Protein AF-0000000087415224 (afdb_homodimer)

Foldseek 3Di:
DDLVLLLVLCLFQQAEEEAQDPVCLVLLLPFSHSAYEYLDEAPVCLLVSQCSNVVSVHAYEYAQVRHHPADQALVSLVCCLPPSNGQAYEYQDLRSLQSNVVSVHQYEHEFEDDDPVSLVVVLVSCVVRVGQEYEYPALQCLQVLLVVLVRHDHAYEHEDDDDDDVSSLSNVLSAHSHYYYHDSVCSRDGPGPPDRPPPND/DDLVLLLVLCLFQQAEEEAQDPVCLVLLLPFSHSAYEYLDEALVCLLVSQCSNVVSVHAYEYAQVRHHPADQALVSLVCCVPPSNGQAYEYQDLRSLQSNVVSVHQYEHEFEDDDPVSLVVVLVSCVVRVGQEYEYPALQCLQVLLVVLVRHDHAYEHEDDDDDDVSSLSNVLSGHSHYYYHDSVCSRDGPGPPDRPDPND

Nearest PDB structures (foldseek):
  3kts-assembly7_G  TM=9.520E-01  e=2.308E-17  Listeria monocytogenes serotype 4b str. F2365
  1vkf-assembly4_D  TM=9.166E-01  e=6.702E-13  Thermotoga maritima MSB8
  7e2b-assembly1_A  TM=6.246E-01  e=5.361E-03  Pyrococcus furiosus DSM 3638
  7e0v-assembly1_A  TM=5.576E-01  e=1.256E-02  Pyrococcus furiosus DSM 3638
  4oec-assembly4_D  TM=5.914E-01  e=6.893E-02  Thermococcus kodakarensis KOD1

Radius of gyration: 22.52 Å; Cα contacts (8 Å, |Δi|>4): 830; chains: 2; bounding box: 39×62×55 Å

Organism: NCBI:txid267746

Structure (mmCIF, N/CA/C/O backbone):
data_AF-0000000087415224-model_v1
#
loop_
_entity.id
_entity.type
_entity.pdbx_description
1 polymer 'Glycerol uptake operon antiterminator regulatory protein'
#
loop_
_atom_site.group_PDB
_atom_site.id
_atom_site.type_symbol
_atom_site.label_atom_id
_atom_site.label_alt_id
_atom_site.label_comp_id
_atom_site.label_asym_id
_atom_site.label_entity_id
_atom_site.label_seq_id
_atom_site.pdbx_PDB_ins_code
_atom_site.Cartn_x
_atom_site.Cartn_y
_atom_site.Cartn_z
_atom_site.occupancy
_atom_site.B_iso_or_equiv
_atom_site.auth_seq_id
_atom_site.auth_comp_id
_atom_site.auth_asym_id
_atom_site.auth_atom_id
_atom_site.pdbx_PDB_model_num
ATOM 1 N N . MET A 1 1 ? 3.01 29.031 8.461 1 81.94 1 MET A N 1
ATOM 2 C CA . MET A 1 1 ? 3.545 28.219 9.539 1 81.94 1 MET A CA 1
ATOM 3 C C . MET A 1 1 ? 4.938 27.703 9.195 1 81.94 1 MET A C 1
ATOM 5 O O . MET A 1 1 ? 5.184 27.266 8.07 1 81.94 1 MET A O 1
ATOM 9 N N . ASN A 1 2 ? 5.832 27.891 10.18 1 90.44 2 ASN A N 1
ATOM 10 C CA . ASN A 1 2 ? 7.172 27.391 9.891 1 90.44 2 ASN A CA 1
ATOM 11 C C . ASN A 1 2 ? 7.355 25.969 10.383 1 90.44 2 ASN A C 1
ATOM 13 O O . ASN A 1 2 ? 6.551 25.469 11.172 1 90.44 2 ASN A O 1
ATOM 17 N N . ARG A 1 3 ? 8.32 25.359 9.852 1 94 3 ARG A N 1
ATOM 18 C CA . ARG A 1 3 ? 8.586 23.938 10.062 1 94 3 ARG A CA 1
ATOM 19 C C . ARG A 1 3 ? 8.789 23.641 11.539 1 94 3 ARG A C 1
ATOM 21 O O . ARG A 1 3 ? 8.273 22.641 12.055 1 94 3 ARG A O 1
ATOM 28 N N . ALA A 1 4 ? 9.508 24.438 12.211 1 94.44 4 ALA A N 1
ATOM 29 C CA . ALA A 1 4 ? 9.82 24.234 13.617 1 94.44 4 ALA A CA 1
ATOM 30 C C . ALA A 1 4 ? 8.555 24.203 14.469 1 94.44 4 ALA A C 1
ATOM 32 O O . ALA A 1 4 ? 8.398 23.359 15.344 1 94.44 4 ALA A O 1
ATOM 33 N N . ASP A 1 5 ? 7.703 25.141 14.172 1 95.12 5 ASP A N 1
ATOM 34 C CA . ASP A 1 5 ? 6.434 25.203 14.891 1 95.12 5 ASP A CA 1
ATOM 35 C C . ASP A 1 5 ? 5.57 23.984 14.586 1 95.12 5 ASP A C 1
ATOM 37 O O . ASP A 1 5 ? 4.914 23.438 15.484 1 95.12 5 ASP A O 1
ATOM 41 N N . PHE A 1 6 ? 5.602 23.656 13.375 1 96.69 6 PHE A N 1
ATOM 42 C CA . PHE A 1 6 ? 4.867 22.469 12.953 1 96.69 6 PHE A CA 1
ATOM 43 C C . PHE A 1 6 ? 5.355 21.234 13.711 1 96.69 6 PHE A C 1
ATOM 45 O O . PHE A 1 6 ? 4.555 20.484 14.273 1 96.69 6 PHE A O 1
ATOM 52 N N . TYR A 1 7 ? 6.668 20.984 13.742 1 96.62 7 TYR A N 1
ATOM 53 C CA . TYR A 1 7 ? 7.266 19.844 14.438 1 96.62 7 TYR A CA 1
ATOM 54 C C . TYR A 1 7 ? 6.938 19.875 15.922 1 96.62 7 TYR A C 1
ATOM 56 O O . TYR A 1 7 ? 6.594 18.859 16.516 1 96.62 7 TYR A O 1
ATOM 64 N N . ALA A 1 8 ? 6.992 21.016 16.516 1 94.81 8 ALA A N 1
ATOM 65 C CA . ALA A 1 8 ? 6.719 21.172 17.938 1 94.81 8 ALA A CA 1
ATOM 66 C C . ALA A 1 8 ? 5.27 20.812 18.266 1 94.81 8 ALA A C 1
ATOM 68 O O . ALA A 1 8 ? 4.996 20.156 19.266 1 94.81 8 ALA A O 1
ATOM 69 N N . GLY A 1 9 ? 4.395 21.312 17.375 1 93.56 9 GLY A N 1
ATOM 70 C CA . GLY A 1 9 ? 2.994 20.969 17.547 1 93.56 9 GLY A CA 1
ATOM 71 C C . GLY A 1 9 ? 2.742 19.469 17.484 1 93.56 9 GLY A C 1
ATOM 72 O O . GLY A 1 9 ? 2.006 18.922 18.297 1 93.56 9 GLY A O 1
ATOM 73 N N . LEU A 1 10 ? 3.371 18.828 16.484 1 95 10 LEU A N 1
ATOM 74 C CA . LEU A 1 10 ? 3.236 17.391 16.344 1 95 10 LEU A CA 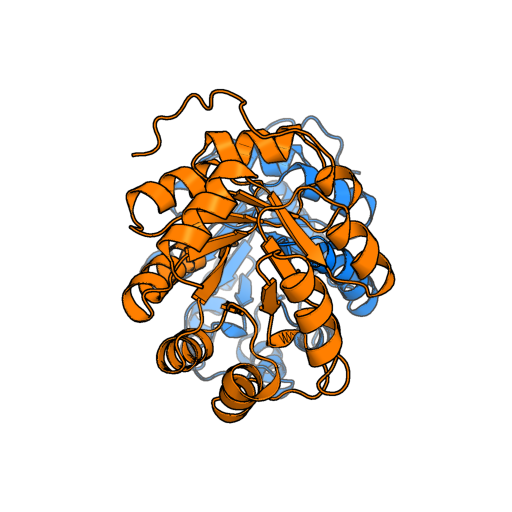1
ATOM 75 C C . LEU A 1 10 ? 3.805 16.672 17.562 1 95 10 LEU A C 1
ATOM 77 O O . LEU A 1 10 ? 3.197 15.727 18.078 1 95 10 LEU A O 1
ATOM 81 N N . ALA A 1 11 ? 4.93 17.094 18.031 1 93.44 11 ALA A N 1
ATOM 82 C CA . ALA A 1 11 ? 5.613 16.469 19.156 1 93.44 11 ALA A CA 1
ATOM 83 C C . ALA A 1 11 ? 4.812 16.625 20.438 1 93.44 11 ALA A C 1
ATOM 85 O O . ALA A 1 11 ? 4.84 15.75 21.312 1 93.44 11 ALA A O 1
ATOM 86 N N . SER A 1 12 ? 4.145 17.656 20.547 1 92.38 12 SER A N 1
ATOM 87 C CA . SER A 1 12 ? 3.395 17.953 21.75 1 92.38 12 SER A CA 1
ATOM 88 C C . SER A 1 12 ? 2.115 17.141 21.828 1 92.38 12 SER A C 1
ATOM 90 O O . SER A 1 12 ? 1.841 16.5 22.859 1 92.38 12 SER A O 1
ATOM 92 N N . SER A 1 13 ? 1.364 17.094 20.766 1 93.19 13 SER A N 1
ATOM 93 C CA . SER A 1 13 ? 0.076 16.406 20.766 1 93.19 13 SER A CA 1
ATOM 94 C C . SER A 1 13 ? 0.233 14.93 20.406 1 93.19 13 SER A C 1
ATOM 96 O O . SER A 1 13 ? -0.502 14.078 20.906 1 93.19 13 SER A O 1
ATOM 98 N N . ARG A 1 14 ? 1.092 14.688 19.375 1 95.69 14 ARG A N 1
ATOM 99 C CA . ARG A 1 14 ? 1.462 13.352 18.906 1 95.69 14 ARG A CA 1
ATOM 100 C C . ARG A 1 14 ? 0.335 12.727 18.094 1 95.69 14 ARG A C 1
ATOM 102 O O . ARG A 1 14 ? 0.356 11.523 17.812 1 95.69 14 ARG A O 1
ATOM 109 N N . LYS A 1 15 ? -0.634 13.516 17.828 1 96.81 15 LYS A N 1
ATOM 110 C CA . LYS A 1 15 ? -1.8 13.016 17.109 1 96.81 15 LYS A CA 1
ATOM 111 C C . LYS A 1 15 ? -2.143 13.914 15.922 1 96.81 15 LYS A C 1
ATOM 113 O O . LYS A 1 15 ? -2.07 15.141 16.031 1 96.81 15 LYS A O 1
ATOM 118 N N . ILE A 1 16 ? -2.463 13.328 14.844 1 98.06 16 ILE A N 1
ATOM 119 C CA . ILE A 1 16 ? -3.014 13.984 13.664 1 98.06 16 ILE A CA 1
ATOM 120 C C . ILE A 1 16 ? -4.371 13.383 13.32 1 98.06 16 ILE A C 1
ATOM 122 O O . ILE A 1 16 ? -4.516 12.156 13.258 1 98.06 16 ILE A O 1
ATOM 126 N N . ALA A 1 17 ? -5.348 14.188 13.172 1 98.06 17 ALA A N 1
ATOM 127 C CA . ALA A 1 17 ? -6.68 13.719 12.781 1 98.06 17 ALA A CA 1
ATOM 128 C C . ALA A 1 17 ? -6.82 13.672 11.266 1 98.06 17 ALA A C 1
ATOM 130 O O . ALA A 1 17 ? -6.668 14.695 10.586 1 98.06 17 ALA A O 1
ATOM 131 N N . SER A 1 18 ? -7.039 12.539 10.75 1 97.75 18 SER A N 1
ATOM 132 C CA . SER A 1 18 ? -7.363 12.383 9.336 1 97.75 18 SER A CA 1
ATOM 133 C C . SER A 1 18 ? -8.875 12.43 9.109 1 97.75 18 SER A C 1
ATOM 135 O O . SER A 1 18 ? -9.594 11.508 9.492 1 97.75 18 SER A O 1
ATOM 137 N N . VAL A 1 19 ? -9.312 13.438 8.484 1 98.06 19 VAL A N 1
ATOM 138 C CA . VAL A 1 19 ? -10.742 13.648 8.281 1 98.06 19 VAL A CA 1
ATOM 139 C C . VAL A 1 19 ? -11.133 13.203 6.875 1 98.06 19 VAL A C 1
ATOM 141 O O . VAL A 1 19 ? -10.797 13.859 5.891 1 98.06 19 VAL A O 1
ATOM 144 N N . LYS A 1 20 ? -11.938 12.195 6.828 1 96.06 20 LYS A N 1
ATOM 145 C CA . LYS A 1 20 ? -12.289 11.602 5.539 1 96.06 20 LYS A CA 1
ATOM 146 C C . LYS A 1 20 ? -13.766 11.805 5.227 1 96.06 20 LYS A C 1
ATOM 148 O O . LYS A 1 20 ? -14.227 11.461 4.137 1 96.06 20 LYS A O 1
ATOM 153 N N . GLU A 1 21 ? -14.461 12.281 6.246 1 96.31 21 GLU A N 1
ATOM 154 C CA . GLU A 1 21 ? -15.883 12.578 6.094 1 96.31 21 GLU A CA 1
ATOM 155 C C . GLU A 1 21 ? -16.219 13.953 6.656 1 96.31 21 GLU A C 1
ATOM 157 O O . GLU A 1 21 ? -15.672 14.367 7.68 1 96.31 21 GLU A O 1
ATOM 162 N N . GLU A 1 22 ? -17.203 14.547 6.004 1 96.5 22 GLU A N 1
ATOM 163 C CA . GLU A 1 22 ? -17.594 15.891 6.414 1 96.5 22 GLU A CA 1
ATOM 164 C C . GLU A 1 22 ? -18.141 15.898 7.84 1 96.5 22 GLU A C 1
ATOM 166 O O . GLU A 1 22 ? -17.922 16.859 8.594 1 96.5 22 GLU A O 1
ATOM 171 N N . LYS A 1 23 ? -18.812 14.891 8.172 1 96.12 23 LYS A N 1
ATOM 172 C CA . LYS A 1 23 ? -19.453 14.82 9.477 1 96.12 23 LYS A CA 1
ATOM 173 C C . LYS A 1 23 ? -18.406 14.805 10.594 1 96.12 23 LYS A C 1
ATOM 175 O O . LYS A 1 23 ? -18.734 15.031 11.766 1 96.12 23 LYS A O 1
ATOM 180 N N . LEU A 1 24 ? -17.203 14.578 10.266 1 96.75 24 LEU A N 1
ATOM 181 C CA . LEU A 1 24 ? -16.141 14.453 11.266 1 96.75 24 LEU A CA 1
ATOM 182 C C . LEU A 1 24 ? -15.367 15.758 11.406 1 96.75 24 LEU A C 1
ATOM 184 O O . LEU A 1 24 ? -14.5 15.883 12.273 1 96.75 24 LEU A O 1
ATOM 188 N N . LEU A 1 25 ? -15.711 16.766 10.617 1 97.44 25 LEU A N 1
ATOM 189 C CA . LEU A 1 25 ? -14.992 18.031 10.625 1 97.44 25 LEU A CA 1
ATOM 190 C C . LEU A 1 25 ? -15.047 18.688 12.008 1 97.44 25 LEU A C 1
ATOM 192 O O . LEU A 1 25 ? -14.016 19.062 12.562 1 97.44 25 LEU A O 1
ATOM 196 N N . GLU A 1 26 ? -16.172 18.734 12.555 1 95.94 26 GLU A N 1
ATOM 197 C CA . GLU A 1 26 ? -16.359 19.391 13.844 1 95.94 26 GLU A CA 1
ATOM 198 C C . GLU A 1 26 ? -15.727 18.594 14.969 1 95.94 26 GLU A C 1
ATOM 200 O O . GLU A 1 26 ? -15.227 19.156 15.945 1 95.94 26 GLU A O 1
ATOM 205 N N . LYS A 1 27 ? -15.797 17.297 14.844 1 95.88 27 LYS A N 1
ATOM 206 C CA . LYS A 1 27 ? -15.195 16.438 15.859 1 95.88 27 LYS A CA 1
ATOM 207 C C . LYS A 1 27 ? -13.688 16.656 15.945 1 95.88 27 LYS A C 1
ATOM 209 O O . LYS A 1 27 ? -13.117 16.656 17.031 1 95.88 27 LYS A O 1
ATOM 214 N N . ALA A 1 28 ? -13.094 16.797 14.82 1 96.5 28 ALA A N 1
ATOM 215 C CA . ALA A 1 28 ? -11.656 17.031 14.789 1 96.5 28 ALA A CA 1
ATOM 216 C C . ALA A 1 28 ? -11.305 18.391 15.383 1 96.5 28 ALA A C 1
ATOM 218 O O . ALA A 1 28 ? -10.242 18.547 15.984 1 96.5 28 ALA A O 1
ATOM 219 N N . LEU A 1 29 ? -12.18 19.328 15.242 1 94.75 29 LEU A N 1
ATOM 220 C CA . LEU A 1 29 ? -11.984 20.688 15.766 1 94.75 29 LEU A CA 1
ATOM 221 C C . LEU A 1 29 ? -11.898 20.656 17.297 1 94.75 29 LEU A C 1
ATOM 223 O O . LEU A 1 29 ? -11.172 21.453 17.891 1 94.75 29 LEU A O 1
ATOM 227 N N . LYS A 1 30 ? -12.594 19.781 17.875 1 93 30 LYS A N 1
ATOM 228 C CA . LYS A 1 30 ? -12.688 19.719 19.328 1 93 30 LYS A CA 1
ATOM 229 C C . LYS A 1 30 ? -11.656 18.75 19.906 1 93 30 LYS A C 1
ATOM 231 O O . LYS A 1 30 ? -11.57 18.578 21.125 1 93 30 LYS A O 1
ATOM 236 N N . ALA A 1 31 ? -10.961 18.141 19.031 1 92.62 31 ALA A N 1
ATOM 237 C CA . ALA A 1 31 ? -9.984 17.141 19.469 1 92.62 31 ALA A CA 1
ATOM 238 C C . ALA A 1 31 ? -8.641 17.797 19.781 1 92.62 31 ALA A C 1
ATOM 240 O O . ALA A 1 31 ? -8.344 18.891 19.297 1 92.62 31 ALA A O 1
ATOM 241 N N . ASP A 1 32 ? -7.914 17.297 20.688 1 90.38 32 ASP A N 1
ATOM 242 C CA . ASP A 1 32 ? -6.57 17.766 21 1 90.38 32 ASP A CA 1
ATOM 243 C C . ASP A 1 32 ? -5.531 17.125 20.078 1 90.38 32 ASP A C 1
ATOM 245 O O . ASP A 1 32 ? -4.848 16.172 20.453 1 90.38 32 ASP A O 1
ATOM 249 N N . VAL A 1 33 ? -5.473 17.641 18.844 1 95.06 33 VAL A N 1
ATOM 250 C CA . VAL A 1 33 ? -4.562 17.109 17.828 1 95.06 33 VAL A CA 1
ATOM 251 C C . VAL A 1 33 ? -3.547 18.172 17.438 1 95.06 33 VAL A C 1
ATOM 253 O O . VAL A 1 33 ? -3.811 19.375 17.562 1 95.06 33 VAL A O 1
ATOM 256 N N . GLY A 1 34 ? -2.441 17.719 16.984 1 95.25 34 GLY A N 1
ATOM 257 C CA . GLY A 1 34 ? -1.391 18.625 16.562 1 95.25 34 GLY A CA 1
ATOM 258 C C . GLY A 1 34 ? -1.599 19.172 15.164 1 95.25 34 GLY A C 1
ATOM 259 O O . GLY A 1 34 ? -1.068 20.219 14.812 1 95.25 34 GLY A O 1
ATOM 260 N N . ALA A 1 35 ? -2.402 18.438 14.383 1 97.88 35 ALA A N 1
ATOM 261 C CA . ALA A 1 35 ? -2.742 18.828 13.016 1 97.88 35 ALA A CA 1
ATOM 262 C C . ALA A 1 35 ? -3.941 18.031 12.5 1 97.88 35 ALA A C 1
ATOM 264 O O . ALA A 1 35 ? -4.359 17.047 13.125 1 97.88 35 ALA A O 1
ATOM 265 N N . VAL A 1 36 ? -4.453 18.516 11.438 1 98.5 36 VAL A N 1
ATOM 266 C CA . VAL A 1 36 ? -5.531 17.812 10.75 1 98.5 36 VAL A CA 1
ATOM 267 C C . VAL A 1 36 ? -5.156 17.609 9.281 1 98.5 36 VAL A C 1
ATOM 269 O O . VAL A 1 36 ? -4.539 18.484 8.664 1 98.5 36 VAL A O 1
ATOM 272 N N . VAL A 1 37 ? -5.473 16.453 8.828 1 98.62 37 VAL A N 1
ATOM 273 C CA . VAL A 1 37 ? -5.363 16.141 7.406 1 98.62 37 VAL A CA 1
ATOM 274 C C . VAL A 1 37 ? -6.754 16.062 6.785 1 98.62 37 VAL A C 1
ATOM 276 O O . VAL A 1 37 ? -7.59 15.273 7.219 1 98.62 37 VAL A O 1
ATOM 279 N N . LEU A 1 38 ? -6.945 16.875 5.805 1 98.62 38 LEU A N 1
ATOM 280 C CA . LEU A 1 38 ? -8.227 16.875 5.113 1 98.62 38 LEU A CA 1
ATOM 281 C C . LEU A 1 38 ? -8.172 15.992 3.865 1 98.62 38 LEU A C 1
ATOM 283 O O . LEU A 1 38 ? -7.473 16.328 2.902 1 98.62 38 LEU A O 1
ATOM 287 N N . SER A 1 39 ? -8.859 14.93 3.932 1 97.69 39 SER A N 1
ATOM 288 C CA . SER A 1 39 ? -9.062 14.031 2.799 1 97.69 39 SER A CA 1
ATOM 289 C C . SER A 1 39 ? -10.516 14.008 2.361 1 97.69 39 SER A C 1
ATOM 291 O O . SER A 1 39 ? -11.078 12.938 2.096 1 97.69 39 SER A O 1
ATOM 293 N N . VAL A 1 40 ? -11.094 15.148 2.477 1 97.25 40 VAL A N 1
ATOM 294 C CA . VAL A 1 40 ? -12.508 15.344 2.168 1 97.25 40 VAL A CA 1
ATOM 295 C C . VAL A 1 40 ? -12.727 16.734 1.574 1 97.25 40 VAL A C 1
ATOM 297 O O . VAL A 1 40 ? -11.969 17.656 1.861 1 97.25 40 VAL A O 1
ATOM 300 N N . GLY A 1 41 ? -13.797 16.844 0.749 1 97.31 41 GLY A N 1
ATOM 301 C CA . GLY A 1 41 ? -14.133 18.141 0.181 1 97.31 41 GLY A CA 1
ATOM 302 C C . GLY A 1 41 ? -13.875 18.219 -1.311 1 97.31 41 GLY A C 1
ATOM 303 O O . GLY A 1 41 ? -13.5 17.234 -1.938 1 97.31 41 GLY A O 1
ATOM 304 N N . ASN A 1 42 ? -14.195 19.375 -1.792 1 97.88 42 ASN A N 1
ATOM 305 C CA . ASN A 1 42 ? -13.992 19.703 -3.197 1 97.88 42 ASN A CA 1
ATOM 306 C C . ASN A 1 42 ? -13.516 21.156 -3.371 1 97.88 42 ASN A C 1
ATOM 308 O O . ASN A 1 42 ? -13.352 21.875 -2.387 1 97.88 42 ASN A O 1
ATOM 312 N N . VAL A 1 43 ? -13.281 21.484 -4.617 1 97.5 43 VAL A N 1
ATOM 313 C CA . VAL A 1 43 ? -12.703 22.781 -4.914 1 97.5 43 VAL A CA 1
ATOM 314 C C . VAL A 1 43 ? -13.617 23.891 -4.391 1 97.5 43 VAL A C 1
ATOM 316 O O . VAL A 1 43 ? -13.164 25 -4.082 1 97.5 43 VAL A O 1
ATOM 319 N N . GLY A 1 44 ? -14.859 23.594 -4.234 1 97.06 44 GLY A N 1
ATOM 320 C CA . GLY A 1 44 ? -15.812 24.594 -3.77 1 97.06 44 GLY A CA 1
ATOM 321 C C . GLY A 1 44 ? -15.898 24.672 -2.258 1 97.06 44 GLY A C 1
ATOM 322 O O . GLY A 1 44 ? -16.312 25.703 -1.713 1 97.06 44 GLY A O 1
ATOM 323 N N . SER A 1 45 ? -15.5 23.703 -1.572 1 98.06 45 SER A N 1
ATOM 324 C CA . SER A 1 45 ? -15.75 23.656 -0.136 1 98.06 45 SER A CA 1
ATOM 325 C C . SER A 1 45 ? -14.445 23.656 0.655 1 98.06 45 SER A C 1
ATOM 327 O O . SER A 1 45 ? -14.43 24.016 1.834 1 98.06 45 SER A O 1
ATOM 329 N N . ILE A 1 46 ? -13.367 23.312 0.047 1 98.5 46 ILE A N 1
ATOM 330 C CA . ILE A 1 46 ? -12.133 23.016 0.768 1 98.5 46 ILE A CA 1
ATOM 331 C C . ILE A 1 46 ? -11.617 24.266 1.463 1 98.5 46 ILE A C 1
ATOM 333 O O . ILE A 1 46 ? -11.055 24.188 2.561 1 98.5 46 ILE A O 1
ATOM 337 N N . ALA A 1 47 ? -11.758 25.438 0.871 1 98.5 47 ALA A N 1
ATOM 338 C CA . ALA A 1 47 ? -11.297 26.688 1.467 1 98.5 47 ALA A CA 1
ATOM 339 C C . ALA A 1 47 ? -11.977 26.938 2.805 1 98.5 47 ALA A C 1
ATOM 341 O O . ALA A 1 47 ? -11.336 27.375 3.766 1 98.5 47 ALA A O 1
ATOM 342 N N . ARG A 1 48 ? -13.219 26.688 2.791 1 98.12 48 ARG A N 1
ATOM 343 C CA . ARG A 1 48 ? -13.984 26.875 4.02 1 98.12 48 ARG A CA 1
ATOM 344 C C . ARG A 1 48 ? -13.5 25.953 5.121 1 98.12 48 ARG A C 1
ATOM 346 O O . ARG A 1 48 ? -13.398 26.344 6.281 1 98.12 48 ARG A O 1
ATOM 353 N N . TYR A 1 49 ? -13.266 24.688 4.773 1 98.5 49 TYR A N 1
ATOM 354 C CA . TYR A 1 49 ? -12.773 23.719 5.746 1 98.5 49 TYR A CA 1
ATOM 355 C C . TYR A 1 49 ? -11.438 24.156 6.328 1 98.5 49 TYR A C 1
ATOM 357 O O . TYR A 1 49 ? -11.219 24.094 7.539 1 98.5 49 TYR A O 1
ATOM 365 N N . VAL A 1 50 ? -10.547 24.641 5.488 1 98.56 50 VAL A N 1
ATOM 366 C CA . VAL A 1 50 ? -9.219 25.078 5.918 1 98.56 50 VAL A CA 1
ATOM 367 C C . VAL A 1 50 ? -9.352 26.266 6.859 1 98.56 50 VAL A C 1
ATOM 369 O O . VAL A 1 50 ? -8.719 26.312 7.918 1 98.56 50 VAL A O 1
ATOM 372 N N . GLN A 1 51 ? -10.148 27.203 6.504 1 97.94 51 GLN A N 1
ATOM 373 C CA . GLN A 1 51 ? -10.336 28.391 7.316 1 97.94 51 GLN A CA 1
ATOM 374 C C . GLN A 1 51 ? -10.883 28.047 8.695 1 97.94 51 GLN A C 1
ATOM 376 O O . GLN A 1 51 ? -10.516 28.672 9.695 1 97.94 51 GLN A O 1
ATOM 381 N N . LEU A 1 52 ? -11.734 27.109 8.688 1 97.38 52 LEU A N 1
ATOM 382 C CA . LEU A 1 52 ? -12.305 26.641 9.945 1 97.38 52 LEU A CA 1
ATOM 383 C C . LEU A 1 52 ? -11.203 26.234 10.922 1 97.38 52 LEU A C 1
ATOM 385 O O . LEU A 1 52 ? -11.195 26.672 12.078 1 97.38 52 LEU A O 1
ATOM 389 N N . TYR A 1 53 ? -10.266 25.453 10.531 1 97.88 53 TYR A N 1
ATOM 390 C CA . TYR A 1 53 ? -9.219 24.938 11.398 1 97.88 53 TYR A CA 1
ATOM 391 C C . TYR A 1 53 ? -8.18 26.016 11.703 1 97.88 53 TYR A C 1
ATOM 393 O O . TYR A 1 53 ? -7.703 26.125 12.836 1 97.88 53 TYR A O 1
ATOM 401 N N . LYS A 1 54 ? -7.871 26.812 10.734 1 96.56 54 LYS A N 1
ATOM 402 C CA . LYS A 1 54 ? -6.898 27.891 10.945 1 96.56 54 LYS A CA 1
ATOM 403 C C . LYS A 1 54 ? -7.414 28.891 11.961 1 96.56 54 LYS A C 1
ATOM 405 O O . LYS A 1 54 ? -6.641 29.406 12.773 1 96.56 54 LYS A O 1
ATOM 410 N N . ALA A 1 55 ? -8.664 29.172 11.891 1 96.44 55 ALA A N 1
ATOM 411 C CA . ALA A 1 55 ? -9.273 30.109 12.828 1 96.44 55 ALA A CA 1
ATOM 412 C C . ALA A 1 55 ? -9.156 29.594 14.266 1 96.44 55 ALA A C 1
ATOM 414 O O . ALA A 1 55 ? -9.195 30.375 15.211 1 96.44 55 ALA A O 1
ATOM 415 N N . HIS A 1 56 ? -9 28.359 14.406 1 96 56 HIS A N 1
ATOM 416 C CA . HIS A 1 56 ? -8.898 27.766 15.727 1 96 56 HIS A CA 1
ATOM 417 C C . HIS A 1 56 ? -7.445 27.438 16.078 1 96 56 HIS A C 1
ATOM 419 O O . HIS A 1 56 ? -7.176 26.75 17.047 1 96 56 HIS A O 1
ATOM 425 N N . GLY A 1 57 ? -6.566 27.797 15.18 1 95.31 57 GLY A N 1
ATOM 426 C CA . GLY A 1 57 ? -5.145 27.641 15.445 1 95.31 57 GLY A CA 1
ATOM 427 C C . GLY A 1 57 ? -4.645 26.234 15.242 1 95.31 57 GLY A C 1
ATOM 428 O O . GLY A 1 57 ? -3.604 25.844 15.773 1 95.31 57 GLY A O 1
ATOM 429 N N . ILE A 1 58 ? -5.367 25.438 14.578 1 96.62 58 ILE A N 1
ATOM 430 C CA . ILE A 1 58 ? -4.973 24.047 14.312 1 96.62 58 ILE A CA 1
ATOM 431 C C . ILE A 1 58 ? -4.328 23.969 12.93 1 96.62 58 ILE A C 1
ATOM 433 O O . ILE A 1 58 ? -4.949 24.312 11.922 1 96.62 58 ILE A O 1
ATOM 437 N N . PRO A 1 59 ? -3.053 23.469 12.867 1 98.06 59 PRO A N 1
ATOM 438 C CA . PRO A 1 59 ? -2.422 23.281 11.555 1 98.06 59 PRO A CA 1
ATOM 439 C C . PRO A 1 59 ? -3.207 22.344 10.656 1 98.06 59 PRO A C 1
ATOM 441 O O . PRO A 1 59 ? -3.697 21.297 11.117 1 98.06 59 PRO A O 1
ATOM 444 N N . VAL A 1 60 ? -3.324 22.703 9.375 1 98.56 60 VAL A N 1
ATOM 445 C CA . VAL A 1 60 ? -4.156 21.922 8.461 1 98.56 60 VAL A CA 1
ATOM 446 C C . VAL A 1 60 ? -3.352 21.547 7.227 1 98.56 60 VAL A C 1
ATOM 448 O O . VAL A 1 60 ? -2.723 22.391 6.594 1 98.56 60 VAL A O 1
ATOM 451 N N . LEU A 1 61 ? -3.332 20.25 6.914 1 98.81 61 LEU A N 1
ATOM 452 C CA . LEU A 1 61 ? -2.77 19.688 5.691 1 98.81 61 LEU A CA 1
ATOM 453 C C . LEU A 1 61 ? -3.871 19.156 4.781 1 98.81 61 LEU A C 1
ATOM 455 O O . LEU A 1 61 ? -4.887 18.641 5.258 1 98.81 61 LEU A O 1
ATOM 459 N N . ILE A 1 62 ? -3.592 19.266 3.492 1 98.81 62 ILE A N 1
ATOM 460 C CA . ILE A 1 62 ? -4.555 18.766 2.516 1 98.81 62 ILE A CA 1
ATOM 461 C C . ILE A 1 62 ? -3.967 17.562 1.778 1 98.81 62 ILE A C 1
ATOM 463 O O . ILE A 1 62 ? -2.791 17.562 1.41 1 98.81 62 ILE A O 1
ATOM 467 N N . HIS A 1 63 ? -4.789 16.562 1.639 1 98.62 63 HIS A N 1
ATOM 468 C CA . HIS A 1 63 ? -4.488 15.484 0.708 1 98.62 63 HIS A CA 1
ATOM 469 C C . HIS A 1 63 ? -5.035 15.789 -0.683 1 98.62 63 HIS A C 1
ATOM 471 O O . HIS A 1 63 ? -6.152 15.391 -1.014 1 98.62 63 HIS A O 1
ATOM 477 N N . PRO A 1 64 ? -4.227 16.344 -1.586 1 98.56 64 PRO A N 1
ATOM 478 C CA . PRO A 1 64 ? -4.742 16.875 -2.854 1 98.56 64 PRO A CA 1
ATOM 479 C C . PRO A 1 64 ? -5.488 15.82 -3.67 1 98.56 64 PRO A C 1
ATOM 481 O O . PRO A 1 64 ? -6.488 16.125 -4.32 1 98.56 64 PRO A O 1
ATOM 484 N N . GLU A 1 65 ? -5.086 14.633 -3.605 1 97.25 65 GLU A N 1
ATOM 485 C CA . GLU A 1 65 ? -5.652 13.562 -4.418 1 97.25 65 GLU A CA 1
ATOM 486 C C . GLU A 1 65 ? -7.086 13.25 -4 1 97.25 65 GLU A C 1
ATOM 488 O O . GLU A 1 65 ? -7.824 12.594 -4.734 1 97.25 65 GLU A O 1
ATOM 493 N N . ARG A 1 66 ? -7.461 13.75 -2.865 1 96.69 66 ARG A N 1
ATOM 494 C CA . ARG A 1 66 ? -8.781 13.414 -2.34 1 96.69 66 ARG A CA 1
ATOM 495 C C . ARG A 1 66 ? -9.727 14.602 -2.418 1 96.69 66 ARG A C 1
ATOM 497 O O . ARG A 1 66 ? -10.844 14.547 -1.909 1 96.69 66 ARG A O 1
ATOM 504 N N . ILE A 1 67 ? -9.273 15.641 -3.029 1 98.12 67 ILE A N 1
ATOM 505 C CA . ILE A 1 67 ? -10.117 16.812 -3.186 1 98.12 67 ILE A CA 1
ATOM 506 C C . ILE A 1 67 ? -10.867 16.75 -4.512 1 98.12 67 ILE A C 1
ATOM 508 O O . ILE A 1 67 ? -10.25 16.734 -5.582 1 98.12 67 ILE A O 1
ATOM 512 N N . GLY A 1 68 ? -12.18 16.797 -4.375 1 97.5 68 GLY A N 1
ATOM 513 C CA . GLY A 1 68 ? -13 16.703 -5.574 1 97.5 68 GLY A CA 1
ATOM 514 C C . GLY A 1 68 ? -12.844 17.906 -6.492 1 97.5 68 GLY A C 1
ATOM 515 O O . GLY A 1 68 ? -12.914 19.047 -6.039 1 97.5 68 GLY A O 1
ATOM 516 N N . GLY A 1 69 ? -12.648 17.625 -7.832 1 97.31 69 GLY A N 1
ATOM 517 C CA . GLY A 1 69 ? -12.617 18.688 -8.828 1 97.31 69 GLY A CA 1
ATOM 518 C C . GLY A 1 69 ? -11.25 19.344 -8.961 1 97.31 69 GLY A C 1
ATOM 519 O O . GLY A 1 69 ? -11.055 20.234 -9.781 1 97.31 69 GLY A O 1
ATOM 520 N N . MET A 1 70 ? -10.328 18.969 -8.172 1 96.69 70 MET A N 1
ATOM 521 C CA . MET A 1 70 ? -9.008 19.594 -8.188 1 96.69 70 MET A CA 1
ATOM 522 C C . MET A 1 70 ? -8.023 18.75 -9 1 96.69 70 MET A C 1
ATOM 524 O O . MET A 1 70 ? -7.965 17.531 -8.844 1 96.69 70 MET A O 1
ATOM 528 N N . SER A 1 71 ? -7.289 19.438 -9.844 1 96.94 71 SER A N 1
ATOM 529 C CA . SER A 1 71 ? -6.258 18.719 -10.594 1 96.94 71 SER A CA 1
ATOM 530 C C . SER A 1 71 ? -5.043 18.422 -9.719 1 96.94 71 SER A C 1
ATOM 532 O O . SER A 1 71 ? -4.738 19.188 -8.789 1 96.94 71 SER A O 1
ATOM 534 N N . GLN A 1 72 ? -4.379 17.375 -9.969 1 96.94 72 GLN A N 1
ATOM 535 C CA . GLN A 1 72 ? -3.176 16.984 -9.234 1 96.94 72 GLN A CA 1
ATOM 536 C C . GLN A 1 72 ? -1.916 17.391 -9.992 1 96.94 72 GLN A C 1
ATOM 538 O O . GLN A 1 72 ? -1.125 16.547 -10.406 1 96.94 72 GLN A O 1
ATOM 543 N N . ASP A 1 73 ? -1.818 18.625 -10.25 1 97.44 73 ASP A N 1
ATOM 544 C CA . ASP A 1 73 ? -0.688 19.172 -10.992 1 97.44 73 ASP A CA 1
ATOM 545 C C . ASP A 1 73 ? -0.292 20.547 -10.438 1 97.44 73 ASP A C 1
ATOM 547 O O . ASP A 1 73 ? -0.734 20.938 -9.359 1 97.44 73 ASP A O 1
ATOM 551 N N . LYS A 1 74 ? 0.549 21.203 -11.195 1 97.56 74 LYS A N 1
ATOM 552 C CA . LYS A 1 74 ? 1.103 22.5 -10.773 1 97.56 74 LYS A CA 1
ATOM 553 C C . LYS A 1 74 ? -0.006 23.516 -10.508 1 97.56 74 LYS A C 1
ATOM 555 O O . LYS A 1 74 ? 0.063 24.281 -9.547 1 97.56 74 LYS A O 1
ATOM 560 N N . GLU A 1 75 ? -1.009 23.484 -11.359 1 97.88 75 GLU A N 1
ATOM 561 C CA . GLU A 1 75 ? -2.102 24.438 -11.219 1 97.88 75 GLU A CA 1
ATOM 562 C C . GLU A 1 75 ? -2.934 24.141 -9.969 1 97.88 75 GLU A C 1
ATOM 564 O O . GLU A 1 75 ? -3.383 25.062 -9.289 1 97.88 75 GLU A O 1
ATOM 569 N N . GLY A 1 76 ? -3.193 22.922 -9.719 1 98.31 76 GLY A N 1
ATOM 570 C CA . GLY A 1 76 ? -3.904 22.547 -8.508 1 98.31 76 GLY A CA 1
ATOM 571 C C . GLY A 1 76 ? -3.191 22.969 -7.242 1 98.31 76 GLY A C 1
ATOM 572 O O . GLY A 1 76 ? -3.812 23.516 -6.328 1 98.31 76 GLY A O 1
ATOM 573 N N . ILE A 1 77 ? -1.923 22.766 -7.219 1 98.69 77 ILE A N 1
ATOM 574 C CA . ILE A 1 77 ? -1.131 23.141 -6.051 1 98.69 77 ILE A CA 1
ATOM 575 C C . ILE A 1 77 ? -1.108 24.656 -5.906 1 98.69 77 ILE A C 1
ATOM 577 O O . ILE A 1 77 ? -1.185 25.188 -4.793 1 98.69 77 ILE A O 1
ATOM 581 N N . ALA A 1 78 ? -0.967 25.359 -7.012 1 98.5 78 ALA A N 1
ATOM 582 C CA . ALA A 1 78 ? -1.018 26.812 -6.977 1 98.5 78 ALA A CA 1
ATOM 583 C C . ALA A 1 78 ? -2.344 27.312 -6.402 1 98.5 78 ALA A C 1
ATOM 585 O O . ALA A 1 78 ? -2.373 28.25 -5.609 1 98.5 78 ALA A O 1
ATOM 586 N N . PHE A 1 79 ? -3.443 26.672 -6.828 1 98.44 79 PHE A N 1
ATOM 587 C CA . PHE A 1 79 ? -4.762 26.984 -6.289 1 98.44 79 PHE A CA 1
ATOM 588 C C . PHE A 1 79 ? -4.785 26.812 -4.773 1 98.44 79 PHE A C 1
ATOM 590 O O . PHE A 1 79 ? -5.262 27.688 -4.051 1 98.44 79 PHE A O 1
ATOM 597 N N . LEU A 1 80 ? -4.238 25.734 -4.273 1 98.62 80 LEU A N 1
ATOM 598 C CA . LEU A 1 80 ? -4.176 25.484 -2.836 1 98.62 80 LEU A CA 1
ATOM 599 C C . LEU A 1 80 ? -3.363 26.562 -2.133 1 98.62 80 LEU A C 1
ATOM 601 O O . LEU A 1 80 ? -3.805 27.125 -1.127 1 98.62 80 LEU A O 1
ATOM 605 N N . ALA A 1 81 ? -2.225 26.906 -2.688 1 98.38 81 ALA A N 1
ATOM 606 C CA . ALA A 1 81 ? -1.281 27.812 -2.045 1 98.38 81 ALA A CA 1
ATOM 607 C C . ALA A 1 81 ? -1.82 29.25 -2.035 1 98.38 81 ALA A C 1
ATOM 609 O O . ALA A 1 81 ? -1.664 29.969 -1.047 1 98.38 81 ALA A O 1
ATOM 610 N N . ARG A 1 82 ? -2.52 29.609 -3.045 1 98.06 82 ARG A N 1
ATOM 611 C CA . ARG A 1 82 ? -2.854 31.016 -3.23 1 98.06 82 ARG A CA 1
ATOM 612 C C . ARG A 1 82 ? -4.277 31.312 -2.768 1 98.06 82 ARG A C 1
ATOM 614 O O . ARG A 1 82 ? -4.566 32.406 -2.268 1 98.06 82 ARG A O 1
ATOM 621 N N . CYS A 1 83 ? -5.133 30.328 -2.994 1 98.19 83 CYS A N 1
ATOM 622 C CA . CYS A 1 83 ? -6.547 30.578 -2.738 1 98.19 83 CYS A CA 1
ATOM 623 C C . CYS A 1 83 ? -7.004 29.891 -1.457 1 98.19 83 CYS A C 1
ATOM 625 O O . CYS A 1 83 ? -7.672 30.5 -0.624 1 98.19 83 CYS A O 1
ATOM 627 N N . VAL A 1 84 ? -6.656 28.672 -1.254 1 98.5 84 VAL A N 1
ATOM 628 C CA . VAL A 1 84 ? -7.125 27.891 -0.118 1 98.5 84 VAL A CA 1
ATOM 629 C C . VAL A 1 84 ? -6.238 28.156 1.097 1 98.5 84 VAL A C 1
ATOM 631 O O . VAL A 1 84 ? -6.734 28.266 2.221 1 98.5 84 VAL A O 1
ATOM 634 N N . LYS A 1 85 ? -4.938 28.203 0.926 1 98.25 85 LYS A N 1
ATOM 635 C CA . LYS A 1 85 ? -3.889 28.594 1.859 1 98.25 85 LYS A CA 1
ATOM 636 C C . LYS A 1 85 ? -3.85 27.672 3.07 1 98.25 85 LYS A C 1
ATOM 638 O O . LYS A 1 85 ? -3.846 28.125 4.215 1 98.25 85 LYS A O 1
ATOM 643 N N . PRO A 1 86 ? -3.785 26.359 2.871 1 98.69 86 PRO A N 1
ATOM 644 C CA . PRO A 1 86 ? -3.488 25.469 3.994 1 98.69 86 PRO A CA 1
ATOM 645 C C . PRO A 1 86 ? -2.064 25.641 4.52 1 98.69 86 PRO A C 1
ATOM 647 O O . PRO A 1 86 ? -1.279 26.406 3.953 1 98.69 86 PRO A O 1
ATOM 650 N N . ASP A 1 87 ? -1.755 24.969 5.578 1 98.56 87 ASP A N 1
ATOM 651 C CA . ASP A 1 87 ? -0.39 25.016 6.098 1 98.56 87 ASP A CA 1
ATOM 652 C C . ASP A 1 87 ? 0.529 24.094 5.293 1 98.56 87 ASP A C 1
ATOM 654 O O . ASP A 1 87 ? 1.744 24.312 5.254 1 98.56 87 ASP A O 1
ATOM 658 N N . GLY A 1 88 ? -0.045 23.078 4.684 1 98.69 88 GLY A N 1
ATOM 659 C CA . GLY A 1 88 ? 0.751 22.141 3.9 1 98.69 88 GLY A CA 1
ATOM 660 C C . GLY A 1 88 ? -0.087 21.125 3.152 1 98.69 88 GLY A C 1
ATOM 661 O O . GLY A 1 88 ? -1.307 21.281 3.049 1 98.69 88 GLY A O 1
ATOM 662 N N . ILE A 1 89 ? 0.568 20.141 2.59 1 98.88 89 ILE A N 1
ATOM 663 C CA . ILE A 1 89 ? -0.105 19.031 1.902 1 98.88 89 ILE A CA 1
ATOM 664 C C . ILE A 1 89 ? 0.507 17.703 2.33 1 98.88 89 ILE A C 1
ATOM 666 O O . ILE A 1 89 ? 1.61 17.672 2.881 1 98.88 89 ILE A O 1
ATOM 670 N N . ILE A 1 90 ? -0.246 16.688 2.143 1 98.81 90 ILE A N 1
ATOM 671 C CA . ILE A 1 90 ? 0.222 15.305 2.244 1 98.81 90 ILE A CA 1
ATOM 672 C C . ILE A 1 90 ? -0.076 14.562 0.944 1 98.81 90 ILE A C 1
ATOM 674 O O . ILE A 1 90 ? -1.184 14.648 0.409 1 98.81 90 ILE A O 1
ATOM 678 N N . THR A 1 91 ? 0.905 13.906 0.376 1 98.56 91 THR A N 1
ATOM 679 C CA . THR A 1 91 ? 0.714 13.281 -0.927 1 98.56 91 THR A CA 1
ATOM 680 C C . THR A 1 91 ? 1.682 12.117 -1.114 1 98.56 91 THR A C 1
ATOM 682 O O . THR A 1 91 ? 2.713 12.039 -0.443 1 98.56 91 THR A O 1
ATOM 685 N N . THR A 1 92 ? 1.343 11.234 -2.006 1 96.75 92 THR A N 1
ATOM 686 C CA . THR A 1 92 ? 2.225 10.133 -2.389 1 96.75 92 THR A CA 1
ATOM 687 C C . THR A 1 92 ? 3.061 10.516 -3.607 1 96.75 92 THR A C 1
ATOM 689 O O . THR A 1 92 ? 3.982 9.789 -3.986 1 96.75 92 THR A O 1
ATOM 692 N N . ARG A 1 93 ? 2.83 11.672 -4.113 1 97.62 93 ARG A N 1
ATOM 693 C CA . ARG A 1 93 ? 3.396 12 -5.418 1 97.62 93 ARG A CA 1
ATOM 694 C C . ARG A 1 93 ? 4.594 12.938 -5.273 1 97.62 93 ARG A C 1
ATOM 696 O O . ARG A 1 93 ? 4.469 14.031 -4.719 1 97.62 93 ARG A O 1
ATOM 703 N N . ASN A 1 94 ? 5.66 12.523 -5.926 1 98.38 94 ASN A N 1
ATOM 704 C CA . ASN A 1 94 ? 6.891 13.305 -5.875 1 98.38 94 ASN A CA 1
ATOM 705 C C . ASN A 1 94 ? 6.695 14.695 -6.465 1 98.38 94 ASN A C 1
ATOM 707 O O . ASN A 1 94 ? 7.121 15.688 -5.871 1 98.38 94 ASN A O 1
ATOM 711 N N . HIS A 1 95 ? 6.008 14.742 -7.559 1 98.44 95 HIS A N 1
ATOM 712 C CA . HIS A 1 95 ? 5.914 16.016 -8.25 1 98.44 95 HIS A CA 1
ATOM 713 C C . HIS A 1 95 ? 5.043 17 -7.48 1 98.44 95 HIS A C 1
ATOM 715 O O . HIS A 1 95 ? 5.273 18.219 -7.527 1 98.44 95 HIS A O 1
ATOM 721 N N . LEU A 1 96 ? 4.098 16.547 -6.777 1 98.75 96 LEU A N 1
ATOM 722 C CA . LEU A 1 96 ? 3.273 17.438 -5.965 1 98.75 96 LEU A CA 1
ATOM 723 C C . LEU A 1 96 ? 4.059 17.969 -4.77 1 98.75 96 LEU A C 1
ATOM 725 O O . LEU A 1 96 ? 3.877 19.109 -4.359 1 98.75 96 LEU A O 1
ATOM 729 N N . VAL A 1 97 ? 4.918 17.109 -4.203 1 98.75 97 VAL A N 1
ATOM 730 C CA . VAL A 1 97 ? 5.793 17.547 -3.119 1 98.75 97 VAL A CA 1
ATOM 731 C C . VAL A 1 97 ? 6.664 18.703 -3.598 1 98.75 97 VAL A C 1
ATOM 733 O O . VAL A 1 97 ? 6.73 19.75 -2.945 1 98.75 97 VAL A O 1
ATOM 736 N N . LYS A 1 98 ? 7.246 18.531 -4.711 1 98.62 98 LYS A N 1
ATOM 737 C CA . LYS A 1 98 ? 8.148 19.531 -5.266 1 98.62 98 LYS A CA 1
ATOM 738 C C . LYS A 1 98 ? 7.41 20.844 -5.547 1 98.62 98 LYS A C 1
ATOM 740 O O . LYS A 1 98 ? 7.902 21.922 -5.219 1 98.62 98 LYS A O 1
ATOM 745 N N . GLN A 1 99 ? 6.25 20.75 -6.117 1 98.56 99 GLN A N 1
ATOM 746 C CA . GLN A 1 99 ? 5.465 21.938 -6.434 1 98.56 99 GLN A CA 1
ATOM 747 C C . GLN A 1 99 ? 5.039 22.672 -5.168 1 98.56 99 GLN A C 1
ATOM 749 O O . GLN A 1 99 ? 5.094 23.906 -5.113 1 98.56 99 GLN A O 1
ATOM 754 N N . ALA A 1 100 ? 4.586 21.984 -4.188 1 98.69 100 ALA A N 1
ATOM 755 C CA . ALA A 1 100 ? 4.125 22.578 -2.936 1 98.69 100 ALA A CA 1
ATOM 756 C C . ALA A 1 100 ? 5.266 23.297 -2.217 1 98.69 100 ALA A C 1
ATOM 758 O O . ALA A 1 100 ? 5.07 24.375 -1.646 1 98.69 100 ALA A O 1
ATOM 759 N N . LYS A 1 101 ? 6.434 22.719 -2.248 1 97.94 101 LYS A N 1
ATOM 760 C CA . LYS A 1 101 ? 7.609 23.328 -1.635 1 97.94 101 LYS A CA 1
ATOM 761 C C . LYS A 1 101 ? 7.91 24.688 -2.264 1 97.94 101 LYS A C 1
ATOM 763 O O . LYS A 1 101 ? 8.273 25.625 -1.564 1 97.94 101 LYS A O 1
ATOM 768 N N . LYS A 1 102 ? 7.75 24.75 -3.506 1 97.88 102 LYS A N 1
ATOM 769 C CA . LYS A 1 102 ? 8 26 -4.223 1 97.88 102 LYS A CA 1
ATOM 770 C C . LYS A 1 102 ? 7.066 27.109 -3.744 1 97.88 102 LYS A C 1
ATOM 772 O O . LYS A 1 102 ? 7.395 28.297 -3.842 1 97.88 102 LYS A O 1
ATOM 777 N N . HIS A 1 103 ? 5.914 26.734 -3.283 1 98 103 HIS A N 1
ATOM 778 C CA . HIS A 1 103 ? 4.934 27.703 -2.822 1 98 103 HIS A CA 1
ATOM 779 C C . HIS A 1 103 ? 5.051 27.938 -1.32 1 98 103 HIS A C 1
ATOM 781 O O . HIS A 1 103 ? 4.215 28.625 -0.726 1 98 103 HIS A O 1
ATOM 787 N N . GLY A 1 104 ? 5.988 27.266 -0.664 1 97.62 104 GLY A N 1
ATOM 788 C CA . GLY A 1 104 ? 6.242 27.484 0.75 1 97.62 104 GLY A CA 1
ATOM 789 C C . GLY A 1 104 ? 5.316 26.703 1.654 1 97.62 104 GLY A C 1
ATOM 790 O O . GLY A 1 104 ? 5.191 27 2.844 1 97.62 104 GLY A O 1
ATOM 791 N N . LEU A 1 105 ? 4.656 25.734 1.116 1 98.44 105 LEU A N 1
ATOM 792 C CA . LEU A 1 105 ? 3.789 24.875 1.911 1 98.44 105 LEU A CA 1
ATOM 793 C C . LEU A 1 105 ? 4.594 23.781 2.607 1 98.44 105 LEU A C 1
ATOM 795 O O . LEU A 1 105 ? 5.566 23.266 2.047 1 98.44 105 LEU A O 1
ATOM 799 N N . ILE A 1 106 ? 4.191 23.391 3.805 1 98.69 106 ILE A N 1
ATOM 800 C CA . ILE A 1 106 ? 4.746 22.219 4.457 1 98.69 106 ILE A CA 1
ATOM 801 C C . ILE A 1 106 ? 4.383 20.969 3.662 1 98.69 106 ILE A C 1
ATOM 803 O O . ILE A 1 106 ? 3.244 20.812 3.209 1 98.69 106 ILE A O 1
ATOM 807 N N . THR A 1 107 ? 5.359 20.094 3.49 1 98.81 107 THR A N 1
ATOM 808 C CA . THR A 1 107 ? 5.113 18.906 2.682 1 98.81 107 THR A CA 1
ATOM 809 C C . THR A 1 107 ? 5.324 17.641 3.508 1 98.81 107 THR A C 1
ATOM 811 O O . THR A 1 107 ? 6.375 17.453 4.129 1 98.81 107 THR A O 1
ATOM 814 N N . VAL A 1 108 ? 4.332 16.828 3.529 1 98.88 108 VAL A N 1
ATOM 815 C CA . VAL A 1 108 ? 4.426 15.477 4.066 1 98.88 108 VAL A CA 1
ATOM 816 C C . VAL A 1 108 ? 4.293 14.453 2.938 1 98.88 108 VAL A C 1
ATOM 818 O O . VAL A 1 108 ? 3.289 14.445 2.219 1 98.88 108 VAL A O 1
ATOM 821 N N . GLN A 1 109 ? 5.277 13.703 2.77 1 98.75 109 GLN A N 1
ATOM 822 C CA . GLN A 1 109 ? 5.207 12.688 1.727 1 98.75 109 GLN A CA 1
ATOM 823 C C . GLN A 1 109 ? 4.836 11.32 2.311 1 98.75 109 GLN A C 1
ATOM 825 O O . GLN A 1 109 ? 5.48 10.852 3.248 1 98.75 109 GLN A O 1
ATOM 830 N N . ARG A 1 110 ? 3.863 10.766 1.759 1 98.06 110 ARG A N 1
ATOM 831 C CA . ARG A 1 110 ? 3.293 9.508 2.232 1 98.06 110 ARG A CA 1
ATOM 832 C C . ARG A 1 110 ? 3.842 8.328 1.442 1 98.06 110 ARG A C 1
ATOM 834 O O . ARG A 1 110 ? 3.955 8.391 0.217 1 98.06 110 ARG A O 1
ATOM 841 N N . PHE A 1 111 ? 4.141 7.277 2.229 1 97.38 111 PHE A N 1
ATOM 842 C CA . PHE A 1 111 ? 4.641 6.059 1.602 1 97.38 111 PHE A CA 1
ATOM 843 C C . PHE A 1 111 ? 3.928 4.832 2.158 1 97.38 111 PHE A C 1
ATOM 845 O O . PHE A 1 111 ? 3.693 4.738 3.365 1 97.38 111 PHE A O 1
ATOM 852 N N . PHE A 1 112 ? 3.611 3.859 1.239 1 95.75 112 PHE A N 1
ATOM 853 C CA . PHE A 1 112 ? 3.012 2.586 1.624 1 95.75 112 PHE A CA 1
ATOM 854 C C . PHE A 1 112 ? 4.062 1.483 1.662 1 95.75 112 PHE A C 1
ATOM 856 O O . PHE A 1 112 ? 4.73 1.219 0.659 1 95.75 112 PHE A O 1
ATOM 863 N N . LEU A 1 113 ? 4.129 0.841 2.775 1 94.06 113 LEU A N 1
ATOM 864 C CA . LEU A 1 113 ? 5.066 -0.265 2.928 1 94.06 113 LEU A CA 1
ATOM 865 C C . LEU A 1 113 ? 4.414 -1.589 2.545 1 94.06 113 LEU A C 1
ATOM 867 O O . LEU A 1 113 ? 3.801 -2.25 3.385 1 94.06 113 LEU A O 1
ATOM 871 N N . VAL A 1 114 ? 4.574 -2.016 1.406 1 91.81 114 VAL A N 1
ATOM 872 C CA . VAL A 1 114 ? 3.869 -3.197 0.923 1 91.81 114 VAL A CA 1
ATOM 873 C C . VAL A 1 114 ? 4.871 -4.316 0.646 1 91.81 114 VAL A C 1
ATOM 875 O O . VAL A 1 114 ? 4.648 -5.469 1.032 1 91.81 114 VAL A O 1
ATOM 878 N N . ASP A 1 115 ? 6.078 -3.939 -0.017 1 90.44 115 ASP A N 1
ATOM 879 C CA . ASP A 1 115 ? 7.121 -4.906 -0.337 1 90.44 115 ASP A CA 1
ATOM 880 C C . ASP A 1 115 ? 8.508 -4.266 -0.267 1 90.44 115 ASP A C 1
ATOM 882 O O . ASP A 1 115 ? 8.633 -3.096 0.096 1 90.44 115 ASP A O 1
ATOM 886 N N . SER A 1 116 ? 9.461 -5.016 -0.513 1 89.75 116 SER A N 1
ATOM 887 C CA . SER A 1 116 ? 10.836 -4.543 -0.38 1 89.75 116 SER A CA 1
ATOM 888 C C . SER A 1 116 ? 11.133 -3.434 -1.38 1 89.75 116 SER A C 1
ATOM 890 O O . SER A 1 116 ? 11.922 -2.525 -1.091 1 89.75 116 SER A O 1
ATOM 892 N N . ASP A 1 117 ? 10.523 -3.508 -2.529 1 90.06 117 ASP A N 1
ATOM 893 C CA . ASP A 1 117 ? 10.719 -2.451 -3.516 1 90.06 117 ASP A CA 1
ATOM 894 C C . ASP A 1 117 ? 10.172 -1.118 -3.01 1 90.06 117 ASP A C 1
ATOM 896 O O . ASP A 1 117 ? 10.758 -0.064 -3.27 1 90.06 117 ASP A O 1
ATOM 900 N N . ALA A 1 118 ? 9.078 -1.264 -2.385 1 92.44 118 ALA A N 1
ATOM 901 C CA . ALA A 1 118 ? 8.469 -0.06 -1.828 1 92.44 118 ALA A CA 1
ATOM 902 C C . ALA A 1 118 ? 9.391 0.606 -0.814 1 92.44 118 ALA A C 1
ATOM 904 O O . ALA A 1 118 ? 9.508 1.834 -0.779 1 92.44 118 ALA A O 1
ATOM 905 N N . VAL A 1 119 ? 10.086 -0.136 -0.04 1 92.62 119 VAL A N 1
ATOM 906 C CA . VAL A 1 119 ? 11.016 0.387 0.953 1 92.62 119 VAL A CA 1
ATOM 907 C C . VAL A 1 119 ? 12.148 1.136 0.254 1 92.62 119 VAL A C 1
ATOM 909 O O . VAL A 1 119 ? 12.469 2.273 0.614 1 92.62 119 VAL A O 1
ATOM 912 N N . LYS A 1 120 ? 12.688 0.499 -0.699 1 93.12 120 LYS A N 1
ATOM 913 C CA . LYS A 1 120 ? 13.773 1.108 -1.458 1 93.12 120 LYS A CA 1
ATOM 914 C C . LYS A 1 120 ? 13.32 2.396 -2.139 1 93.12 120 LYS A C 1
ATOM 916 O O . LYS A 1 120 ? 14.008 3.414 -2.084 1 93.12 120 LYS A O 1
ATOM 921 N N . SER A 1 121 ? 12.164 2.324 -2.701 1 94.5 121 SER A N 1
ATOM 922 C CA . SER A 1 121 ? 11.641 3.48 -3.424 1 94.5 121 SER A CA 1
ATOM 923 C C . SER A 1 121 ? 11.352 4.641 -2.475 1 94.5 121 SER A C 1
ATOM 925 O O . SER A 1 121 ? 11.477 5.805 -2.855 1 94.5 121 SER A O 1
ATOM 927 N N . THR A 1 122 ? 10.922 4.316 -1.326 1 95.31 122 THR A N 1
ATOM 928 C CA . THR A 1 122 ? 10.68 5.34 -0.316 1 95.31 122 THR A CA 1
ATOM 929 C C . THR A 1 122 ? 11.945 6.152 -0.052 1 95.31 122 THR A C 1
ATOM 931 O O . THR A 1 122 ? 11.922 7.387 -0.112 1 95.31 122 THR A O 1
ATOM 934 N N . LEU A 1 123 ? 13.039 5.465 0.151 1 96 123 LEU A N 1
ATOM 935 C CA . LEU A 1 123 ? 14.305 6.113 0.477 1 96 123 LEU A CA 1
ATOM 936 C C . LEU A 1 123 ? 14.789 6.977 -0.685 1 96 123 LEU A C 1
ATOM 938 O O . LEU A 1 123 ? 15.227 8.109 -0.481 1 96 123 LEU A O 1
ATOM 942 N N . PHE A 1 124 ? 14.594 6.473 -1.849 1 96.75 124 PHE A N 1
ATOM 943 C CA . PHE A 1 124 ? 14.984 7.215 -3.039 1 96.75 124 PHE A CA 1
ATOM 944 C C . PHE A 1 124 ? 14.133 8.469 -3.205 1 96.75 124 PHE A C 1
ATOM 946 O O . PHE A 1 124 ? 14.656 9.547 -3.492 1 96.75 124 PHE A O 1
ATOM 953 N N . SER A 1 125 ? 12.891 8.312 -3.006 1 97.62 125 SER A N 1
ATOM 954 C CA . SER A 1 125 ? 11.961 9.422 -3.178 1 97.62 125 SER A CA 1
ATOM 955 C C . SER A 1 125 ? 12.227 10.523 -2.158 1 97.62 125 SER A C 1
ATOM 957 O O . SER A 1 125 ? 12.195 11.711 -2.496 1 97.62 125 SER A O 1
ATOM 959 N N . VAL A 1 126 ? 12.477 10.133 -0.958 1 97.75 126 VAL A N 1
ATOM 960 C CA . VAL A 1 126 ? 12.734 11.094 0.11 1 97.75 126 VAL A CA 1
ATOM 961 C C . VAL A 1 126 ? 13.992 11.898 -0.209 1 97.75 126 VAL A C 1
ATOM 963 O O . VAL A 1 126 ? 14.047 13.102 0.029 1 97.75 126 VAL A O 1
ATOM 966 N N . GLN A 1 127 ? 15 11.227 -0.69 1 96.75 127 GLN A N 1
ATOM 967 C CA . GLN A 1 127 ? 16.234 11.891 -1.078 1 96.75 127 GLN A CA 1
ATOM 968 C C . GLN A 1 127 ? 16 12.875 -2.225 1 96.75 127 GLN A C 1
ATOM 970 O O . GLN A 1 127 ? 16.578 13.961 -2.254 1 96.75 127 GLN A O 1
ATOM 975 N N . GLU A 1 128 ? 15.148 12.492 -3.066 1 97.56 128 GLU A N 1
ATOM 976 C CA . GLU A 1 128 ? 14.875 13.281 -4.262 1 97.56 128 GLU A CA 1
ATOM 977 C C . GLU A 1 128 ? 14.023 14.508 -3.938 1 97.56 128 GLU A C 1
ATOM 979 O O . GLU A 1 128 ? 14.305 15.609 -4.418 1 97.56 128 GLU A O 1
ATOM 984 N N . THR A 1 129 ? 12.992 14.359 -3.135 1 98.12 129 THR A N 1
ATOM 985 C CA . THR A 1 129 ? 11.992 15.406 -2.961 1 98.12 129 THR A CA 1
ATOM 986 C C . THR A 1 129 ? 12.273 16.203 -1.69 1 98.12 129 THR A C 1
ATOM 988 O O . THR A 1 129 ? 11.789 17.328 -1.545 1 98.12 129 THR A O 1
ATOM 991 N N . GLU A 1 130 ? 12.914 15.578 -0.725 1 97.62 130 GLU A N 1
ATOM 992 C CA . GLU A 1 130 ? 13.242 16.203 0.555 1 97.62 130 GLU A CA 1
ATOM 993 C C . GLU A 1 130 ? 12.008 16.812 1.205 1 97.62 130 GLU A C 1
ATOM 995 O O . GLU A 1 130 ? 11.992 18 1.538 1 97.62 130 GLU A O 1
ATOM 1000 N N . PRO A 1 131 ? 11.047 16.062 1.44 1 98.62 131 PRO A N 1
ATOM 1001 C CA . PRO A 1 131 ? 9.859 16.578 2.115 1 98.62 131 PRO A CA 1
ATOM 1002 C C . PRO A 1 131 ? 10.148 17.047 3.537 1 98.62 131 PRO A C 1
ATOM 1004 O O . PRO A 1 131 ? 11.227 16.797 4.07 1 98.62 131 PRO A O 1
ATOM 1007 N N . ASP A 1 132 ? 9.203 17.766 4.105 1 98.44 132 ASP A N 1
ATOM 1008 C CA . ASP A 1 132 ? 9.383 18.266 5.465 1 98.44 132 ASP A CA 1
ATOM 1009 C C . ASP A 1 132 ? 9.109 17.156 6.492 1 98.44 132 ASP A C 1
ATOM 1011 O O . ASP A 1 132 ? 9.578 17.234 7.629 1 98.44 132 ASP A O 1
ATOM 1015 N N . ALA A 1 133 ? 8.359 16.188 6.152 1 98.44 133 ALA A N 1
ATOM 1016 C CA . ALA A 1 133 ? 8.086 15 6.961 1 98.44 133 ALA A CA 1
ATOM 1017 C C . ALA A 1 133 ? 7.664 13.828 6.086 1 98.44 133 ALA A C 1
ATOM 1019 O O . ALA A 1 133 ? 7.309 14.008 4.918 1 98.44 133 ALA A O 1
ATOM 1020 N N . VAL A 1 134 ? 7.715 12.664 6.672 1 98.5 134 VAL A N 1
ATOM 1021 C CA . VAL A 1 134 ? 7.336 11.453 5.957 1 98.5 134 VAL A CA 1
ATOM 1022 C C . VAL A 1 134 ? 6.258 10.703 6.738 1 98.5 134 VAL A C 1
ATOM 1024 O O . VAL A 1 134 ? 6.324 10.609 7.965 1 98.5 134 VAL A O 1
ATOM 1027 N N . GLU A 1 135 ? 5.297 10.281 6.051 1 98.5 135 GLU A N 1
ATOM 1028 C CA . GLU A 1 135 ? 4.312 9.391 6.656 1 98.5 135 GLU A CA 1
ATOM 1029 C C . GLU A 1 135 ? 4.473 7.961 6.148 1 98.5 135 GLU A C 1
ATOM 1031 O O . GLU A 1 135 ? 4.527 7.73 4.938 1 98.5 135 GLU A O 1
ATOM 1036 N N . ILE A 1 136 ? 4.496 7.055 7.047 1 97.31 136 ILE A N 1
ATOM 1037 C CA . ILE A 1 136 ? 4.652 5.645 6.711 1 97.31 136 ILE A CA 1
ATOM 1038 C C . ILE A 1 136 ? 3.363 4.891 7.035 1 97.31 136 ILE A C 1
ATOM 1040 O O . ILE A 1 136 ? 2.814 5.027 8.133 1 97.31 136 ILE A O 1
ATOM 1044 N N . MET A 1 137 ? 2.893 4.195 6.07 1 96.94 137 MET A N 1
ATOM 1045 C CA . MET A 1 137 ? 1.71 3.354 6.223 1 96.94 137 MET A CA 1
ATOM 1046 C C . MET A 1 137 ? 2.01 1.916 5.812 1 96.94 137 MET A C 1
ATOM 1048 O O . MET A 1 137 ? 2.695 1.681 4.812 1 96.94 137 MET A O 1
ATOM 1052 N N . PRO A 1 138 ? 1.495 0.875 6.496 1 96.31 138 PRO A N 1
ATOM 1053 C CA . PRO A 1 138 ? 0.651 1.045 7.68 1 96.31 138 PRO A CA 1
ATOM 1054 C C . PRO A 1 138 ? 1.463 1.239 8.961 1 96.31 138 PRO A C 1
ATOM 1056 O O . PRO A 1 138 ? 2.613 0.802 9.039 1 96.31 138 PRO A O 1
ATOM 1059 N N . ALA A 1 139 ? 0.895 1.84 9.938 1 96.31 139 ALA A N 1
ATOM 1060 C CA . ALA A 1 139 ? 1.531 2.131 11.219 1 96.31 139 ALA A CA 1
ATOM 1061 C C . ALA A 1 139 ? 1.772 0.851 12.016 1 96.31 139 ALA A C 1
ATOM 1063 O O . ALA A 1 139 ? 2.516 0.855 13 1 96.31 139 ALA A O 1
ATOM 1064 N N . LEU A 1 140 ? 1.239 -0.199 11.594 1 94.94 140 LEU A N 1
ATOM 1065 C CA . LEU A 1 140 ? 1.251 -1.459 12.328 1 94.94 140 LEU A CA 1
ATOM 1066 C C . LEU A 1 140 ? 2.566 -2.199 12.109 1 94.94 140 LEU A C 1
ATOM 1068 O O . LEU A 1 140 ? 2.75 -3.309 12.625 1 94.94 140 LEU A O 1
ATOM 1072 N N . LEU A 1 141 ? 3.445 -1.586 11.414 1 94.69 141 LEU A N 1
ATOM 1073 C CA . LEU A 1 141 ? 4.781 -2.133 11.203 1 94.69 141 LEU A CA 1
ATOM 1074 C C . LEU A 1 141 ? 5.836 -1.267 11.883 1 94.69 141 LEU A C 1
ATOM 1076 O O . LEU A 1 141 ? 6.684 -0.671 11.219 1 94.69 141 LEU A O 1
ATOM 1080 N N . PRO A 1 142 ? 5.898 -1.319 13.195 1 93.94 142 PRO A N 1
ATOM 1081 C CA . PRO A 1 142 ? 6.707 -0.367 13.961 1 93.94 142 PRO A CA 1
ATOM 1082 C C . PRO A 1 142 ? 8.203 -0.527 13.703 1 93.94 142 PRO A C 1
ATOM 1084 O O . PRO A 1 142 ? 8.953 0.451 13.766 1 93.94 142 PRO A O 1
ATOM 1087 N N . GLU A 1 143 ? 8.602 -1.729 13.406 1 93.62 143 GLU A N 1
ATOM 1088 C CA . GLU A 1 143 ? 10.023 -1.959 13.141 1 93.62 143 GLU A CA 1
ATOM 1089 C C . GLU A 1 143 ? 10.508 -1.128 11.961 1 93.62 143 GLU A C 1
ATOM 1091 O O . GLU A 1 143 ? 11.664 -0.704 11.93 1 93.62 143 GLU A O 1
ATOM 1096 N N . PHE A 1 144 ? 9.641 -0.939 11.039 1 94.81 144 PHE A N 1
ATOM 1097 C CA . PHE A 1 144 ? 10.023 -0.172 9.867 1 94.81 144 PHE A CA 1
ATOM 1098 C C . PHE A 1 144 ? 10.086 1.317 10.18 1 94.81 144 PHE A C 1
ATOM 1100 O O . PHE A 1 144 ? 10.836 2.064 9.547 1 94.81 144 PHE A O 1
ATOM 1107 N N . ILE A 1 145 ? 9.281 1.764 11.156 1 95.75 145 ILE A N 1
ATOM 1108 C CA . ILE A 1 145 ? 9.375 3.145 11.609 1 95.75 145 ILE A CA 1
ATOM 1109 C C . ILE A 1 145 ? 10.781 3.42 12.141 1 95.75 145 ILE A C 1
ATOM 1111 O O . ILE A 1 145 ? 11.414 4.406 11.758 1 95.75 145 ILE A O 1
ATOM 1115 N N . THR A 1 146 ? 11.25 2.512 12.953 1 95 146 THR A N 1
ATOM 1116 C CA . THR A 1 146 ? 12.586 2.635 13.516 1 95 146 THR A CA 1
ATOM 1117 C C . THR A 1 146 ? 13.641 2.592 12.414 1 95 146 THR A C 1
ATOM 1119 O O . THR A 1 146 ? 14.594 3.377 12.422 1 95 146 THR A O 1
ATOM 1122 N N . GLU A 1 147 ? 13.445 1.687 11.484 1 94.31 147 GLU A N 1
ATOM 1123 C CA . GLU A 1 147 ? 14.383 1.553 10.375 1 94.31 147 GLU A CA 1
ATOM 1124 C C . GLU A 1 147 ? 14.484 2.852 9.586 1 94.31 147 GLU A C 1
ATOM 1126 O O . GLU A 1 147 ? 15.586 3.305 9.266 1 94.31 147 GLU A O 1
ATOM 1131 N N . PHE A 1 148 ? 13.375 3.439 9.266 1 95.5 148 PHE A N 1
ATOM 1132 C CA . PHE A 1 148 ? 13.359 4.66 8.469 1 95.5 148 PHE A CA 1
ATOM 1133 C C . PHE A 1 148 ? 13.906 5.84 9.273 1 95.5 148 PHE A C 1
ATOM 1135 O O . PHE A 1 148 ? 14.555 6.727 8.719 1 95.5 148 PHE A O 1
ATOM 1142 N N . ARG A 1 149 ? 13.609 5.84 10.531 1 94.44 149 ARG A N 1
ATOM 1143 C CA . ARG A 1 149 ? 14.117 6.906 11.391 1 94.44 149 ARG A CA 1
ATOM 1144 C C . ARG A 1 149 ? 15.641 6.98 11.336 1 94.44 149 ARG A C 1
ATOM 1146 O O . ARG A 1 149 ? 16.219 8.062 11.438 1 94.44 149 ARG A O 1
ATOM 1153 N N . LYS A 1 150 ? 16.25 5.902 11.133 1 94.56 150 LYS A N 1
ATOM 1154 C CA . LYS A 1 150 ? 17.703 5.828 11.086 1 94.56 150 LYS A CA 1
ATOM 1155 C C . LYS A 1 150 ? 18.234 6.336 9.75 1 94.56 150 LYS A C 1
ATOM 1157 O O . LYS A 1 150 ? 19.406 6.723 9.641 1 94.56 150 LYS A O 1
ATOM 1162 N N . GLN A 1 151 ? 17.406 6.348 8.773 1 95.38 151 GLN A N 1
ATOM 1163 C CA . GLN A 1 151 ? 17.891 6.598 7.422 1 95.38 151 GLN A CA 1
ATOM 1164 C C . GLN A 1 151 ? 17.391 7.934 6.891 1 95.38 151 GLN A C 1
ATOM 1166 O O . GLN A 1 151 ? 17.906 8.445 5.895 1 95.38 151 GLN A O 1
ATOM 1171 N N . ILE A 1 152 ? 16.344 8.453 7.535 1 95 152 ILE A N 1
ATOM 1172 C CA . ILE A 1 152 ? 15.703 9.672 7.059 1 95 152 ILE A CA 1
ATOM 1173 C C . ILE A 1 152 ? 15.867 10.781 8.102 1 95 152 ILE A C 1
ATOM 1175 O O . ILE A 1 152 ? 15.672 10.555 9.297 1 95 152 ILE A O 1
ATOM 1179 N N . ALA A 1 153 ? 16.141 11.984 7.699 1 93.06 153 ALA A N 1
ATOM 1180 C CA . ALA A 1 153 ? 16.5 13.078 8.594 1 93.06 153 ALA A CA 1
ATOM 1181 C C . ALA A 1 153 ? 15.258 13.812 9.086 1 93.06 153 ALA A C 1
ATOM 1183 O O . ALA A 1 153 ? 15.297 14.516 10.102 1 93.06 153 ALA A O 1
ATOM 1184 N N . VAL A 1 154 ? 14.188 13.648 8.391 1 96.62 154 VAL A N 1
ATOM 1185 C CA . VAL A 1 154 ? 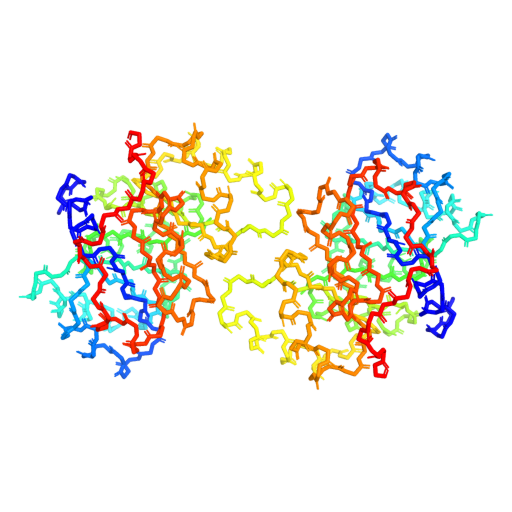12.977 14.383 8.742 1 96.62 154 VAL A CA 1
ATOM 1186 C C . VAL A 1 154 ? 12.078 13.508 9.609 1 96.62 154 VAL A C 1
ATOM 1188 O O . VAL A 1 154 ? 12.211 12.281 9.617 1 96.62 154 VAL A O 1
ATOM 1191 N N . PRO A 1 155 ? 11.133 14.109 10.359 1 97.69 155 PRO A N 1
ATOM 1192 C CA . PRO A 1 155 ? 10.258 13.352 11.25 1 97.69 155 PRO A CA 1
ATOM 1193 C C . PRO A 1 155 ? 9.375 12.352 10.5 1 97.69 155 PRO A C 1
ATOM 1195 O O . PRO A 1 155 ? 8.984 12.609 9.359 1 97.69 155 PRO A O 1
ATOM 1198 N N . ILE A 1 156 ? 9.062 11.305 11.266 1 98 156 ILE A N 1
ATOM 1199 C CA . ILE A 1 156 ? 8.219 10.25 10.719 1 98 156 ILE A CA 1
ATOM 1200 C C . ILE A 1 156 ? 6.844 10.289 11.383 1 98 156 ILE A C 1
ATOM 1202 O O . ILE A 1 156 ? 6.742 10.328 12.609 1 98 156 ILE A O 1
ATOM 1206 N N . ILE A 1 157 ? 5.871 10.375 10.562 1 98.19 157 ILE A N 1
ATOM 1207 C CA . ILE A 1 157 ? 4.484 10.195 10.969 1 98.19 157 ILE A CA 1
ATOM 1208 C C . ILE A 1 157 ? 4.02 8.789 10.617 1 98.19 157 ILE A C 1
ATOM 1210 O O . ILE A 1 157 ? 4.359 8.258 9.555 1 98.19 157 ILE A O 1
ATOM 1214 N N . ALA A 1 158 ? 3.326 8.148 11.555 1 97.88 158 ALA A N 1
ATOM 1215 C CA . ALA A 1 158 ? 2.781 6.824 11.273 1 97.88 158 ALA A CA 1
ATOM 1216 C C . ALA A 1 158 ? 1.273 6.887 11.055 1 97.88 158 ALA A C 1
ATOM 1218 O O . ALA A 1 158 ? 0.561 7.574 11.789 1 97.88 158 ALA A O 1
ATOM 1219 N N . GLY A 1 159 ? 0.805 6.195 10.031 1 97.38 159 GLY A N 1
ATOM 1220 C CA . GLY A 1 159 ? -0.624 6.172 9.766 1 97.38 159 GLY A CA 1
ATOM 1221 C C . GLY A 1 159 ? -1.099 4.855 9.172 1 97.38 159 GLY A C 1
ATOM 1222 O O . GLY A 1 159 ? -0.286 3.992 8.836 1 97.38 159 GLY A O 1
ATOM 1223 N N . GLY A 1 160 ? -2.408 4.762 9.203 1 95.69 160 GLY A N 1
ATOM 1224 C CA . GLY A 1 160 ? -3.012 3.619 8.539 1 95.69 160 GLY A CA 1
ATOM 1225 C C . GLY A 1 160 ? -3.363 2.492 9.492 1 95.69 160 GLY A C 1
ATOM 1226 O O . GLY A 1 160 ? -2.533 2.074 10.305 1 95.69 160 GLY A O 1
ATOM 1227 N N . LEU A 1 161 ? -4.516 2.092 9.484 1 94.62 161 LEU A N 1
ATOM 1228 C CA . LEU A 1 161 ? -5.059 0.881 10.094 1 94.62 161 LEU A CA 1
ATOM 1229 C C . LEU A 1 161 ? -4.969 0.942 11.609 1 94.62 161 LEU A C 1
ATOM 1231 O O . LEU A 1 161 ? -4.953 -0.094 12.281 1 94.62 161 LEU A O 1
ATOM 1235 N N . ILE A 1 162 ? -4.898 2.055 12.086 1 95.06 162 ILE A N 1
ATOM 1236 C CA . ILE A 1 162 ? -4.852 2.199 13.539 1 95.06 162 ILE A CA 1
ATOM 1237 C C . ILE A 1 162 ? -6.266 2.17 14.109 1 95.06 162 ILE A C 1
ATOM 1239 O O . ILE A 1 162 ? -7.137 2.928 13.672 1 95.06 162 ILE A O 1
ATOM 1243 N N . SER A 1 163 ? -6.398 1.293 15.18 1 92.69 163 SER A N 1
ATOM 1244 C CA . SER A 1 163 ? -7.762 1.141 15.672 1 92.69 163 SER A CA 1
ATOM 1245 C C . SER A 1 163 ? -7.812 1.262 17.188 1 92.69 163 SER A C 1
ATOM 1247 O O . SER A 1 163 ? -8.898 1.332 17.781 1 92.69 163 SER A O 1
ATOM 1249 N N . ASN A 1 164 ? -6.648 1.294 17.828 1 93.88 164 ASN A N 1
ATOM 1250 C CA . ASN A 1 164 ? -6.668 1.396 19.281 1 93.88 164 ASN A CA 1
ATOM 1251 C C . ASN A 1 164 ? -5.441 2.139 19.812 1 93.88 164 ASN A C 1
ATOM 1253 O O . ASN A 1 164 ? -4.488 2.379 19.062 1 93.88 164 ASN A O 1
ATOM 1257 N N . ARG A 1 165 ? -5.523 2.414 21.047 1 94.12 165 ARG A N 1
ATOM 1258 C CA . ARG A 1 165 ? -4.5 3.219 21.703 1 94.12 165 ARG A CA 1
ATOM 1259 C C . ARG A 1 165 ? -3.162 2.486 21.734 1 94.12 165 ARG A C 1
ATOM 1261 O O . ARG A 1 165 ? -2.105 3.104 21.594 1 94.12 165 ARG A O 1
ATOM 1268 N N . GLU A 1 166 ? -3.166 1.229 21.984 1 94.25 166 GLU A N 1
ATOM 1269 C CA . GLU A 1 166 ? -1.937 0.446 22.047 1 94.25 166 GLU A CA 1
ATOM 1270 C C . GLU A 1 166 ? -1.134 0.574 20.75 1 94.25 166 GLU A C 1
ATOM 1272 O O . GLU A 1 166 ? 0.092 0.706 20.797 1 94.25 166 GLU A O 1
ATOM 1277 N N . GLN A 1 167 ? -1.808 0.537 19.672 1 94.94 167 GLN A N 1
ATOM 1278 C CA . GLN A 1 167 ? -1.167 0.678 18.359 1 94.94 167 GLN A CA 1
ATOM 1279 C C . GLN A 1 167 ? -0.564 2.07 18.203 1 94.94 167 GLN A C 1
ATOM 1281 O O . GLN A 1 167 ? 0.53 2.215 17.641 1 94.94 167 GLN A O 1
ATOM 1286 N N . VAL A 1 168 ? -1.299 3.049 18.703 1 95.69 168 VAL A N 1
ATOM 1287 C CA . VAL A 1 168 ? -0.792 4.418 18.688 1 95.69 168 VAL A CA 1
ATOM 1288 C C . VAL A 1 168 ? 0.513 4.496 19.469 1 95.69 168 VAL A C 1
ATOM 1290 O O . VAL A 1 168 ? 1.526 4.98 18.969 1 95.69 168 VAL A O 1
ATOM 1293 N N . MET A 1 169 ? 0.493 3.967 20.625 1 95.19 169 MET A N 1
ATOM 1294 C CA . MET A 1 169 ? 1.64 4.035 21.516 1 95.19 169 MET A CA 1
ATOM 1295 C C . MET A 1 169 ? 2.83 3.277 20.953 1 95.19 169 MET A C 1
ATOM 1297 O O . MET A 1 169 ? 3.973 3.727 21.062 1 95.19 169 MET A O 1
ATOM 1301 N N . LYS A 1 170 ? 2.572 2.178 20.375 1 95.25 170 LYS A N 1
ATOM 1302 C CA . LYS A 1 170 ? 3.645 1.385 19.781 1 95.25 170 LYS A CA 1
ATOM 1303 C C . LYS A 1 170 ? 4.355 2.158 18.672 1 95.25 170 LYS A C 1
ATOM 1305 O O . LYS A 1 170 ? 5.586 2.184 18.609 1 95.25 170 LYS A O 1
ATOM 1310 N N . ALA A 1 171 ? 3.572 2.777 17.812 1 96.19 171 ALA A N 1
ATOM 1311 C CA . ALA A 1 171 ? 4.152 3.568 16.719 1 96.19 171 ALA A CA 1
ATOM 1312 C C . ALA A 1 171 ? 5.023 4.695 17.281 1 96.19 171 ALA A C 1
ATOM 1314 O O . ALA A 1 171 ? 6.117 4.945 16.766 1 96.19 171 ALA A O 1
ATOM 1315 N N . LEU A 1 172 ? 4.531 5.34 18.297 1 95.88 172 LEU A N 1
ATOM 1316 C CA . LEU A 1 172 ? 5.273 6.426 18.922 1 95.88 172 LEU A CA 1
ATOM 1317 C C . LEU A 1 172 ? 6.555 5.91 19.578 1 95.88 172 LEU A C 1
ATOM 1319 O O . LEU A 1 172 ? 7.621 6.512 19.406 1 95.88 172 LEU A O 1
ATOM 1323 N N . CYS A 1 173 ? 6.48 4.797 20.188 1 94.56 173 CYS A N 1
ATOM 1324 C CA . CYS A 1 173 ? 7.625 4.203 20.875 1 94.56 173 CYS A CA 1
ATOM 1325 C C . CYS A 1 173 ? 8.703 3.807 19.875 1 94.56 173 CYS A C 1
ATOM 1327 O O . CYS A 1 173 ? 9.898 3.824 20.203 1 94.56 173 CYS A O 1
ATOM 1329 N N . TYR A 1 174 ? 8.281 3.533 18.703 1 95.81 174 TYR A N 1
ATOM 1330 C CA . TYR A 1 174 ? 9.227 3.074 17.703 1 95.81 174 TYR A CA 1
ATOM 1331 C C . TYR A 1 174 ? 9.781 4.246 16.906 1 95.81 174 TYR A C 1
ATOM 1333 O O . TYR A 1 174 ? 10.578 4.055 15.977 1 95.81 174 TYR A O 1
ATOM 1341 N N . GLY A 1 175 ? 9.336 5.469 17.219 1 95 175 GLY A N 1
ATOM 1342 C CA . GLY A 1 175 ? 10.086 6.602 16.703 1 95 175 GLY A CA 1
ATOM 1343 C C . GLY A 1 175 ? 9.227 7.574 15.914 1 95 175 GLY A C 1
ATOM 1344 O O . GLY A 1 175 ? 9.719 8.594 15.43 1 95 175 GLY A O 1
ATOM 1345 N N . ALA A 1 176 ? 7.941 7.324 15.773 1 97.12 176 ALA A N 1
ATOM 1346 C CA . ALA A 1 176 ? 7.07 8.289 15.102 1 97.12 176 ALA A CA 1
ATOM 1347 C C . ALA A 1 176 ? 6.902 9.547 15.945 1 97.12 176 ALA A C 1
ATOM 1349 O O . ALA A 1 176 ? 6.77 9.477 17.172 1 97.12 176 ALA A O 1
ATOM 1350 N N . ILE A 1 177 ? 6.918 10.664 15.289 1 96.62 177 ILE A N 1
ATOM 1351 C CA . ILE A 1 177 ? 6.711 11.914 16 1 96.62 177 ILE A CA 1
ATOM 1352 C C . ILE A 1 177 ? 5.23 12.078 16.344 1 96.62 177 ILE A C 1
ATOM 1354 O O . ILE A 1 177 ? 4.883 12.68 17.359 1 96.62 177 ILE A O 1
ATOM 1358 N N . ALA A 1 178 ? 4.379 11.562 15.492 1 96.94 178 ALA A N 1
ATOM 1359 C CA . ALA A 1 178 ? 2.926 11.602 15.633 1 96.94 178 ALA A CA 1
ATOM 1360 C C . ALA A 1 178 ? 2.266 10.477 14.844 1 96.94 178 ALA A C 1
ATOM 1362 O O . ALA A 1 178 ? 2.912 9.82 14.023 1 96.94 178 ALA A O 1
ATOM 1363 N N . VAL A 1 179 ? 1.012 10.242 15.195 1 97.5 179 VAL A N 1
ATOM 1364 C CA . VAL A 1 179 ? 0.228 9.211 14.516 1 97.5 179 VAL A CA 1
ATOM 1365 C C . VAL A 1 179 ? -0.993 9.844 13.852 1 97.5 179 VAL A C 1
ATOM 1367 O O . VAL A 1 179 ? -1.714 10.625 14.484 1 97.5 179 VAL A O 1
ATOM 1370 N N . SER A 1 180 ? -1.159 9.555 12.586 1 97.75 180 SER A N 1
ATOM 1371 C CA . SER A 1 180 ? -2.316 10.016 11.82 1 97.75 180 SER A CA 1
ATOM 1372 C C . SER A 1 180 ? -3.42 8.961 11.805 1 97.75 180 SER A C 1
ATOM 1374 O O . SER A 1 180 ? -3.193 7.824 11.391 1 97.75 180 SER A O 1
ATOM 1376 N N . MET A 1 181 ? -4.613 9.352 12.258 1 95.75 181 MET A N 1
ATOM 1377 C CA . MET A 1 181 ? -5.652 8.336 12.414 1 95.75 181 MET A CA 1
ATOM 1378 C C . MET A 1 181 ? -7 8.859 11.914 1 95.75 181 MET A C 1
ATOM 1380 O O . MET A 1 181 ? -7.328 10.023 12.117 1 95.75 181 MET A O 1
ATOM 1384 N N . GLY A 1 182 ? -7.754 7.953 11.336 1 94.44 182 GLY A N 1
ATOM 1385 C CA . GLY A 1 182 ? -9.102 8.273 10.898 1 94.44 182 GLY A CA 1
ATOM 1386 C C . GLY A 1 182 ? -10.156 8.008 11.961 1 94.44 182 GLY A C 1
ATOM 1387 O O . GLY A 1 182 ? -11.25 8.57 11.914 1 94.44 182 GLY A O 1
ATOM 1388 N N . SER A 1 183 ? -9.875 7.168 12.922 1 93.38 183 SER A N 1
ATOM 1389 C CA . SER A 1 183 ? -10.812 6.824 13.984 1 93.38 183 SER A CA 1
ATOM 1390 C C . SER A 1 183 ? -10.953 7.965 14.984 1 93.38 183 SER A C 1
ATOM 1392 O O . SER A 1 183 ? -10.07 8.195 15.812 1 93.38 183 SER A O 1
ATOM 1394 N N . HIS A 1 184 ? -12.133 8.531 15 1 93.75 184 HIS A N 1
ATOM 1395 C CA . HIS A 1 184 ? -12.312 9.758 15.773 1 93.75 184 HIS A CA 1
ATOM 1396 C C . HIS A 1 184 ? -12.273 9.484 17.266 1 93.75 184 HIS A C 1
ATOM 1398 O O . HIS A 1 184 ? -11.953 10.367 18.062 1 93.75 184 HIS A O 1
ATOM 1404 N N . HIS A 1 185 ? -12.555 8.281 17.703 1 92.81 185 HIS A N 1
ATOM 1405 C CA . HIS A 1 185 ? -12.5 7.961 19.125 1 92.81 185 HIS A CA 1
ATOM 1406 C C . HIS A 1 185 ? -11.07 8.047 19.656 1 92.81 185 HIS A C 1
ATOM 1408 O O . HIS A 1 185 ? -10.859 8.305 20.844 1 92.81 185 HIS A O 1
ATOM 1414 N N . LEU A 1 186 ? -10.125 7.887 18.781 1 94.62 186 LEU A N 1
ATOM 1415 C CA . LEU A 1 186 ? -8.719 7.91 19.188 1 94.62 186 LEU A CA 1
ATOM 1416 C C . LEU A 1 186 ? -8.203 9.344 19.266 1 94.62 186 LEU A C 1
ATOM 1418 O O . LEU A 1 186 ? -7.152 9.594 19.859 1 94.62 186 LEU A O 1
ATOM 1422 N N . TRP A 1 187 ? -8.93 10.305 18.625 1 95.12 187 TRP A N 1
ATOM 1423 C CA . TRP A 1 187 ? -8.484 11.695 18.625 1 95.12 187 TRP A CA 1
ATOM 1424 C C . TRP A 1 187 ? -8.516 12.281 20.031 1 95.12 187 TRP A C 1
ATOM 1426 O O . TRP A 1 187 ? -7.801 13.242 20.312 1 95.12 187 TRP A O 1
ATOM 1436 N N . LYS A 1 188 ? -9.336 11.688 20.891 1 89.38 188 LYS A N 1
ATOM 1437 C CA . LYS A 1 188 ? -9.539 12.219 22.234 1 89.38 188 LYS A CA 1
ATOM 1438 C C . LYS A 1 188 ? -8.648 11.508 23.25 1 89.38 188 LYS A C 1
ATOM 1440 O O . LYS A 1 188 ? -8.609 11.883 24.422 1 89.38 188 LYS A O 1
ATOM 1445 N N . GLU A 1 189 ? -8.008 10.469 22.766 1 88.06 189 GLU A N 1
ATOM 1446 C CA . GLU A 1 189 ? -7.156 9.711 23.672 1 88.06 189 GLU A CA 1
ATOM 1447 C C . GLU A 1 189 ? -5.949 10.531 24.109 1 88.06 189 GLU A C 1
ATOM 1449 O O . GLU A 1 189 ? -5.395 11.297 23.328 1 88.06 189 GLU A O 1
ATOM 1454 N N . ARG A 1 190 ? -5.578 10.398 25.375 1 83.44 190 ARG A N 1
ATOM 1455 C CA . ARG A 1 190 ? -4.41 11.094 25.891 1 83.44 190 ARG A CA 1
ATOM 1456 C C . ARG A 1 190 ? -3.133 10.305 25.609 1 83.44 190 ARG A C 1
ATOM 1458 O O . ARG A 1 190 ? -2.967 9.188 26.109 1 83.44 190 ARG A O 1
ATOM 1465 N N . VAL A 1 191 ? -2.367 10.852 24.781 1 84.31 191 VAL A N 1
ATOM 1466 C CA . VAL A 1 191 ? -1.117 10.172 24.469 1 84.31 191 VAL A CA 1
ATOM 1467 C C . VAL A 1 191 ? 0.064 11.086 24.781 1 84.31 191 VAL A C 1
ATOM 1469 O O . VAL A 1 191 ? 1.196 10.617 24.922 1 84.31 191 VAL A O 1
ATOM 1472 N N . ALA A 1 192 ? -0.242 12.352 25.094 1 70.62 192 ALA A N 1
ATOM 1473 C CA . ALA A 1 192 ? 0.791 13.336 25.422 1 70.62 192 ALA A CA 1
ATOM 1474 C C . ALA A 1 192 ? 1.382 13.078 26.797 1 70.62 192 ALA A C 1
ATOM 1476 O O . ALA A 1 192 ? 0.667 12.68 27.734 1 70.62 192 ALA A O 1
ATOM 1477 N N . GLY A 1 193 ? 2.779 13.172 26.906 1 67.94 193 GLY A N 1
ATOM 1478 C CA . GLY A 1 193 ? 3.406 13.07 28.219 1 67.94 193 GLY A CA 1
ATOM 1479 C C . GLY A 1 193 ? 3.887 11.672 28.531 1 67.94 193 GLY A C 1
ATOM 1480 O O . GLY A 1 193 ? 4.504 11.445 29.578 1 67.94 193 GLY A O 1
ATOM 1481 N N . GLU A 1 194 ? 3.457 10.664 27.75 1 62.38 194 GLU A N 1
ATOM 1482 C CA . GLU A 1 194 ? 3.916 9.312 28.031 1 62.38 194 GLU A CA 1
ATOM 1483 C C . GLU A 1 194 ? 5.387 9.133 27.656 1 62.38 194 GLU A C 1
ATOM 1485 O O . GLU A 1 194 ? 5.828 9.602 26.609 1 62.38 194 GLU A O 1
ATOM 1490 N N . PRO A 1 195 ? 6.289 8.883 28.719 1 56.91 195 PRO A N 1
ATOM 1491 C CA . PRO A 1 195 ? 7.719 8.695 28.469 1 56.91 195 PRO A CA 1
ATOM 1492 C C . PRO A 1 195 ? 7.984 7.676 27.359 1 56.91 195 PRO A C 1
ATOM 1494 O O . PRO A 1 195 ? 7.27 6.68 27.25 1 56.91 195 PRO A O 1
ATOM 1497 N N . TYR A 1 196 ? 8.438 8.102 26.203 1 58.25 196 TYR A N 1
ATOM 1498 C CA . TYR A 1 196 ? 8.711 7.094 25.188 1 58.25 196 TYR A CA 1
ATOM 1499 C C . TYR A 1 196 ? 10.117 6.535 25.328 1 58.25 196 TYR A C 1
ATOM 1501 O O . TYR A 1 196 ? 11.039 7.246 25.734 1 58.25 196 TYR A O 1
ATOM 1509 N N . PRO A 1 197 ? 10.172 5.281 25.578 1 47.16 197 PRO A N 1
ATOM 1510 C CA . PRO A 1 197 ? 11.516 4.746 25.766 1 47.16 197 PRO A CA 1
ATOM 1511 C C . PRO A 1 197 ? 12.516 5.285 24.75 1 47.16 197 PRO A C 1
ATOM 1513 O O . PRO A 1 197 ? 13.719 5.348 25.016 1 47.16 197 PRO A O 1
ATOM 1516 N N . LEU A 1 198 ? 12.242 5.125 23.406 1 45.34 198 LEU A N 1
ATOM 1517 C CA . LEU A 1 198 ? 13.406 5.266 22.531 1 45.34 198 LEU A CA 1
ATOM 1518 C C . LEU A 1 198 ? 13.727 6.738 22.297 1 45.34 198 LEU A C 1
ATOM 1520 O O . LEU A 1 198 ? 12.828 7.551 22.078 1 45.34 198 LEU A O 1
ATOM 1524 N N . SER A 1 199 ? 14.734 7.297 22.844 1 39.84 199 SER A N 1
ATOM 1525 C CA . SER A 1 199 ? 15.336 8.609 22.625 1 39.84 199 SER A CA 1
ATOM 1526 C C . SER A 1 199 ? 15.109 9.086 21.188 1 39.84 199 SER A C 1
ATOM 1528 O O . SER A 1 199 ? 15.344 8.344 20.234 1 39.84 199 SER A O 1
ATOM 1530 N N . VAL A 1 200 ? 14.109 10.086 21.047 1 37.84 200 VAL A N 1
ATOM 1531 C CA . VAL A 1 200 ? 14.078 10.93 19.844 1 37.84 200 VAL A CA 1
ATOM 1532 C C . VAL A 1 200 ? 15.5 11.188 19.359 1 37.84 200 VAL A C 1
ATOM 1534 O O . VAL A 1 200 ? 16.375 11.578 20.125 1 37.84 200 VAL A O 1
ATOM 1537 N N . VAL A 1 201 ? 15.977 10.625 18.281 1 29.78 201 VAL A N 1
ATOM 1538 C CA . VAL A 1 201 ? 17.297 11.117 17.875 1 29.78 201 VAL A CA 1
ATOM 1539 C C . VAL A 1 20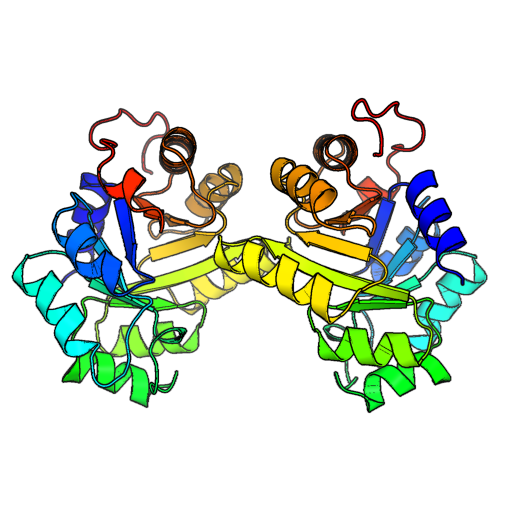1 ? 17.25 12.633 17.719 1 29.78 201 VAL A C 1
ATOM 1541 O O . VAL A 1 201 ? 16.25 13.188 17.234 1 29.78 201 VAL A O 1
ATOM 1544 N N . MET B 1 1 ? -4.066 -25.953 -16.281 1 81.81 1 MET B N 1
ATOM 1545 C CA . MET B 1 1 ? -4.102 -26.297 -14.867 1 81.81 1 MET B CA 1
ATOM 1546 C C . MET B 1 1 ? -5.438 -25.922 -14.242 1 81.81 1 MET B C 1
ATOM 1548 O O . MET B 1 1 ? -5.957 -24.828 -14.5 1 81.81 1 MET B O 1
ATOM 1552 N N . ASN B 1 2 ? -6.004 -26.906 -13.531 1 90.38 2 ASN B N 1
ATOM 1553 C CA . ASN B 1 2 ? -7.277 -26.562 -12.898 1 90.38 2 ASN B CA 1
ATOM 1554 C C . ASN B 1 2 ? -7.074 -26.047 -11.477 1 90.38 2 ASN B C 1
ATOM 1556 O O . ASN B 1 2 ? -5.996 -26.203 -10.898 1 90.38 2 ASN B O 1
ATOM 1560 N N . ARG B 1 3 ? -8.047 -25.391 -11.031 1 94.06 3 ARG B N 1
ATOM 1561 C CA . ARG B 1 3 ? -8.008 -24.688 -9.758 1 94.06 3 ARG B CA 1
ATOM 1562 C C . ARG B 1 3 ? -7.68 -25.625 -8.609 1 94.06 3 ARG B C 1
ATOM 1564 O O . ARG B 1 3 ? -6.887 -25.297 -7.727 1 94.06 3 ARG B O 1
ATOM 1571 N N . ALA B 1 4 ? -8.258 -26.75 -8.602 1 94.44 4 ALA B N 1
ATOM 1572 C CA . ALA B 1 4 ? -8.078 -27.734 -7.531 1 94.44 4 ALA B CA 1
ATOM 1573 C C . ALA B 1 4 ? -6.621 -28.156 -7.422 1 94.44 4 ALA B C 1
ATOM 1575 O O . ALA B 1 4 ? -6.07 -28.25 -6.324 1 94.44 4 ALA B O 1
ATOM 1576 N N . ASP B 1 5 ? -6.055 -28.406 -8.562 1 95.12 5 ASP B N 1
ATOM 1577 C CA . ASP B 1 5 ? -4.648 -28.797 -8.594 1 95.12 5 ASP B CA 1
ATOM 1578 C C . ASP B 1 5 ? -3.75 -27.656 -8.117 1 95.12 5 ASP B C 1
ATOM 1580 O O . ASP B 1 5 ? -2.773 -27.891 -7.406 1 95.12 5 ASP B O 1
ATOM 1584 N N . PHE B 1 6 ? -4.113 -26.531 -8.57 1 96.75 6 PHE B N 1
ATOM 1585 C CA . PHE B 1 6 ? -3.377 -25.344 -8.148 1 96.75 6 PHE B CA 1
ATOM 1586 C C . PHE B 1 6 ? -3.412 -25.188 -6.637 1 96.75 6 PHE B C 1
ATOM 1588 O O . PHE B 1 6 ? -2.369 -25.016 -6 1 96.75 6 PHE B O 1
ATOM 1595 N N . TYR B 1 7 ? -4.598 -25.266 -6.008 1 96.69 7 TYR B N 1
ATOM 1596 C CA . TYR B 1 7 ? -4.766 -25.141 -4.562 1 96.69 7 TYR B CA 1
ATOM 1597 C C . TYR B 1 7 ? -3.992 -26.234 -3.834 1 96.69 7 TYR B C 1
ATOM 1599 O O . TYR B 1 7 ? -3.328 -25.969 -2.83 1 96.69 7 TYR B O 1
ATOM 1607 N N . ALA B 1 8 ? -4.031 -27.406 -4.332 1 94.88 8 ALA B N 1
ATOM 1608 C CA . ALA B 1 8 ? -3.35 -28.547 -3.707 1 94.88 8 ALA B CA 1
ATOM 1609 C C . ALA B 1 8 ? -1.838 -28.344 -3.711 1 94.88 8 ALA B C 1
ATOM 1611 O O . ALA B 1 8 ? -1.162 -28.641 -2.725 1 94.88 8 ALA B O 1
ATOM 1612 N N . GLY B 1 9 ? -1.378 -27.859 -4.88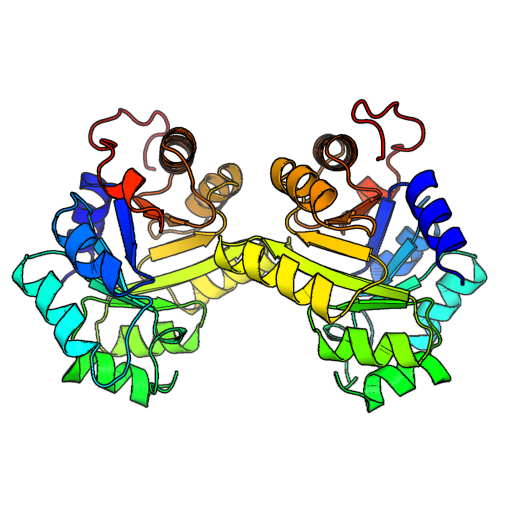3 1 93.62 9 GLY B N 1
ATOM 1613 C CA . GLY B 1 9 ? 0.042 -27.562 -4.965 1 93.62 9 GLY B CA 1
ATOM 1614 C C . GLY B 1 9 ? 0.489 -26.516 -3.961 1 93.62 9 GLY B C 1
ATOM 1615 O O . GLY B 1 9 ? 1.521 -26.672 -3.307 1 93.62 9 GLY B O 1
ATOM 1616 N N . LEU B 1 10 ? -0.312 -25.453 -3.863 1 95 10 LEU B N 1
ATOM 1617 C CA . LEU B 1 10 ? -0.008 -24.406 -2.898 1 95 10 LEU B CA 1
ATOM 1618 C C . LEU B 1 10 ? -0.048 -24.938 -1.475 1 95 10 LEU B C 1
ATOM 1620 O O . LEU B 1 10 ? 0.829 -24.641 -0.664 1 95 10 LEU B O 1
ATOM 1624 N N . ALA B 1 11 ? -1.029 -25.734 -1.172 1 93.5 11 ALA B N 1
ATOM 1625 C CA . ALA B 1 11 ? -1.219 -26.266 0.171 1 93.5 11 ALA B CA 1
ATOM 1626 C C . ALA B 1 11 ? -0.088 -27.234 0.542 1 93.5 11 ALA B C 1
ATOM 1628 O O . ALA B 1 11 ? 0.298 -27.328 1.709 1 93.5 11 ALA B O 1
ATOM 1629 N N . SER B 1 12 ? 0.411 -27.859 -0.389 1 92.5 12 SER B N 1
ATOM 1630 C CA . SER B 1 12 ? 1.45 -28.859 -0.147 1 92.5 12 SER B CA 1
ATOM 1631 C C . SER B 1 12 ? 2.799 -28.203 0.112 1 92.5 12 SER B C 1
ATOM 1633 O O . SER B 1 12 ? 3.477 -28.516 1.091 1 92.5 12 SER B O 1
ATOM 1635 N N . SER B 1 13 ? 3.17 -27.25 -0.714 1 93.25 13 SER B N 1
ATOM 1636 C CA . SER B 1 13 ? 4.48 -26.609 -0.603 1 93.25 13 SER B CA 1
ATOM 1637 C C . SER B 1 13 ? 4.441 -25.422 0.344 1 93.25 13 SER B C 1
ATOM 1639 O O . SER B 1 13 ? 5.422 -25.141 1.038 1 93.25 13 SER B O 1
ATOM 1641 N N . ARG B 1 14 ? 3.355 -24.625 0.217 1 95.75 14 ARG B N 1
ATOM 1642 C CA . ARG B 1 14 ? 3.066 -23.469 1.063 1 95.75 14 ARG B CA 1
ATOM 1643 C C . ARG B 1 14 ? 3.963 -22.297 0.706 1 95.75 14 ARG B C 1
ATOM 1645 O O . ARG B 1 14 ? 4.047 -21.312 1.456 1 95.75 14 ARG B O 1
ATOM 1652 N N . LYS B 1 15 ? 4.66 -22.453 -0.355 1 96.88 15 LYS B N 1
ATOM 1653 C CA . LYS B 1 15 ? 5.598 -21.406 -0.765 1 96.88 15 LYS B CA 1
ATOM 1654 C C . LYS B 1 15 ? 5.41 -21.047 -2.234 1 96.88 15 LYS B C 1
ATOM 1656 O O . LYS B 1 15 ? 5.195 -21.922 -3.074 1 96.88 15 LYS B O 1
ATOM 1661 N N . ILE B 1 16 ? 5.461 -19.812 -2.525 1 98.06 16 ILE B N 1
ATOM 1662 C CA . ILE B 1 16 ? 5.504 -19.266 -3.877 1 98.06 16 ILE B CA 1
ATOM 1663 C C . ILE B 1 16 ? 6.758 -18.422 -4.051 1 98.06 16 ILE B C 1
ATOM 1665 O O . ILE B 1 16 ? 7.055 -17.562 -3.219 1 98.06 16 ILE B O 1
ATOM 1669 N N . ALA B 1 17 ? 7.508 -18.688 -5.055 1 98.06 17 ALA B N 1
ATOM 1670 C CA . ALA B 1 17 ? 8.703 -17.891 -5.352 1 98.06 17 ALA B CA 1
ATOM 1671 C C . ALA B 1 17 ? 8.359 -16.703 -6.242 1 98.06 17 ALA B C 1
ATOM 1673 O O . ALA B 1 17 ? 7.855 -16.875 -7.352 1 98.06 17 ALA B O 1
ATOM 1674 N N . SER B 1 18 ? 8.57 -15.547 -5.758 1 97.75 18 SER B N 1
ATOM 1675 C CA . SER B 1 18 ? 8.453 -14.336 -6.562 1 97.75 18 SER B CA 1
ATOM 1676 C C . SER B 1 18 ? 9.789 -13.977 -7.207 1 97.75 18 SER B C 1
ATOM 1678 O O . SER B 1 18 ? 10.727 -13.562 -6.52 1 97.75 18 SER B O 1
ATOM 1680 N N . VAL B 1 19 ? 9.859 -14.078 -8.453 1 98.06 19 VAL B N 1
ATOM 1681 C CA . VAL B 1 19 ? 11.102 -13.852 -9.18 1 98.06 19 VAL B CA 1
ATOM 1682 C C . VAL B 1 19 ? 11.094 -12.445 -9.789 1 98.06 19 VAL B C 1
ATOM 1684 O O . VAL B 1 19 ? 10.367 -12.18 -10.75 1 98.06 19 VAL B O 1
ATOM 1687 N N . LYS B 1 20 ? 11.984 -11.648 -9.32 1 96 20 LYS B N 1
ATOM 1688 C CA . LYS B 1 20 ? 12 -10.25 -9.734 1 96 20 LYS B CA 1
ATOM 1689 C C . LYS B 1 20 ? 13.258 -9.922 -10.531 1 96 20 LYS B C 1
ATOM 1691 O O . LYS B 1 20 ? 13.406 -8.812 -11.047 1 96 20 LYS B O 1
ATOM 1696 N N . GLU B 1 21 ? 14.164 -10.898 -10.516 1 96.31 21 GLU B N 1
ATOM 1697 C CA . GLU B 1 21 ? 15.406 -10.766 -11.273 1 96.31 21 GLU B CA 1
ATOM 1698 C C . GLU B 1 21 ? 15.688 -12.023 -12.094 1 96.31 21 GLU B C 1
ATOM 1700 O O . GLU B 1 21 ? 15.438 -13.133 -11.633 1 96.31 21 GLU B O 1
ATOM 1705 N N . GLU B 1 22 ? 16.312 -11.773 -13.227 1 96.5 22 GLU B N 1
ATOM 1706 C CA . GLU B 1 22 ? 16.578 -12.891 -14.125 1 96.5 22 GLU B CA 1
ATOM 1707 C C . GLU B 1 22 ? 17.547 -13.883 -13.484 1 96.5 22 GLU B C 1
ATOM 1709 O O . GLU B 1 22 ? 17.438 -15.094 -13.688 1 96.5 22 GLU B O 1
ATOM 1714 N N . LYS B 1 23 ? 18.438 -13.383 -12.742 1 96.06 23 LYS B N 1
ATOM 1715 C CA . LYS B 1 23 ? 19.453 -14.234 -12.141 1 96.06 23 LYS B CA 1
ATOM 1716 C C . LYS B 1 23 ? 18.844 -15.219 -11.148 1 96.06 23 LYS B C 1
ATOM 1718 O O . LYS B 1 23 ? 19.484 -16.188 -10.742 1 96.06 23 LYS B O 1
ATOM 1723 N N . LEU B 1 24 ? 17.625 -15 -10.789 1 96.69 24 LEU B N 1
ATOM 1724 C CA . LEU B 1 24 ? 16.984 -15.828 -9.781 1 96.69 24 LEU B CA 1
ATOM 1725 C C . LEU B 1 24 ? 16.094 -16.891 -10.438 1 96.69 24 LEU B C 1
ATOM 1727 O O . LEU B 1 24 ? 15.539 -17.75 -9.75 1 96.69 24 LEU B O 1
ATOM 1731 N N . LEU B 1 25 ? 16.016 -16.891 -11.75 1 97.44 25 LEU B N 1
ATOM 1732 C CA . LEU B 1 25 ? 15.141 -17.812 -12.469 1 97.44 25 LEU B CA 1
ATOM 1733 C C . LEU B 1 25 ? 15.531 -19.25 -12.18 1 97.44 25 LEU B C 1
ATOM 1735 O O . LEU B 1 25 ? 14.68 -20.078 -11.82 1 97.44 25 LEU B O 1
ATOM 1739 N N . GLU B 1 26 ? 16.75 -19.547 -12.258 1 95.88 26 GLU B N 1
ATOM 1740 C CA . GLU B 1 26 ? 17.234 -20.906 -12.07 1 95.88 26 GLU B CA 1
ATOM 1741 C C . GLU B 1 26 ? 17.125 -21.328 -10.609 1 95.88 26 GLU B C 1
ATOM 1743 O O . GLU B 1 26 ? 16.875 -22.5 -10.312 1 95.88 26 GLU B O 1
ATOM 1748 N N . LYS B 1 27 ? 17.344 -20.391 -9.727 1 95.81 27 LYS B N 1
ATOM 1749 C CA . LYS B 1 27 ? 17.234 -20.688 -8.305 1 95.81 27 LYS B CA 1
ATOM 1750 C C . LYS B 1 27 ? 15.82 -21.109 -7.938 1 95.81 27 LYS B C 1
ATOM 1752 O O . LYS B 1 27 ? 15.625 -22.031 -7.133 1 95.81 27 LYS B O 1
ATOM 1757 N N . ALA B 1 28 ? 14.875 -20.453 -8.508 1 96.5 28 ALA B N 1
ATOM 1758 C CA . ALA B 1 28 ? 13.484 -20.797 -8.242 1 96.5 28 ALA B CA 1
ATOM 1759 C C . ALA B 1 28 ? 13.133 -22.1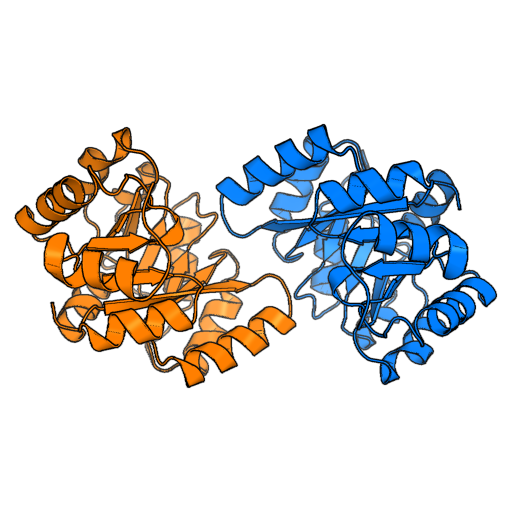72 -8.805 1 96.5 28 ALA B C 1
ATOM 1761 O O . ALA B 1 28 ? 12.305 -22.875 -8.242 1 96.5 28 ALA B O 1
ATOM 1762 N N . LEU B 1 29 ? 13.766 -22.531 -9.875 1 94.75 29 LEU B N 1
ATOM 1763 C CA . LEU B 1 29 ? 13.539 -23.828 -10.516 1 94.75 29 LEU B CA 1
ATOM 1764 C C . LEU B 1 29 ? 13.945 -24.969 -9.594 1 94.75 29 LEU B C 1
ATOM 1766 O O . LEU B 1 29 ? 13.328 -26.031 -9.609 1 94.75 29 LEU B O 1
ATOM 1770 N N . LYS B 1 30 ? 14.914 -24.734 -8.82 1 92.88 30 LYS B N 1
ATOM 1771 C CA . LYS B 1 30 ? 15.469 -25.766 -7.961 1 92.88 30 LYS B CA 1
ATOM 1772 C C . LYS B 1 30 ? 14.828 -25.734 -6.574 1 92.88 30 LYS B C 1
ATOM 1774 O O . LYS B 1 30 ? 15.164 -26.547 -5.711 1 92.88 30 LYS B O 1
ATOM 1779 N N . ALA B 1 31 ? 14 -24.797 -6.402 1 92.62 31 ALA B N 1
ATOM 1780 C CA . ALA B 1 31 ? 13.383 -24.625 -5.09 1 92.62 31 ALA B CA 1
ATOM 1781 C C . ALA B 1 31 ? 12.117 -25.469 -4.965 1 92.62 31 ALA B C 1
ATOM 1783 O O . ALA B 1 31 ? 11.516 -25.844 -5.973 1 92.62 31 ALA B O 1
ATOM 1784 N N . ASP B 1 32 ? 11.805 -25.938 -3.846 1 90.38 32 ASP B N 1
ATOM 1785 C CA . ASP B 1 32 ? 10.578 -26.688 -3.578 1 90.38 32 ASP B CA 1
ATOM 1786 C C . ASP B 1 32 ? 9.406 -25.734 -3.314 1 90.38 32 ASP B C 1
ATOM 1788 O O . ASP B 1 32 ? 9.039 -25.5 -2.162 1 90.38 32 ASP B O 1
ATOM 1792 N N . VAL B 1 33 ? 8.875 -25.141 -4.406 1 95.12 33 VAL B N 1
ATOM 1793 C CA . VAL B 1 33 ? 7.789 -24.172 -4.297 1 95.12 33 VAL B CA 1
ATOM 1794 C C . VAL B 1 33 ? 6.551 -24.703 -5.012 1 95.12 33 VAL B C 1
ATOM 1796 O O . VAL B 1 33 ? 6.656 -25.531 -5.918 1 95.12 33 VAL B O 1
ATOM 1799 N N . GLY B 1 34 ? 5.445 -24.234 -4.574 1 95.25 34 GLY B N 1
ATOM 1800 C CA . GLY B 1 34 ? 4.191 -24.656 -5.172 1 95.25 34 GLY B CA 1
ATOM 1801 C C . GLY B 1 34 ? 3.863 -23.922 -6.453 1 95.25 34 GLY B C 1
ATOM 1802 O O 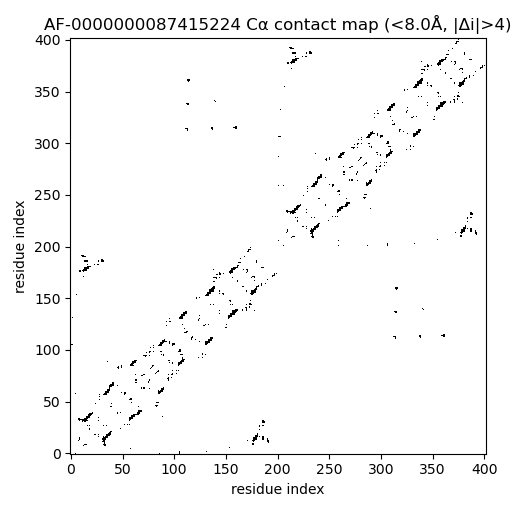. GLY B 1 34 ? 3.098 -24.422 -7.285 1 95.25 34 GLY B O 1
ATOM 1803 N N . ALA B 1 35 ? 4.477 -22.75 -6.609 1 97.88 35 ALA B N 1
ATOM 1804 C CA . ALA B 1 35 ? 4.305 -21.922 -7.801 1 97.88 35 ALA B CA 1
ATOM 1805 C C . ALA B 1 35 ? 5.387 -20.844 -7.883 1 97.88 35 ALA B C 1
ATOM 1807 O O . ALA B 1 35 ? 6.121 -20.625 -6.918 1 97.88 35 ALA B O 1
ATOM 1808 N N . VAL B 1 36 ? 5.457 -20.281 -9.031 1 98.5 36 VAL B N 1
ATOM 1809 C CA . VAL B 1 36 ? 6.355 -19.156 -9.25 1 98.5 36 VAL B CA 1
ATOM 1810 C C . VAL B 1 36 ? 5.574 -17.969 -9.82 1 98.5 36 VAL B C 1
ATOM 1812 O O . VAL B 1 36 ? 4.668 -18.156 -10.633 1 98.5 36 VAL B O 1
ATOM 1815 N N . VAL B 1 37 ? 5.895 -16.844 -9.312 1 98.62 37 VAL B N 1
ATOM 1816 C CA . VAL B 1 37 ? 5.387 -15.602 -9.875 1 98.62 37 VAL B CA 1
ATOM 1817 C C . VAL B 1 37 ? 6.508 -14.875 -10.617 1 98.62 37 VAL B C 1
ATOM 1819 O O . VAL B 1 37 ? 7.547 -14.562 -10.031 1 98.62 37 VAL B O 1
ATOM 1822 N N . LEU B 1 38 ? 6.266 -14.625 -11.852 1 98.62 38 LEU B N 1
ATOM 1823 C CA . LEU B 1 38 ? 7.25 -13.906 -12.648 1 98.62 38 LEU B CA 1
ATOM 1824 C C . LEU B 1 38 ? 6.934 -12.414 -12.695 1 98.62 38 LEU B C 1
ATOM 1826 O O . LEU B 1 38 ? 5.93 -12.008 -13.281 1 98.62 38 LEU B O 1
ATOM 1830 N N . SER B 1 39 ? 7.758 -11.68 -12.078 1 97.62 39 SER B N 1
ATOM 1831 C CA . SER B 1 39 ? 7.727 -10.227 -12.117 1 97.62 39 SER B CA 1
ATOM 1832 C C . SER B 1 39 ? 8.961 -9.664 -12.812 1 97.62 39 SER B C 1
ATOM 1834 O O . SER B 1 39 ? 9.562 -8.703 -12.328 1 97.62 39 SER B O 1
ATOM 1836 N N . VAL B 1 40 ? 9.359 -10.391 -13.789 1 97.25 40 VAL B N 1
ATOM 1837 C CA . VAL B 1 40 ? 10.562 -10.07 -14.562 1 97.25 40 VAL B CA 1
ATOM 1838 C C . VAL B 1 40 ? 10.367 -10.484 -16.016 1 97.25 40 VAL B C 1
ATOM 1840 O O . VAL B 1 40 ? 9.602 -11.406 -16.312 1 97.25 40 VAL B O 1
ATOM 1843 N N . GLY B 1 41 ? 11.094 -9.766 -16.922 1 97.31 41 GLY B N 1
ATOM 1844 C CA . GLY B 1 41 ? 11.039 -10.125 -18.328 1 97.31 41 GLY B CA 1
ATOM 1845 C C . GLY B 1 41 ? 10.312 -9.094 -19.172 1 97.31 41 GLY B C 1
ATOM 1846 O O . GLY B 1 41 ? 9.914 -8.039 -18.672 1 97.31 41 GLY B O 1
ATOM 1847 N N . ASN B 1 42 ? 10.297 -9.43 -20.422 1 97.88 42 ASN B N 1
ATOM 1848 C CA . ASN B 1 42 ? 9.617 -8.617 -21.422 1 97.88 42 ASN B CA 1
ATOM 1849 C C . ASN B 1 42 ? 8.898 -9.484 -22.453 1 97.88 42 ASN B C 1
ATOM 1851 O O . ASN B 1 42 ? 8.938 -10.711 -22.375 1 97.88 42 ASN B O 1
ATOM 1855 N N . VAL B 1 43 ? 8.219 -8.805 -23.344 1 97.5 43 VAL B N 1
ATOM 1856 C CA . VAL B 1 43 ? 7.383 -9.508 -24.312 1 97.5 43 VAL B CA 1
ATOM 1857 C C . VAL B 1 43 ? 8.234 -10.469 -25.125 1 97.5 43 VAL B C 1
ATOM 1859 O O . VAL B 1 43 ? 7.738 -11.477 -25.625 1 97.5 43 VAL B O 1
ATOM 1862 N N . GLY B 1 44 ? 9.5 -10.211 -25.219 1 97.06 44 GLY B N 1
ATOM 1863 C CA . GLY B 1 44 ? 10.383 -11.055 -26 1 97.06 44 GLY B CA 1
ATOM 1864 C C . GLY B 1 44 ? 10.922 -12.234 -25.219 1 97.06 44 GLY B C 1
ATOM 1865 O O . GLY B 1 44 ? 11.344 -13.234 -25.797 1 97.06 44 GLY B O 1
ATOM 1866 N N . SER B 1 45 ? 10.906 -12.188 -23.953 1 98.06 45 SER B N 1
ATOM 1867 C CA . SER B 1 45 ? 11.609 -13.195 -23.156 1 98.06 45 SER B CA 1
ATOM 1868 C C . SER B 1 45 ? 10.633 -13.984 -22.297 1 98.06 45 SER B C 1
ATOM 1870 O O . SER B 1 45 ? 10.938 -15.109 -21.875 1 98.06 45 SER B O 1
ATOM 1872 N N . ILE B 1 46 ? 9.484 -13.477 -22.047 1 98.5 46 ILE B N 1
ATOM 1873 C CA . ILE B 1 46 ? 8.602 -14 -21.016 1 98.5 46 ILE B CA 1
ATOM 1874 C C . ILE B 1 46 ? 8.148 -15.406 -21.391 1 98.5 46 ILE B C 1
ATOM 1876 O O . ILE B 1 46 ? 7.98 -16.266 -20.516 1 98.5 46 ILE B O 1
ATOM 1880 N N . ALA B 1 47 ? 7.918 -15.688 -22.656 1 98.5 47 ALA B N 1
ATOM 1881 C CA . ALA B 1 47 ? 7.477 -17 -23.094 1 98.5 47 ALA B CA 1
ATOM 1882 C C . ALA B 1 47 ? 8.5 -18.078 -22.734 1 98.5 47 ALA B C 1
ATOM 1884 O O . ALA B 1 47 ? 8.141 -19.172 -22.297 1 98.5 47 ALA B O 1
ATOM 1885 N N . ARG B 1 48 ? 9.695 -17.719 -22.953 1 98.12 48 ARG B N 1
ATOM 1886 C CA . ARG B 1 48 ? 10.773 -18.656 -22.625 1 98.12 48 ARG B CA 1
ATOM 1887 C C . ARG B 1 48 ? 10.805 -18.953 -21.141 1 98.12 48 ARG B C 1
ATOM 1889 O O . ARG B 1 48 ? 11.023 -20.094 -20.734 1 98.12 48 ARG B O 1
ATOM 1896 N N . TYR B 1 49 ? 10.672 -17.922 -20.312 1 98.5 49 TYR B N 1
ATOM 1897 C CA . TYR B 1 49 ? 10.672 -18.109 -18.875 1 98.5 49 TYR B CA 1
ATOM 1898 C C . TYR B 1 49 ? 9.531 -19.031 -18.438 1 98.5 49 TYR B C 1
ATOM 1900 O O . TYR B 1 49 ? 9.734 -19.922 -17.609 1 98.5 49 TYR B O 1
ATOM 1908 N N . VAL B 1 50 ? 8.359 -18.844 -19 1 98.56 50 VAL B N 1
ATOM 1909 C CA . VAL B 1 50 ? 7.191 -19.641 -18.656 1 98.56 50 VAL B CA 1
ATOM 1910 C C . VAL B 1 50 ? 7.43 -21.094 -19.047 1 98.56 50 VAL B C 1
ATOM 1912 O O . VAL B 1 50 ? 7.164 -22 -18.266 1 98.56 50 VAL B O 1
ATOM 1915 N N . GLN B 1 51 ? 7.918 -21.312 -20.203 1 97.94 51 GLN B N 1
ATOM 1916 C CA . GLN B 1 51 ? 8.164 -22.656 -20.688 1 97.94 51 GLN B CA 1
ATOM 1917 C C . GLN B 1 51 ? 9.164 -23.391 -19.797 1 97.94 51 GLN B C 1
ATOM 1919 O O . GLN B 1 51 ? 9.039 -24.594 -19.578 1 97.94 51 GLN B O 1
ATOM 1924 N N . LEU B 1 52 ? 10.109 -22.656 -19.375 1 97.38 52 LEU B N 1
ATOM 1925 C CA . LEU B 1 52 ? 11.109 -23.219 -18.469 1 97.38 52 LEU B CA 1
ATOM 1926 C C . LEU B 1 52 ? 10.445 -23.844 -17.25 1 97.38 52 LEU B C 1
ATOM 1928 O O . LEU B 1 52 ? 10.734 -25 -16.922 1 97.38 52 LEU B O 1
ATOM 1932 N N . TYR B 1 53 ? 9.57 -23.188 -16.594 1 97.88 53 TYR B N 1
ATOM 1933 C CA . TYR B 1 53 ? 8.938 -23.672 -15.375 1 97.88 53 TYR B CA 1
ATOM 1934 C C . TYR B 1 53 ? 7.898 -24.75 -15.68 1 97.88 53 TYR B C 1
ATOM 1936 O O . TYR B 1 53 ? 7.789 -25.734 -14.961 1 97.88 53 TYR B O 1
ATOM 1944 N N . LYS B 1 54 ? 7.176 -24.578 -16.734 1 96.5 54 LYS B N 1
ATOM 1945 C CA . LYS B 1 54 ? 6.168 -25.562 -17.125 1 96.5 54 LYS B CA 1
ATOM 1946 C C . LYS B 1 54 ? 6.816 -26.906 -17.453 1 96.5 54 LYS B C 1
ATOM 1948 O O . LYS B 1 54 ? 6.27 -27.953 -17.125 1 96.5 54 LYS B O 1
ATOM 1953 N N . ALA B 1 55 ? 7.926 -26.844 -18.094 1 96.44 55 ALA B N 1
ATOM 1954 C CA . ALA B 1 55 ? 8.648 -28.062 -18.453 1 96.44 55 ALA B CA 1
ATOM 1955 C C . ALA B 1 55 ? 9.07 -28.828 -17.203 1 96.44 55 ALA B C 1
ATOM 1957 O O . ALA B 1 55 ? 9.289 -30.031 -17.25 1 96.44 55 ALA B O 1
ATOM 1958 N N . HIS B 1 56 ? 9.156 -28.156 -16.141 1 95.94 56 HIS B N 1
ATOM 1959 C CA . HIS B 1 56 ? 9.562 -28.781 -14.891 1 95.94 56 HIS B CA 1
ATOM 1960 C C . HIS B 1 56 ? 8.367 -29.047 -13.992 1 95.94 56 HIS B C 1
ATOM 1962 O O . HIS B 1 56 ? 8.523 -29.391 -12.812 1 95.94 56 HIS B O 1
ATOM 1968 N N . GLY B 1 57 ? 7.199 -28.734 -14.5 1 95.31 57 GLY B N 1
ATOM 1969 C CA . GLY B 1 57 ? 5.977 -29.062 -13.781 1 95.31 57 GLY B CA 1
ATOM 1970 C C . GLY B 1 57 ? 5.66 -28.062 -12.68 1 95.31 57 GLY B C 1
ATOM 1971 O O . GLY B 1 57 ? 4.914 -28.375 -11.75 1 95.31 57 GLY B O 1
ATOM 1972 N N . ILE B 1 58 ? 6.25 -26.953 -12.695 1 96.56 58 ILE B N 1
ATOM 1973 C CA . ILE B 1 58 ? 6.004 -25.922 -11.688 1 96.56 58 ILE B CA 1
ATOM 1974 C C . ILE B 1 58 ? 4.98 -24.922 -12.219 1 96.56 58 ILE B C 1
ATOM 1976 O O . ILE B 1 58 ? 5.188 -24.297 -13.266 1 96.56 58 ILE B O 1
ATOM 1980 N N . PRO B 1 59 ? 3.838 -24.75 -11.484 1 98.06 59 PRO B N 1
ATOM 1981 C CA . PRO B 1 59 ? 2.865 -23.734 -11.898 1 98.06 59 PRO B CA 1
ATOM 1982 C C . PRO B 1 59 ? 3.463 -22.328 -11.961 1 98.06 59 PRO B C 1
ATOM 1984 O O . PRO B 1 59 ? 4.223 -21.938 -11.07 1 98.06 59 PRO B O 1
ATOM 1987 N N . VAL B 1 60 ? 3.111 -21.594 -13.008 1 98.5 60 VAL B N 1
ATOM 1988 C CA . VAL B 1 60 ? 3.725 -20.281 -13.219 1 98.5 60 VAL B CA 1
ATOM 1989 C C . VAL B 1 60 ? 2.637 -19.219 -13.391 1 98.5 60 VAL B C 1
ATOM 1991 O O . VAL B 1 60 ? 1.718 -19.391 -14.195 1 98.5 60 VAL B O 1
ATOM 1994 N N . LEU B 1 61 ? 2.717 -18.156 -12.594 1 98.81 61 LEU B N 1
ATOM 1995 C CA . LEU B 1 61 ? 1.892 -16.969 -12.703 1 98.81 61 LEU B CA 1
ATOM 1996 C C . LEU B 1 61 ? 2.717 -15.773 -13.188 1 98.81 61 LEU B C 1
ATOM 1998 O O . LEU B 1 61 ? 3.896 -15.656 -12.852 1 98.81 61 LEU B O 1
ATOM 2002 N N . ILE B 1 62 ? 2.037 -14.914 -13.906 1 98.81 62 ILE B N 1
ATOM 2003 C CA . ILE B 1 62 ? 2.707 -13.711 -14.406 1 98.81 62 ILE B CA 1
ATOM 2004 C C . ILE B 1 62 ? 2.109 -12.477 -13.742 1 98.81 62 ILE B C 1
ATOM 2006 O O . ILE B 1 62 ? 0.89 -12.375 -13.586 1 98.81 62 ILE B O 1
ATOM 2010 N N . HIS B 1 63 ? 2.975 -11.617 -13.344 1 98.62 63 HIS B N 1
ATOM 2011 C CA . HIS B 1 63 ? 2.564 -10.266 -12.977 1 98.62 63 HIS B CA 1
ATOM 2012 C C . HIS B 1 63 ? 2.59 -9.336 -14.18 1 98.62 63 HIS B C 1
ATOM 2014 O O . HIS B 1 63 ? 3.596 -8.664 -14.438 1 98.62 63 HIS B O 1
ATOM 2020 N N . PRO B 1 64 ? 1.477 -9.133 -14.859 1 98.56 64 PRO B N 1
ATOM 2021 C CA . PRO B 1 64 ? 1.479 -8.445 -16.156 1 98.56 64 PRO B CA 1
ATOM 2022 C C . PRO B 1 64 ? 2.084 -7.043 -16.078 1 98.56 64 PRO B C 1
ATOM 2024 O O . PRO B 1 64 ? 2.775 -6.609 -17 1 98.56 64 PRO B O 1
ATOM 2027 N N . GLU B 1 65 ? 1.911 -6.383 -15.023 1 97.25 65 GLU B N 1
ATOM 2028 C CA . GLU B 1 65 ? 2.35 -5 -14.867 1 97.25 65 GLU B CA 1
ATOM 2029 C C . GLU B 1 65 ? 3.871 -4.902 -14.844 1 97.25 65 GLU B C 1
ATOM 2031 O O . GLU B 1 65 ? 4.434 -3.816 -15.008 1 97.25 65 GLU B O 1
ATOM 2036 N N . ARG B 1 66 ? 4.496 -6.02 -14.688 1 96.62 66 ARG B N 1
ATOM 2037 C CA . ARG B 1 66 ? 5.945 -6 -14.547 1 96.62 66 ARG B CA 1
ATOM 2038 C C . ARG B 1 66 ? 6.625 -6.57 -15.789 1 96.62 66 ARG B C 1
ATOM 2040 O O . ARG B 1 66 ? 7.844 -6.762 -15.805 1 96.62 66 ARG B O 1
ATOM 2047 N N . ILE B 1 67 ? 5.852 -6.836 -16.781 1 98.12 67 ILE B N 1
ATOM 2048 C CA . ILE B 1 67 ? 6.41 -7.352 -18.016 1 98.12 67 ILE B CA 1
ATOM 2049 C C . ILE B 1 67 ? 6.699 -6.195 -18.969 1 98.12 67 ILE B C 1
ATOM 2051 O O . ILE B 1 67 ? 5.785 -5.484 -19.391 1 98.12 67 ILE B O 1
ATOM 2055 N N . GLY B 1 68 ? 7.973 -6.137 -19.344 1 97.5 68 GLY B N 1
ATOM 2056 C CA . GLY B 1 68 ? 8.375 -5.055 -20.234 1 97.5 68 GLY B CA 1
ATOM 2057 C C . GLY B 1 68 ? 7.758 -5.156 -21.609 1 97.5 68 GLY B C 1
ATOM 2058 O O . GLY B 1 68 ? 7.793 -6.219 -22.234 1 97.5 68 GLY B O 1
ATOM 2059 N N . GLY B 1 69 ? 7.188 -4.008 -22.125 1 97.31 69 GLY B N 1
ATOM 2060 C CA . GLY B 1 69 ? 6.68 -3.947 -23.484 1 97.31 69 GLY B CA 1
ATOM 2061 C C . GLY B 1 69 ? 5.258 -4.465 -23.609 1 97.31 69 GLY B C 1
ATOM 2062 O O . GLY B 1 69 ? 4.68 -4.438 -24.703 1 97.31 69 GLY B O 1
ATOM 2063 N N . MET B 1 70 ? 4.703 -4.957 -22.609 1 96.69 70 MET B N 1
ATOM 2064 C CA . MET B 1 70 ? 3.365 -5.539 -22.656 1 96.69 70 MET B CA 1
ATOM 2065 C C . MET B 1 70 ? 2.314 -4.535 -22.188 1 96.69 70 MET B C 1
ATOM 2067 O O . MET B 1 70 ? 2.492 -3.879 -21.156 1 96.69 70 MET B O 1
ATOM 2071 N N . SER B 1 71 ? 1.261 -4.441 -22.953 1 96.94 71 SER B N 1
ATOM 2072 C CA . SER B 1 71 ? 0.165 -3.578 -22.531 1 96.94 71 SER B CA 1
ATOM 2073 C C . SER B 1 71 ? -0.652 -4.227 -21.406 1 96.94 71 SER B C 1
ATOM 2075 O O . SER B 1 71 ? -0.759 -5.453 -21.344 1 96.94 71 SER B O 1
ATOM 2077 N N . GLN B 1 72 ? -1.196 -3.465 -20.562 1 96.88 72 GLN B N 1
ATOM 2078 C CA . GLN B 1 72 ? -2.029 -3.939 -19.453 1 96.88 72 GLN B CA 1
ATOM 2079 C C . GLN B 1 72 ? -3.512 -3.826 -19.797 1 96.88 72 GLN B C 1
ATOM 2081 O O . GLN B 1 72 ? -4.254 -3.096 -19.141 1 96.88 72 GLN B O 1
ATOM 2086 N N . ASP B 1 73 ? -3.875 -4.426 -20.828 1 97.44 73 ASP B N 1
ATOM 2087 C CA . ASP B 1 73 ? -5.25 -4.398 -21.312 1 97.44 73 ASP B CA 1
ATOM 2088 C C . ASP B 1 73 ? -5.656 -5.754 -21.891 1 97.44 73 ASP B C 1
ATOM 2090 O O . ASP B 1 73 ? -4.957 -6.75 -21.703 1 97.44 73 ASP B O 1
ATOM 2094 N N . LYS B 1 74 ? -6.785 -5.75 -22.578 1 97.5 74 LYS B N 1
ATOM 2095 C CA . LYS B 1 74 ? -7.363 -6.977 -23.109 1 97.5 74 LYS B CA 1
ATOM 2096 C C . LYS B 1 74 ? -6.398 -7.66 -24.078 1 97.5 74 LYS B C 1
ATOM 2098 O O . LYS B 1 74 ? -6.277 -8.891 -24.078 1 97.5 74 LYS B O 1
ATOM 2103 N N . GLU B 1 75 ? -5.719 -6.859 -24.859 1 97.81 75 GLU B N 1
ATOM 2104 C CA . GLU B 1 75 ? -4.797 -7.422 -25.844 1 97.81 75 GLU B CA 1
ATOM 2105 C C . GLU B 1 75 ? -3.576 -8.039 -25.172 1 97.81 75 GLU B C 1
ATOM 2107 O O . GLU B 1 75 ? -3.08 -9.086 -25.594 1 97.81 75 GLU B O 1
ATOM 2112 N N . GLY B 1 76 ? -3.064 -7.402 -24.188 1 98.25 76 GLY B N 1
ATOM 2113 C CA . GLY B 1 76 ? -1.96 -7.965 -23.422 1 98.25 76 GLY B CA 1
ATOM 2114 C C . GLY B 1 76 ? -2.293 -9.297 -22.797 1 98.25 76 GLY B C 1
ATOM 2115 O O . GLY B 1 76 ? -1.508 -10.242 -22.875 1 98.25 76 GLY B O 1
ATOM 2116 N N . ILE B 1 77 ? -3.443 -9.375 -22.219 1 98.69 77 ILE B N 1
ATOM 2117 C CA . ILE B 1 77 ? -3.873 -10.609 -21.562 1 98.69 77 ILE B CA 1
ATOM 2118 C C . ILE B 1 77 ? -4.082 -11.703 -22.625 1 98.69 77 ILE B C 1
ATOM 2120 O O . ILE B 1 77 ? -3.738 -12.859 -22.391 1 98.69 77 ILE B O 1
ATOM 2124 N N . ALA B 1 78 ? -4.672 -11.336 -23.734 1 98.5 78 ALA B N 1
ATOM 2125 C CA . ALA B 1 78 ? -4.836 -12.297 -24.828 1 98.5 78 ALA B CA 1
ATOM 2126 C C . ALA B 1 78 ? -3.488 -12.844 -25.281 1 98.5 78 ALA B C 1
ATOM 2128 O O . ALA B 1 78 ? -3.354 -14.047 -25.531 1 98.5 78 ALA B O 1
ATOM 2129 N N . PHE B 1 79 ? -2.494 -11.953 -25.406 1 98.5 79 PHE B N 1
ATOM 2130 C CA . PHE B 1 79 ? -1.134 -12.352 -25.734 1 98.5 79 PHE B CA 1
ATOM 2131 C C . PHE B 1 79 ? -0.608 -13.375 -24.734 1 98.5 79 PHE B C 1
ATOM 2133 O O . PHE B 1 79 ? -0.062 -14.414 -25.125 1 98.5 79 PHE B O 1
ATOM 2140 N N . LEU B 1 80 ? -0.796 -13.148 -23.469 1 98.62 80 LEU B N 1
ATOM 2141 C CA . LEU B 1 80 ? -0.363 -14.078 -22.438 1 98.62 80 LEU B CA 1
ATOM 2142 C C . LEU B 1 80 ? -1.066 -15.422 -22.578 1 98.62 80 LEU B C 1
ATOM 2144 O O . LEU B 1 80 ? -0.419 -16.469 -22.562 1 98.62 80 LEU B O 1
ATOM 2148 N N . ALA B 1 81 ? -2.359 -15.391 -22.797 1 98.38 81 ALA B N 1
ATOM 2149 C CA . ALA B 1 81 ? -3.176 -16.609 -22.812 1 98.38 81 ALA B CA 1
ATOM 2150 C C . ALA B 1 81 ? -2.883 -17.453 -24.047 1 98.38 81 ALA B C 1
ATOM 2152 O O . ALA B 1 81 ? -2.824 -18.672 -23.969 1 98.38 81 ALA B O 1
ATOM 2153 N N . ARG B 1 82 ? -2.615 -16.828 -25.125 1 98.06 82 ARG B N 1
ATOM 2154 C CA . ARG B 1 82 ? -2.572 -17.547 -26.391 1 98.06 82 ARG B CA 1
ATOM 2155 C C . ARG B 1 82 ? -1.137 -17.859 -26.797 1 98.06 82 ARG B C 1
ATOM 2157 O O . ARG B 1 82 ? -0.873 -18.891 -27.422 1 98.06 82 ARG B O 1
ATOM 2164 N N . CYS B 1 83 ? -0.255 -16.922 -26.469 1 98.19 83 CYS B N 1
ATOM 2165 C CA . CYS B 1 83 ? 1.111 -17.062 -26.953 1 98.19 83 CYS B CA 1
ATOM 2166 C C . CYS B 1 83 ? 2.049 -17.516 -25.844 1 98.19 83 CYS B C 1
ATOM 2168 O O . CYS B 1 83 ? 2.846 -18.438 -26.031 1 98.19 83 CYS B O 1
ATOM 2170 N N . VAL B 1 84 ? 1.982 -16.938 -24.703 1 98.5 84 VAL B N 1
ATOM 2171 C CA . VAL B 1 84 ? 2.898 -17.219 -23.594 1 98.5 84 VAL B CA 1
ATOM 2172 C C . VAL B 1 84 ? 2.41 -18.438 -22.812 1 98.5 84 VAL B C 1
ATOM 2174 O O . VAL B 1 84 ? 3.211 -19.281 -22.406 1 98.5 84 VAL B O 1
ATOM 2177 N N . LYS B 1 85 ? 1.124 -18.531 -22.531 1 98.25 85 LYS B N 1
ATOM 2178 C CA . LYS B 1 85 ? 0.375 -19.641 -21.953 1 98.25 85 LYS B CA 1
ATOM 2179 C C . LYS B 1 85 ? 0.863 -19.969 -20.547 1 98.25 85 LYS B C 1
ATOM 2181 O O . LYS B 1 85 ? 1.147 -21.125 -20.234 1 98.25 85 LYS B O 1
ATOM 2186 N N . PRO B 1 86 ? 0.944 -18.984 -19.656 1 98.69 86 PRO B N 1
ATOM 2187 C CA . PRO B 1 86 ? 1.157 -19.312 -18.25 1 98.69 86 PRO B CA 1
ATOM 2188 C C . PRO B 1 86 ? -0.034 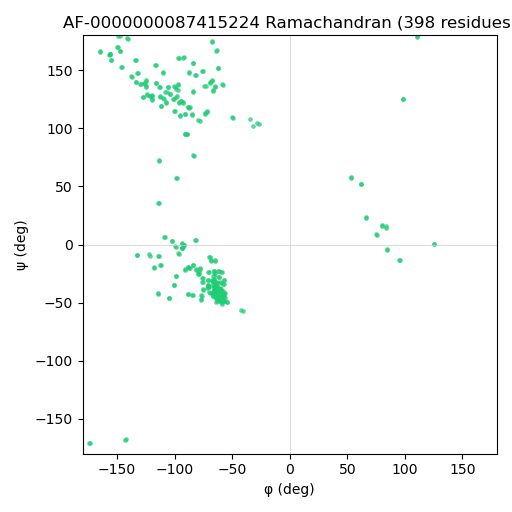-20.016 -17.625 1 98.69 86 PRO B C 1
ATOM 2190 O O . PRO B 1 86 ? -1.063 -20.203 -18.266 1 98.69 86 PRO B O 1
ATOM 2193 N N . ASP B 1 87 ? 0.108 -20.422 -16.406 1 98.56 87 ASP B N 1
ATOM 2194 C CA . ASP B 1 87 ? -1.013 -21.047 -15.703 1 98.56 87 ASP B CA 1
ATOM 2195 C C . ASP B 1 87 ? -1.989 -19.984 -15.195 1 98.56 87 ASP B C 1
ATOM 2197 O O . ASP B 1 87 ? -3.17 -20.281 -14.984 1 98.56 87 ASP B O 1
ATOM 2201 N N . GLY B 1 88 ? -1.494 -18.781 -14.969 1 98.69 88 GLY B N 1
ATOM 2202 C CA . GLY B 1 88 ? -2.348 -17.719 -14.469 1 98.69 88 GLY B CA 1
ATOM 2203 C C . GLY B 1 88 ? -1.643 -16.375 -14.398 1 98.69 88 GLY B C 1
ATOM 2204 O O . GLY B 1 88 ? -0.556 -16.203 -14.953 1 98.69 88 GLY B O 1
ATOM 2205 N N . ILE B 1 89 ? -2.285 -15.414 -13.781 1 98.88 89 ILE B N 1
ATOM 2206 C CA . ILE B 1 89 ? -1.703 -14.086 -13.562 1 98.88 89 ILE B CA 1
ATOM 2207 C C . ILE B 1 89 ? -1.939 -13.648 -12.117 1 98.88 89 ILE B C 1
ATOM 2209 O O . ILE B 1 89 ? -2.793 -14.203 -11.43 1 98.88 89 ILE B O 1
ATOM 2213 N N . ILE B 1 90 ? -1.136 -12.742 -11.695 1 98.81 90 ILE B N 1
ATOM 2214 C CA . ILE B 1 90 ? -1.333 -12.008 -10.453 1 98.81 90 ILE B CA 1
ATOM 2215 C C . ILE B 1 90 ? -1.352 -10.508 -10.734 1 98.81 90 ILE B C 1
ATOM 2217 O O . ILE B 1 90 ? -0.493 -9.992 -11.461 1 98.81 90 ILE B O 1
ATOM 2221 N N . THR B 1 91 ? -2.344 -9.797 -10.266 1 98.56 91 THR B N 1
ATOM 2222 C CA . THR B 1 91 ? -2.48 -8.391 -10.609 1 98.56 91 THR B CA 1
ATOM 2223 C C . THR B 1 91 ? -3.271 -7.645 -9.539 1 98.56 91 THR B C 1
ATOM 2225 O O . THR B 1 91 ? -4.016 -8.258 -8.773 1 98.56 91 THR B O 1
ATOM 2228 N N . THR B 1 92 ? -3.102 -6.355 -9.484 1 96.62 92 THR B N 1
ATOM 2229 C CA . THR B 1 92 ? -3.883 -5.492 -8.602 1 96.62 92 THR B CA 1
ATOM 2230 C C . THR B 1 92 ? -5.105 -4.941 -9.328 1 96.62 92 THR B C 1
ATOM 2232 O O . THR B 1 92 ? -5.98 -4.328 -8.711 1 96.62 92 THR B O 1
ATOM 2235 N N . ARG B 1 93 ? -5.227 -5.277 -10.578 1 97.62 93 ARG B N 1
ATOM 2236 C CA . ARG B 1 93 ? -6.223 -4.598 -11.398 1 97.62 93 ARG B CA 1
ATOM 2237 C C . ARG B 1 93 ? -7.438 -5.484 -11.641 1 97.62 93 ARG B C 1
ATOM 2239 O O . ARG B 1 93 ? -7.312 -6.586 -12.172 1 97.62 93 ARG B O 1
ATOM 2246 N N . ASN B 1 94 ? -8.578 -4.879 -11.375 1 98.31 94 ASN B N 1
ATOM 2247 C CA . ASN B 1 94 ? -9.836 -5.602 -11.539 1 98.31 94 ASN B CA 1
ATOM 2248 C C . ASN B 1 94 ? -10.055 -6.027 -12.992 1 98.31 94 ASN B C 1
ATOM 2250 O O . ASN B 1 94 ? -10.414 -7.172 -13.258 1 98.31 94 ASN B O 1
ATOM 2254 N N . HIS B 1 95 ? -9.758 -5.129 -13.883 1 98.44 95 HIS B N 1
ATOM 2255 C CA . HIS B 1 95 ? -10.086 -5.414 -15.273 1 98.44 95 HIS B CA 1
ATOM 2256 C C . HIS B 1 95 ? -9.172 -6.5 -15.844 1 98.44 95 HIS B C 1
ATOM 2258 O O . HIS B 1 95 ? -9.586 -7.273 -16.703 1 98.44 95 HIS B O 1
ATOM 2264 N N . LEU B 1 96 ? -8 -6.598 -15.391 1 98.75 96 LEU B N 1
ATOM 2265 C CA . LEU B 1 96 ? -7.105 -7.656 -15.852 1 98.75 96 LEU B CA 1
ATOM 2266 C C . LEU B 1 96 ? -7.543 -9.008 -15.305 1 98.75 96 LEU B C 1
ATOM 2268 O O . LEU B 1 96 ? -7.422 -10.031 -15.984 1 98.75 96 LEU B O 1
ATOM 2272 N N . VAL B 1 97 ? -8.031 -9.023 -14.055 1 98.75 97 VAL B N 1
ATOM 2273 C CA . VAL B 1 97 ? -8.578 -10.242 -13.477 1 98.75 97 VAL B CA 1
ATOM 2274 C C . VAL B 1 97 ? -9.719 -10.758 -14.344 1 98.75 97 VAL B C 1
ATOM 2276 O O . VAL B 1 97 ? -9.734 -11.93 -14.734 1 98.75 97 VAL B O 1
ATOM 2279 N N . LYS B 1 98 ? -10.602 -9.891 -14.672 1 98.62 98 LYS B N 1
ATOM 2280 C CA . LYS B 1 98 ? -11.773 -10.258 -15.461 1 98.62 98 LYS B CA 1
ATOM 2281 C C . LYS B 1 98 ? -11.367 -10.773 -16.844 1 98.62 98 LYS B C 1
ATOM 2283 O O . LYS B 1 98 ? -11.891 -11.789 -17.297 1 98.62 98 LYS B O 1
ATOM 2288 N N . GLN B 1 99 ? -10.453 -10.109 -17.469 1 98.56 99 GLN B N 1
ATOM 2289 C CA . GLN B 1 99 ? -9.992 -10.516 -18.797 1 98.56 99 GLN B CA 1
ATOM 2290 C C . GLN B 1 99 ? -9.312 -11.875 -18.75 1 98.56 99 GLN B C 1
ATOM 2292 O O . GLN B 1 99 ? -9.531 -12.719 -19.609 1 98.56 99 GLN B O 1
ATOM 2297 N N . ALA B 1 100 ? -8.461 -12.109 -17.812 1 98.69 100 ALA B N 1
ATOM 2298 C CA . ALA B 1 100 ? -7.727 -13.359 -17.672 1 98.69 100 ALA B CA 1
ATOM 2299 C C . ALA B 1 100 ? -8.672 -14.531 -17.438 1 98.69 100 ALA B C 1
ATOM 2301 O O . ALA B 1 100 ? -8.477 -15.625 -17.984 1 98.69 100 ALA B O 1
ATOM 2302 N N . LYS B 1 101 ? -9.688 -14.305 -16.641 1 97.94 101 LYS B N 1
ATOM 2303 C CA . LYS B 1 101 ? -10.68 -15.336 -16.375 1 97.94 101 LYS B CA 1
ATOM 2304 C C . LYS B 1 101 ? -11.375 -15.781 -17.672 1 97.94 101 LYS B C 1
ATOM 2306 O O . LYS B 1 101 ? -11.633 -16.969 -17.859 1 97.94 101 LYS B O 1
ATOM 2311 N N . LYS B 1 102 ? -11.633 -14.867 -18.484 1 97.88 102 LYS B N 1
ATOM 2312 C CA . LYS B 1 102 ? -12.289 -15.172 -19.766 1 97.88 102 LYS B CA 1
ATOM 2313 C C . LYS B 1 102 ? -11.43 -16.094 -20.609 1 97.88 102 LYS B C 1
ATOM 2315 O O . LYS B 1 102 ? -11.953 -16.828 -21.469 1 97.88 102 LYS B O 1
ATOM 2320 N N . HIS B 1 103 ? -10.156 -16.031 -20.422 1 98 103 HIS B N 1
ATOM 2321 C CA . HIS B 1 103 ? -9.234 -16.859 -21.203 1 98 103 HIS B CA 1
ATOM 2322 C C . HIS B 1 103 ? -8.906 -18.156 -20.469 1 98 103 HIS B C 1
ATOM 2324 O O . HIS B 1 103 ? -8.039 -18.922 -20.906 1 98 103 HIS B O 1
ATOM 2330 N N . GLY B 1 104 ? -9.484 -18.359 -19.297 1 97.62 104 GLY B N 1
ATOM 2331 C CA . GLY B 1 104 ? -9.305 -19.609 -18.562 1 97.62 104 GLY B CA 1
ATOM 2332 C C . GLY B 1 104 ? -8.031 -19.641 -17.734 1 97.62 104 GLY B C 1
ATOM 2333 O O . GLY B 1 104 ? -7.59 -20.719 -17.312 1 97.62 104 GLY B O 1
ATOM 2334 N N . LEU B 1 105 ? -7.43 -18.516 -17.547 1 98.44 105 LEU B N 1
ATOM 2335 C CA . LEU B 1 105 ? -6.234 -18.438 -16.703 1 98.44 105 LEU B CA 1
ATOM 2336 C C . LEU B 1 105 ? -6.605 -18.375 -15.227 1 98.44 105 LEU B C 1
ATOM 2338 O O . LEU B 1 105 ? -7.617 -17.766 -14.859 1 98.44 105 LEU B O 1
ATOM 2342 N N . ILE B 1 106 ? -5.785 -18.969 -14.367 1 98.69 106 ILE B N 1
ATOM 2343 C CA . ILE B 1 106 ? -5.922 -18.781 -12.93 1 98.69 106 ILE B CA 1
ATOM 2344 C C . ILE B 1 106 ? -5.641 -17.328 -12.562 1 98.69 106 ILE B C 1
ATOM 2346 O O . ILE B 1 106 ? -4.695 -16.719 -13.078 1 98.69 106 ILE B O 1
ATOM 2350 N N . THR B 1 107 ? -6.48 -16.781 -11.703 1 98.81 107 THR B N 1
ATOM 2351 C CA . THR B 1 107 ? -6.324 -15.375 -11.352 1 98.81 107 THR B CA 1
ATOM 2352 C C . THR B 1 107 ? -6.07 -15.211 -9.859 1 98.81 107 THR B C 1
ATOM 2354 O O . THR B 1 107 ? -6.832 -15.719 -9.031 1 98.81 107 THR B O 1
ATOM 2357 N N . VAL B 1 108 ? -5.004 -14.562 -9.555 1 98.81 108 VAL B N 1
ATOM 2358 C CA . VAL B 1 108 ? -4.719 -14.117 -8.195 1 98.81 108 VAL B CA 1
ATOM 2359 C C . VAL B 1 108 ? -4.797 -12.594 -8.125 1 98.81 108 VAL B C 1
ATOM 2361 O O . VAL B 1 108 ? -4.086 -11.891 -8.852 1 98.81 108 VAL B O 1
ATOM 2364 N N . GLN B 1 109 ? -5.664 -12.125 -7.344 1 98.75 109 GLN B N 1
ATOM 2365 C CA . GLN B 1 109 ? -5.773 -10.672 -7.199 1 98.75 109 GLN B CA 1
ATOM 2366 C C . GLN B 1 109 ? -5.035 -10.188 -5.957 1 98.75 109 GLN B C 1
ATOM 2368 O O . GLN B 1 109 ? -5.273 -10.68 -4.852 1 98.75 109 GLN B O 1
ATOM 2373 N N . ARG B 1 110 ? -4.219 -9.266 -6.168 1 98 110 ARG B N 1
ATOM 2374 C CA . ARG B 1 110 ? -3.344 -8.727 -5.133 1 98 110 ARG B CA 1
ATOM 2375 C C . ARG B 1 110 ? -3.928 -7.457 -4.523 1 98 110 ARG B C 1
ATOM 2377 O O . ARG B 1 110 ? -4.43 -6.59 -5.246 1 98 110 ARG B O 1
ATOM 2384 N N . PHE B 1 111 ? -3.799 -7.422 -3.186 1 97.31 111 PHE B N 1
ATOM 2385 C CA . PHE B 1 111 ? -4.281 -6.242 -2.475 1 97.31 111 PHE B CA 1
ATOM 2386 C C . PHE B 1 111 ? -3.252 -5.766 -1.456 1 97.31 111 PHE B C 1
ATOM 2388 O O . PHE B 1 111 ? -2.637 -6.578 -0.762 1 97.31 111 PHE B O 1
ATOM 2395 N N . PHE B 1 112 ? -3.098 -4.406 -1.358 1 95.81 112 PHE B N 1
ATOM 2396 C CA . PHE B 1 112 ? -2.219 -3.791 -0.371 1 95.81 112 PHE B CA 1
ATOM 2397 C C . PHE B 1 112 ? -3.02 -3.26 0.812 1 95.81 112 PHE B C 1
ATOM 2399 O O . PHE B 1 112 ? -3.916 -2.432 0.64 1 95.81 112 PHE B O 1
ATOM 2406 N N . LEU B 1 113 ? -2.641 -3.691 1.963 1 94 113 LEU B N 1
ATOM 2407 C CA . LEU B 1 113 ? -3.303 -3.234 3.18 1 94 113 LEU B CA 1
ATOM 2408 C C . LEU B 1 113 ? -2.611 -1.998 3.744 1 94 113 LEU B C 1
ATOM 2410 O O . LEU B 1 113 ? -1.676 -2.115 4.539 1 94 113 LEU B O 1
ATOM 2414 N N . VAL B 1 114 ? -3.041 -0.89 3.447 1 91.88 114 VAL B N 1
ATOM 2415 C CA . VAL B 1 114 ? -2.352 0.338 3.83 1 91.88 114 VAL B CA 1
ATOM 2416 C C . VAL B 1 114 ? -3.209 1.123 4.82 1 91.88 114 VAL B C 1
ATOM 2418 O O . VAL B 1 114 ? -2.703 1.622 5.828 1 91.88 114 VAL B O 1
ATOM 2421 N N . ASP B 1 115 ? -4.609 1.178 4.547 1 90.5 115 ASP B N 1
ATOM 2422 C CA . ASP B 1 115 ? -5.539 1.888 5.422 1 90.5 115 ASP B CA 1
ATOM 2423 C C . ASP B 1 115 ? -6.914 1.222 5.414 1 90.5 115 ASP B C 1
ATOM 2425 O O . ASP B 1 115 ? -7.102 0.179 4.785 1 90.5 115 ASP B O 1
ATOM 2429 N N . SER B 1 116 ? -7.773 1.747 6.141 1 89.75 116 SER B N 1
ATOM 2430 C CA . SER B 1 116 ? -9.094 1.141 6.301 1 89.75 116 SER B CA 1
ATOM 2431 C C . SER B 1 116 ? -9.859 1.136 4.98 1 89.75 116 SER B C 1
ATOM 2433 O O . SER B 1 116 ? -10.641 0.22 4.715 1 89.75 116 SER B O 1
ATOM 2435 N N . ASP B 1 117 ? -9.633 2.141 4.184 1 90.12 117 ASP B N 1
ATOM 2436 C CA . ASP B 1 117 ? -10.289 2.176 2.881 1 90.12 117 ASP B CA 1
ATOM 2437 C C . ASP B 1 117 ? -9.82 1.021 1.998 1 90.12 117 ASP B C 1
ATOM 2439 O O . ASP B 1 117 ? -10.609 0.453 1.239 1 90.12 117 ASP B O 1
ATOM 2443 N N . ALA B 1 118 ? -8.586 0.803 2.119 1 92.44 118 ALA B N 1
ATOM 2444 C CA . ALA B 1 118 ? -8.023 -0.298 1.343 1 92.44 118 ALA B CA 1
ATOM 2445 C C . ALA B 1 118 ? -8.672 -1.626 1.723 1 92.44 118 ALA B C 1
ATOM 2447 O O . ALA B 1 118 ? -8.953 -2.455 0.856 1 92.44 118 ALA B O 1
ATOM 2448 N N . VAL B 1 119 ? -8.953 -1.837 2.955 1 92.69 119 VAL B N 1
ATOM 2449 C CA . VAL B 1 119 ? -9.586 -3.061 3.432 1 92.69 119 VAL B CA 1
ATOM 2450 C C . VAL B 1 119 ? -10.984 -3.184 2.826 1 92.69 119 VAL B C 1
ATOM 2452 O O . VAL B 1 119 ? -11.344 -4.23 2.281 1 92.69 119 VAL B O 1
ATOM 2455 N N . LYS B 1 120 ? -11.688 -2.131 2.926 1 93.06 120 LYS B N 1
ATOM 2456 C CA . LYS B 1 120 ? -13.039 -2.115 2.377 1 93.06 120 LYS B CA 1
ATOM 2457 C C . LYS B 1 120 ? -13.031 -2.363 0.872 1 93.06 120 LYS B C 1
ATOM 2459 O O . LYS B 1 120 ? -13.812 -3.164 0.363 1 93.06 120 LYS B O 1
ATOM 2464 N N . SER B 1 121 ? -12.109 -1.721 0.228 1 94.44 121 SER B N 1
ATOM 2465 C CA . SER B 1 121 ? -12.031 -1.844 -1.224 1 94.44 121 SER B CA 1
ATOM 2466 C C . SER B 1 121 ? -11.633 -3.256 -1.64 1 94.44 121 SER B C 1
ATOM 2468 O O . SER B 1 121 ? -12.055 -3.738 -2.695 1 94.44 121 SER B O 1
ATOM 2470 N N . THR B 1 122 ? -10.828 -3.861 -0.87 1 95.25 122 THR B N 1
ATOM 2471 C CA . THR B 1 122 ? -10.43 -5.238 -1.134 1 95.25 122 THR B CA 1
ATOM 2472 C C . THR B 1 122 ? -11.648 -6.152 -1.19 1 95.25 122 THR B C 1
ATOM 2474 O O . THR B 1 122 ? -11.836 -6.895 -2.158 1 95.25 122 THR B O 1
ATOM 2477 N N . LEU B 1 123 ? -12.508 -6.016 -0.202 1 95.94 123 LEU B N 1
ATOM 2478 C CA . LEU B 1 123 ? -13.68 -6.871 -0.101 1 95.94 123 LEU B CA 1
ATOM 2479 C C . LEU B 1 123 ? -14.633 -6.625 -1.268 1 95.94 123 LEU B C 1
ATOM 2481 O O . LEU B 1 123 ? -15.156 -7.57 -1.861 1 95.94 123 LEU B O 1
ATOM 2485 N N . PHE B 1 124 ? -14.75 -5.398 -1.627 1 96.69 124 PHE B N 1
ATOM 2486 C CA . PHE B 1 124 ? -15.609 -5.039 -2.748 1 96.69 124 PHE B CA 1
ATOM 2487 C C . PHE B 1 124 ? -15.055 -5.594 -4.055 1 96.69 124 PHE B C 1
ATOM 2489 O O . PHE B 1 124 ? -15.797 -6.16 -4.859 1 96.69 124 PHE B O 1
ATOM 2496 N N . SER B 1 125 ? -13.797 -5.453 -4.223 1 97.56 125 SER B N 1
ATOM 2497 C CA . SER B 1 125 ? -13.148 -5.898 -5.453 1 97.56 125 SER B CA 1
ATOM 2498 C C . SER B 1 125 ? -13.242 -7.414 -5.609 1 97.56 125 SER B C 1
ATOM 2500 O O . SER B 1 125 ? -13.5 -7.914 -6.703 1 97.56 125 SER B O 1
ATOM 2502 N N . VAL B 1 126 ? -13.039 -8.102 -4.543 1 97.69 126 VAL B N 1
ATOM 2503 C CA . VAL B 1 126 ? -13.094 -9.562 -4.562 1 97.69 126 VAL B CA 1
ATOM 2504 C C . VAL B 1 126 ? -14.492 -10.023 -4.953 1 97.69 126 VAL B C 1
ATOM 2506 O O . VAL B 1 126 ? -14.648 -10.992 -5.707 1 97.69 126 VAL B O 1
ATOM 2509 N N . GLN B 1 127 ? -15.492 -9.375 -4.406 1 96.69 127 GLN B N 1
ATOM 2510 C CA . GLN B 1 127 ? -16.875 -9.703 -4.742 1 96.69 127 GLN B CA 1
ATOM 2511 C C . GLN B 1 127 ? -17.156 -9.43 -6.215 1 96.69 127 GLN B C 1
ATOM 2513 O O . GLN B 1 127 ? -17.875 -10.195 -6.867 1 96.69 127 GLN B O 1
ATOM 2518 N N . GLU B 1 128 ? -16.562 -8.43 -6.691 1 97.5 128 GLU B N 1
ATOM 2519 C CA . GLU B 1 128 ? -16.812 -7.992 -8.062 1 97.5 128 GLU B CA 1
ATOM 2520 C C . GLU B 1 128 ? -16.094 -8.898 -9.062 1 97.5 128 GLU B C 1
ATOM 2522 O O . GLU B 1 128 ? -16.672 -9.281 -10.086 1 97.5 128 GLU B O 1
ATOM 2527 N N . THR B 1 129 ? -14.859 -9.258 -8.812 1 98.12 129 THR B N 1
ATOM 2528 C CA . THR B 1 129 ? -14.031 -9.914 -9.812 1 98.12 129 THR B CA 1
ATOM 2529 C C . THR B 1 129 ? -14.008 -11.422 -9.594 1 98.12 129 THR B C 1
ATOM 2531 O O . THR B 1 129 ? -13.672 -12.188 -10.508 1 98.12 129 THR B O 1
ATOM 2534 N N . GLU B 1 130 ? -14.203 -11.844 -8.344 1 97.56 130 GLU B N 1
ATOM 2535 C CA . GLU B 1 130 ? -14.203 -13.258 -7.969 1 97.56 130 GLU B CA 1
ATOM 2536 C C . GLU B 1 130 ? -12.93 -13.953 -8.438 1 97.56 130 GLU B C 1
ATOM 2538 O O . GLU B 1 130 ? -12.992 -14.961 -9.141 1 97.56 130 GLU B O 1
ATOM 2543 N N . PRO B 1 131 ? -11.844 -13.508 -8.055 1 98.62 131 PRO B N 1
ATOM 2544 C CA . PRO B 1 131 ? -10.594 -14.164 -8.43 1 98.62 131 PRO B CA 1
ATOM 2545 C C . PRO B 1 131 ? -10.484 -15.586 -7.875 1 98.62 131 PRO B C 1
ATOM 2547 O O . PRO B 1 131 ? -11.297 -15.984 -7.031 1 98.62 131 PRO B O 1
ATOM 2550 N N . ASP B 1 132 ? -9.539 -16.312 -8.375 1 98.44 132 ASP B N 1
ATOM 2551 C CA . ASP B 1 132 ? -9.352 -17.688 -7.91 1 98.44 132 ASP B CA 1
ATOM 2552 C C . ASP B 1 132 ? -8.609 -17.719 -6.574 1 98.44 132 ASP B C 1
ATOM 2554 O O . ASP B 1 132 ? -8.695 -18.688 -5.824 1 98.44 132 ASP B O 1
ATOM 2558 N N . ALA B 1 133 ? -7.852 -16.719 -6.277 1 98.44 133 ALA B N 1
ATOM 2559 C CA . ALA B 1 133 ? -7.168 -16.531 -5.004 1 98.44 133 ALA B CA 1
ATOM 2560 C C . ALA B 1 133 ? -6.867 -15.055 -4.758 1 98.44 133 ALA B C 1
ATOM 2562 O O . ALA B 1 133 ? -6.93 -14.242 -5.684 1 98.44 133 ALA B O 1
ATOM 2563 N N . VAL B 1 134 ? -6.555 -14.758 -3.533 1 98.5 134 VAL B N 1
ATOM 2564 C CA . VAL B 1 134 ? -6.238 -13.383 -3.156 1 98.5 134 VAL B CA 1
ATOM 2565 C C . VAL B 1 134 ? -4.867 -13.336 -2.486 1 98.5 134 VAL B C 1
ATOM 2567 O O . VAL B 1 134 ? -4.531 -14.203 -1.682 1 98.5 134 VAL B O 1
ATOM 2570 N N . GLU B 1 135 ? -4.129 -12.391 -2.865 1 98.5 135 GLU B N 1
ATOM 2571 C CA . GLU B 1 135 ? -2.879 -12.133 -2.156 1 98.5 135 GLU B CA 1
ATOM 2572 C C . GLU B 1 135 ? -2.971 -10.859 -1.326 1 98.5 135 GLU B C 1
ATOM 2574 O O . GLU B 1 135 ? -3.367 -9.805 -1.834 1 98.5 135 GLU B O 1
ATOM 2579 N N . ILE B 1 136 ? -2.574 -10.953 -0.124 1 97.31 136 ILE B N 1
ATOM 2580 C CA . ILE B 1 136 ? -2.609 -9.82 0.793 1 97.31 136 ILE B CA 1
ATOM 2581 C C . ILE B 1 136 ? -1.186 -9.391 1.136 1 97.31 136 ILE B C 1
ATOM 2583 O O . ILE B 1 136 ? -0.346 -10.219 1.488 1 97.31 136 ILE B O 1
ATOM 2587 N N . MET B 1 137 ? -0.938 -8.133 0.95 1 96.94 137 MET B N 1
ATOM 2588 C CA . MET B 1 137 ? 0.348 -7.535 1.295 1 96.94 137 MET B CA 1
ATOM 2589 C C . MET B 1 137 ? 0.159 -6.352 2.236 1 96.94 137 MET B C 1
ATOM 2591 O O . MET B 1 137 ? -0.76 -5.551 2.057 1 96.94 137 MET B O 1
ATOM 2595 N N . PRO B 1 138 ? 1.008 -6.133 3.25 1 96.25 138 PRO B N 1
ATOM 2596 C CA . PRO B 1 138 ? 2.148 -7 3.543 1 96.25 138 PRO B CA 1
ATOM 2597 C C . PRO B 1 138 ? 1.767 -8.211 4.395 1 96.25 138 PRO B C 1
ATOM 2599 O O . PRO B 1 138 ? 0.778 -8.164 5.129 1 96.25 138 PRO B O 1
ATOM 2602 N N . ALA B 1 139 ? 2.514 -9.242 4.34 1 96.31 139 ALA B N 1
ATOM 2603 C CA . ALA B 1 139 ? 2.279 -10.492 5.062 1 96.31 139 ALA B CA 1
ATOM 2604 C C . ALA B 1 139 ? 2.496 -10.305 6.562 1 96.31 139 ALA B C 1
ATOM 2606 O O . ALA B 1 139 ? 2.111 -11.156 7.363 1 96.31 139 ALA B O 1
ATOM 2607 N N . LEU B 1 140 ? 3.02 -9.234 6.938 1 95 140 LEU B N 1
ATOM 2608 C CA . LEU B 1 140 ? 3.428 -8.977 8.312 1 95 140 LEU B CA 1
ATOM 2609 C C . LEU B 1 140 ? 2.238 -8.539 9.164 1 95 140 LEU B C 1
ATOM 2611 O O . LEU B 1 140 ? 2.391 -8.234 10.344 1 95 140 LEU B O 1
ATOM 2615 N N . LEU B 1 141 ? 1.103 -8.539 8.57 1 94.69 141 LEU B N 1
ATOM 2616 C CA . LEU B 1 141 ? -0.134 -8.227 9.281 1 94.69 141 LEU B CA 1
ATOM 2617 C C . LEU B 1 141 ? -1.039 -9.453 9.352 1 94.69 141 LEU B C 1
ATOM 2619 O O . LEU B 1 141 ? -2.135 -9.453 8.789 1 94.69 141 LEU B O 1
ATOM 2623 N N . PRO B 1 142 ? -0.663 -10.414 10.164 1 93.94 142 PRO B N 1
ATOM 2624 C CA . PRO B 1 142 ? -1.325 -11.719 10.148 1 93.94 142 PRO B CA 1
ATOM 2625 C C . PRO B 1 142 ? -2.783 -11.648 10.594 1 93.94 142 PRO B C 1
ATOM 2627 O O . PRO B 1 142 ? -3.615 -12.438 10.133 1 93.94 142 PRO B O 1
ATOM 2630 N N . GLU B 1 143 ? -3.07 -10.703 11.453 1 93.75 143 GLU B N 1
ATOM 2631 C CA . GLU B 1 143 ? -4.445 -10.578 11.922 1 93.75 143 GLU B CA 1
ATOM 2632 C C . GLU B 1 143 ? -5.398 -10.289 10.766 1 93.75 143 GLU B C 1
ATOM 2634 O O . GLU B 1 143 ? -6.559 -10.703 10.797 1 93.75 143 GLU B O 1
ATOM 2639 N N . PHE B 1 144 ? -4.914 -9.602 9.82 1 94.88 144 PHE B N 1
ATOM 2640 C CA . PHE B 1 144 ? -5.762 -9.258 8.68 1 94.88 144 PHE B CA 1
ATOM 2641 C C . PHE B 1 144 ? -5.945 -10.461 7.762 1 94.88 144 PHE B C 1
ATOM 2643 O O . PHE B 1 144 ? -6.961 -10.578 7.074 1 94.88 144 PHE B O 1
ATOM 2650 N N . ILE B 1 145 ? -4.949 -11.359 7.738 1 95.81 145 ILE B N 1
ATOM 2651 C CA . ILE B 1 145 ? -5.105 -12.602 6.992 1 95.81 145 ILE B CA 1
ATOM 2652 C C . ILE B 1 145 ? -6.301 -13.383 7.535 1 95.81 145 ILE B C 1
ATOM 2654 O O . ILE B 1 145 ? -7.164 -13.82 6.773 1 95.81 145 ILE B O 1
ATOM 2658 N N . THR B 1 146 ? -6.352 -13.484 8.844 1 95.12 146 THR B N 1
ATOM 2659 C CA . THR B 1 146 ? -7.445 -14.188 9.5 1 95.12 146 THR B CA 1
ATOM 2660 C C . THR B 1 146 ? -8.773 -13.492 9.227 1 95.12 146 THR B C 1
ATOM 2662 O O . THR B 1 146 ? -9.781 -14.141 8.945 1 95.12 146 THR B O 1
ATOM 2665 N N . GLU B 1 147 ? -8.734 -12.188 9.32 1 94.38 147 GLU B N 1
ATOM 2666 C CA . GLU B 1 147 ? -9.945 -11.406 9.07 1 94.38 147 GLU B CA 1
ATOM 2667 C C . GLU B 1 147 ? -10.484 -11.648 7.668 1 94.38 147 GLU B C 1
ATOM 2669 O O . GLU B 1 147 ? -11.688 -11.867 7.492 1 94.38 147 GLU B O 1
ATOM 2674 N N . PHE B 1 148 ? -9.648 -11.633 6.672 1 95.56 148 PHE B N 1
ATOM 2675 C CA . PHE B 1 148 ? -10.07 -11.812 5.285 1 95.56 148 PHE B CA 1
ATOM 2676 C C . PHE B 1 148 ? -10.508 -13.25 5.035 1 95.56 148 PHE B C 1
ATOM 2678 O O . PHE B 1 148 ? -11.43 -13.492 4.254 1 95.56 148 PHE B O 1
ATOM 2685 N N . ARG B 1 149 ? -9.828 -14.164 5.68 1 94.5 149 ARG B N 1
ATOM 2686 C CA . ARG B 1 149 ? -10.188 -15.57 5.535 1 94.5 149 ARG B CA 1
ATOM 2687 C C . ARG B 1 149 ? -11.641 -15.805 5.93 1 94.5 149 ARG B C 1
ATOM 2689 O O . ARG B 1 149 ? -12.32 -16.656 5.355 1 94.5 149 ARG B O 1
ATOM 2696 N N . LYS B 1 150 ? -12.125 -15.047 6.828 1 94.62 150 LYS B N 1
ATOM 2697 C CA . LYS B 1 150 ? -13.492 -15.18 7.312 1 94.62 150 LYS B CA 1
ATOM 2698 C C . LYS B 1 150 ? -14.484 -14.578 6.328 1 94.62 150 LYS B C 1
ATOM 2700 O O . LYS B 1 150 ? -15.672 -14.914 6.348 1 94.62 150 LYS B O 1
ATOM 2705 N N . GLN B 1 151 ? -14.008 -13.727 5.488 1 95.31 151 GLN B N 1
ATOM 2706 C CA . GLN B 1 151 ? -14.938 -12.945 4.68 1 95.31 151 GLN B CA 1
ATOM 2707 C C . GLN B 1 151 ? -14.836 -13.328 3.205 1 95.31 151 GLN B C 1
ATOM 2709 O O . GLN B 1 151 ? -15.711 -12.984 2.408 1 95.31 151 GLN B O 1
ATOM 2714 N N . ILE B 1 152 ? -13.742 -13.984 2.855 1 94.94 152 ILE B N 1
ATOM 2715 C CA . ILE B 1 152 ? -13.477 -14.32 1.46 1 94.94 152 ILE B CA 1
ATOM 2716 C C . ILE B 1 152 ? -13.469 -15.836 1.284 1 94.94 152 ILE B C 1
ATOM 2718 O O . ILE B 1 152 ? -12.867 -16.562 2.084 1 94.94 152 ILE B O 1
ATOM 2722 N N . ALA B 1 153 ? -14.031 -16.359 0.234 1 92.94 153 ALA B N 1
ATOM 2723 C CA . ALA B 1 153 ? -14.25 -17.781 0.045 1 92.94 153 ALA B CA 1
ATOM 2724 C C . ALA B 1 153 ? -13.039 -18.438 -0.615 1 92.94 153 ALA B C 1
ATOM 2726 O O . ALA B 1 153 ? -12.867 -19.656 -0.546 1 92.94 153 ALA B O 1
ATOM 2727 N N . VAL B 1 154 ? -12.227 -17.641 -1.233 1 96.69 154 VAL B N 1
ATOM 2728 C CA . VAL B 1 154 ? -11.094 -18.203 -1.965 1 96.69 154 VAL B CA 1
ATOM 2729 C C . VAL B 1 154 ? -9.844 -18.156 -1.093 1 96.69 154 VAL B C 1
ATOM 2731 O O . VAL B 1 154 ? -9.781 -17.391 -0.124 1 96.69 154 VAL B O 1
ATOM 2734 N N . PRO B 1 155 ? -8.812 -18.969 -1.408 1 97.69 155 PRO B N 1
ATOM 2735 C CA . PRO B 1 155 ? -7.594 -19.016 -0.597 1 97.69 155 PRO B CA 1
ATOM 2736 C C . PRO B 1 155 ? -6.852 -17.688 -0.565 1 97.69 155 PRO B C 1
ATOM 2738 O O . PRO B 1 155 ? -6.895 -16.922 -1.538 1 97.69 155 PRO B O 1
ATOM 2741 N N . ILE B 1 156 ? -6.152 -17.547 0.564 1 98 156 ILE B N 1
ATOM 2742 C CA . ILE B 1 156 ? -5.375 -16.328 0.772 1 98 156 ILE B CA 1
ATOM 2743 C C . ILE B 1 156 ? -3.885 -16.656 0.692 1 98 156 ILE B C 1
ATOM 2745 O O . ILE B 1 156 ? -3.408 -17.578 1.347 1 98 156 ILE B O 1
ATOM 2749 N N . ILE B 1 157 ? -3.25 -15.945 -0.148 1 98.25 157 ILE B N 1
ATOM 2750 C CA . ILE B 1 157 ? -1.793 -15.93 -0.216 1 98.25 157 ILE B CA 1
ATOM 2751 C C . ILE B 1 157 ? -1.257 -14.688 0.493 1 98.25 157 ILE B C 1
ATOM 2753 O O . ILE B 1 157 ? -1.837 -13.602 0.386 1 98.25 157 ILE B O 1
ATOM 2757 N N . ALA B 1 158 ? -0.213 -14.875 1.286 1 97.88 158 ALA B N 1
ATOM 2758 C CA . ALA B 1 158 ? 0.409 -13.734 1.951 1 97.88 158 ALA B CA 1
ATOM 2759 C C . ALA B 1 158 ? 1.747 -13.383 1.305 1 97.88 158 ALA B C 1
ATOM 2761 O O . ALA B 1 158 ? 2.541 -14.273 0.99 1 97.88 158 ALA B O 1
ATOM 2762 N N . GLY B 1 159 ? 1.97 -12.102 1.083 1 97.31 159 GLY B N 1
ATOM 2763 C CA . GLY B 1 159 ? 3.23 -11.672 0.499 1 97.31 159 GLY B CA 1
ATOM 2764 C C . GLY B 1 159 ? 3.684 -10.312 0.993 1 97.31 159 GLY B C 1
ATOM 2765 O O . GLY B 1 159 ? 2.941 -9.617 1.695 1 97.31 159 GLY B O 1
ATOM 2766 N N . GLY B 1 160 ? 4.938 -10.078 0.675 1 95.69 160 GLY B N 1
ATOM 2767 C CA . GLY B 1 160 ? 5.465 -8.758 0.958 1 95.69 160 GLY B CA 1
ATOM 2768 C C . GLY B 1 160 ? 6.266 -8.695 2.248 1 95.69 160 GLY B C 1
ATOM 2769 O O . GLY B 1 160 ? 5.805 -9.156 3.293 1 95.69 160 GLY B O 1
ATOM 2770 N N . LEU B 1 161 ? 7.406 -8.266 2.178 1 94.56 161 LEU B N 1
ATOM 2771 C CA . LEU B 1 161 ? 8.289 -7.859 3.266 1 94.56 161 LEU B CA 1
ATOM 2772 C C . LEU B 1 161 ? 8.672 -9.055 4.129 1 94.56 161 LEU B C 1
ATOM 2774 O O . LEU B 1 161 ? 9.023 -8.891 5.301 1 94.56 161 LEU B O 1
ATOM 2778 N N . ILE B 1 162 ? 8.594 -10.133 3.588 1 95 162 ILE B N 1
ATOM 2779 C CA . ILE B 1 162 ? 8.984 -11.32 4.336 1 95 162 ILE B CA 1
ATOM 2780 C C . ILE B 1 162 ? 10.5 -11.516 4.238 1 95 162 ILE B C 1
ATOM 2782 O O . ILE B 1 162 ? 11.055 -11.539 3.143 1 95 162 ILE B O 1
ATOM 2786 N N . SER B 1 163 ? 11.086 -11.75 5.484 1 92.75 163 SER B N 1
ATOM 2787 C CA . SER B 1 163 ? 12.539 -11.82 5.453 1 92.75 163 SER B CA 1
ATOM 2788 C C . SER B 1 163 ? 13.047 -13.031 6.227 1 92.75 163 SER B C 1
ATOM 2790 O O . SER B 1 163 ? 14.242 -13.352 6.176 1 92.75 163 SER B O 1
ATOM 2792 N N . ASN B 1 164 ? 12.156 -13.703 6.934 1 93.88 164 ASN B N 1
ATOM 2793 C CA . ASN B 1 164 ? 12.617 -14.859 7.695 1 93.88 164 ASN B CA 1
ATOM 2794 C C . ASN B 1 164 ? 11.523 -15.922 7.824 1 93.88 164 ASN B C 1
ATOM 2796 O O . ASN B 1 164 ? 10.359 -15.656 7.504 1 93.88 164 ASN B O 1
ATOM 2800 N N . ARG B 1 165 ? 11.945 -17.031 8.305 1 94.19 165 ARG B N 1
ATOM 2801 C CA . ARG B 1 165 ? 11.07 -18.188 8.398 1 94.19 165 ARG B CA 1
ATOM 2802 C C . ARG B 1 165 ? 9.93 -17.938 9.383 1 94.19 165 ARG B C 1
ATOM 2804 O O . ARG B 1 165 ? 8.805 -18.375 9.164 1 94.19 165 ARG B O 1
ATOM 2811 N N . GLU B 1 166 ? 10.203 -17.312 10.477 1 94.31 166 GLU B N 1
ATOM 2812 C CA . GLU B 1 166 ? 9.188 -17.047 11.492 1 94.31 166 GLU B CA 1
ATOM 2813 C C . GLU B 1 166 ? 8.008 -16.266 10.898 1 94.31 166 GLU B C 1
ATOM 2815 O O . GLU B 1 166 ? 6.852 -16.562 11.211 1 94.31 166 GLU B O 1
ATOM 2820 N N . GLN B 1 167 ? 8.305 -15.328 10.094 1 95 167 GLN B N 1
ATOM 2821 C CA . GLN B 1 167 ? 7.27 -14.531 9.438 1 95 167 GLN B CA 1
ATOM 2822 C C . GLN B 1 167 ? 6.441 -15.391 8.477 1 95 167 GLN B C 1
ATOM 2824 O O . GLN B 1 167 ? 5.219 -15.234 8.398 1 95 167 GLN B O 1
ATOM 2829 N N . VAL B 1 168 ? 7.148 -16.297 7.812 1 95.75 168 VAL B N 1
ATOM 2830 C CA . VAL B 1 168 ? 6.457 -17.219 6.93 1 95.75 168 VAL B CA 1
ATOM 2831 C C . VAL B 1 168 ? 5.473 -18.062 7.734 1 95.75 168 VAL B C 1
ATOM 2833 O O . VAL B 1 168 ? 4.289 -18.141 7.398 1 95.75 168 VAL B O 1
ATOM 2836 N N . MET B 1 169 ? 5.934 -18.594 8.781 1 95.38 169 MET B N 1
ATOM 2837 C CA . MET B 1 169 ? 5.133 -19.484 9.617 1 95.38 169 MET B CA 1
ATOM 2838 C C . MET B 1 169 ? 3.949 -18.75 10.227 1 95.38 169 MET B C 1
ATOM 2840 O O . MET B 1 169 ? 2.848 -19.297 10.32 1 95.38 169 MET B O 1
ATOM 2844 N N . LYS B 1 170 ? 4.18 -17.562 10.641 1 95.38 170 LYS B N 1
ATOM 2845 C CA . LYS B 1 170 ? 3.109 -16.781 11.234 1 95.38 170 LYS B CA 1
ATOM 2846 C C . LYS B 1 170 ? 1.979 -16.547 10.234 1 95.38 170 LYS B C 1
ATOM 2848 O O . LYS B 1 170 ? 0.804 -16.703 10.57 1 95.38 170 LYS B O 1
ATOM 2853 N N . ALA B 1 171 ? 2.344 -16.172 9.023 1 96.31 171 ALA B N 1
ATOM 2854 C CA . ALA B 1 171 ? 1.338 -15.945 7.988 1 96.31 171 ALA B CA 1
ATOM 2855 C C . ALA B 1 171 ? 0.527 -17.219 7.73 1 96.31 171 ALA B C 1
ATOM 2857 O O . ALA B 1 171 ? -0.698 -17.156 7.594 1 96.31 171 ALA B O 1
ATOM 2858 N N . LEU B 1 172 ? 1.209 -18.328 7.684 1 96.06 172 LEU B N 1
ATOM 2859 C CA . LEU B 1 172 ? 0.545 -19.609 7.461 1 96.06 172 LEU B CA 1
ATOM 2860 C C . LEU B 1 172 ? -0.377 -19.953 8.625 1 96.06 172 LEU B C 1
ATOM 2862 O O . LEU B 1 172 ? -1.517 -20.375 8.414 1 96.06 172 LEU B O 1
ATOM 2866 N N . CYS B 1 173 ? 0.06 -19.703 9.805 1 94.75 173 CYS B N 1
ATOM 2867 C CA . CYS B 1 173 ? -0.711 -20 11 1 94.75 173 CYS B CA 1
ATOM 2868 C C . CYS B 1 173 ? -1.976 -19.156 11.07 1 94.75 173 CYS B C 1
ATOM 2870 O O . CYS B 1 173 ? -2.988 -19.578 11.617 1 94.75 173 CYS B O 1
ATOM 2872 N N . TYR B 1 174 ? -1.897 -18.031 10.453 1 96 174 TYR B N 1
ATOM 2873 C CA . TYR B 1 174 ? -3.033 -17.109 10.516 1 96 174 TYR B CA 1
ATOM 2874 C C . TYR B 1 174 ? -3.982 -17.344 9.352 1 96 174 TYR B C 1
ATOM 2876 O O . TYR B 1 174 ? -4.984 -16.641 9.203 1 96 174 TYR B O 1
ATOM 2884 N N . GLY B 1 175 ? -3.656 -18.297 8.477 1 95.19 175 GLY B N 1
ATOM 2885 C CA . GLY B 1 175 ? -4.691 -18.75 7.562 1 95.19 175 GLY B CA 1
ATOM 2886 C C . GLY B 1 175 ? -4.281 -18.656 6.105 1 95.19 175 GLY B C 1
ATOM 2887 O O . GLY B 1 175 ? -5.051 -19.031 5.215 1 95.19 175 GLY B O 1
ATOM 2888 N N . ALA B 1 176 ? -3.086 -18.203 5.809 1 97.19 176 ALA B N 1
ATOM 2889 C CA . ALA B 1 176 ? -2.623 -18.188 4.426 1 97.19 176 ALA B CA 1
ATOM 2890 C C . ALA B 1 176 ? -2.395 -19.609 3.912 1 97.19 176 ALA B C 1
ATOM 2892 O O . ALA B 1 176 ? -1.874 -20.453 4.633 1 97.19 176 ALA B O 1
ATOM 2893 N N . ILE B 1 177 ? -2.777 -19.828 2.705 1 96.75 177 ILE B N 1
ATOM 2894 C CA . ILE B 1 177 ? -2.549 -21.141 2.115 1 96.75 177 ILE B CA 1
ATOM 2895 C C . ILE B 1 177 ? -1.081 -21.281 1.718 1 96.75 177 ILE B C 1
ATOM 2897 O O . ILE B 1 177 ? -0.524 -22.375 1.751 1 96.75 177 ILE B O 1
ATOM 2901 N N . ALA B 1 178 ? -0.467 -20.188 1.34 1 97 178 ALA B N 1
ATOM 2902 C CA . ALA B 1 178 ? 0.933 -20.109 0.93 1 97 178 ALA B CA 1
ATOM 2903 C C . ALA B 1 178 ? 1.474 -18.688 1.114 1 97 178 ALA B C 1
ATOM 2905 O O . ALA B 1 178 ? 0.708 -17.75 1.329 1 97 178 ALA B O 1
ATOM 2906 N N . VAL B 1 179 ? 2.791 -18.609 1.095 1 97.56 179 VAL B N 1
ATOM 2907 C CA . VAL B 1 179 ? 3.467 -17.328 1.229 1 97.56 179 VAL B CA 1
ATOM 2908 C C . VAL B 1 179 ? 4.305 -17.047 -0.018 1 97.56 179 VAL B C 1
ATOM 2910 O O . VAL B 1 179 ? 5.062 -17.906 -0.467 1 97.56 179 VAL B O 1
ATOM 2913 N N . SER B 1 180 ? 4.105 -15.883 -0.589 1 97.75 180 SER B N 1
ATOM 2914 C CA . SER B 1 180 ? 4.883 -15.43 -1.741 1 97.75 180 SER B CA 1
ATOM 2915 C C . SER B 1 180 ? 6.07 -14.578 -1.309 1 97.75 180 SER B C 1
ATOM 2917 O O . SER B 1 180 ? 5.898 -13.57 -0.626 1 97.75 180 SER B O 1
ATOM 2919 N N . MET B 1 181 ? 7.27 -14.992 -1.718 1 95.69 181 MET B N 1
ATOM 2920 C CA . MET B 1 181 ? 8.453 -14.312 -1.197 1 95.69 181 MET B CA 1
ATOM 2921 C C . MET B 1 181 ? 9.469 -14.07 -2.303 1 95.69 181 MET B C 1
ATOM 2923 O O . MET B 1 181 ? 9.664 -14.922 -3.172 1 95.69 181 MET B O 1
ATOM 2927 N N . GLY B 1 182 ? 10.133 -12.938 -2.195 1 94.38 182 GLY B N 1
ATOM 2928 C CA . GLY B 1 182 ? 11.203 -12.617 -3.117 1 94.38 182 GLY B CA 1
ATOM 2929 C C . GLY B 1 182 ? 12.562 -13.086 -2.637 1 94.38 182 GLY B C 1
ATOM 2930 O O . GLY B 1 182 ? 13.492 -13.25 -3.438 1 94.38 182 GLY B O 1
ATOM 2931 N N . SER B 1 183 ? 12.727 -13.312 -1.359 1 93.31 183 SER B N 1
ATOM 2932 C CA . SER B 1 183 ? 13.992 -13.75 -0.781 1 93.31 183 SER B CA 1
ATOM 2933 C C . SER B 1 183 ? 14.273 -15.219 -1.104 1 93.31 183 SER B C 1
ATOM 2935 O O . SER B 1 183 ? 13.664 -16.109 -0.515 1 93.31 183 SER B O 1
ATOM 2937 N N . HIS B 1 184 ? 15.281 -15.422 -1.896 1 93.69 184 HIS B N 1
ATOM 2938 C CA . HIS B 1 184 ? 15.508 -16.766 -2.428 1 93.69 184 HIS B CA 1
ATOM 2939 C C . HIS B 1 184 ? 15.984 -17.719 -1.338 1 93.69 184 HIS B C 1
ATOM 2941 O O . HIS B 1 184 ? 15.797 -18.938 -1.439 1 93.69 184 HIS B O 1
ATOM 2947 N N . HIS B 1 185 ? 16.578 -17.219 -0.27 1 92.69 185 HIS B N 1
ATOM 2948 C CA . HIS B 1 185 ? 17.016 -18.094 0.809 1 92.69 185 HIS B CA 1
ATOM 2949 C C . HIS B 1 185 ? 15.844 -18.766 1.502 1 92.69 185 HIS B C 1
ATOM 2951 O O . HIS B 1 185 ? 15.984 -19.844 2.066 1 92.69 185 HIS B O 1
ATOM 2957 N N . LEU B 1 186 ? 14.703 -18.141 1.413 1 94.62 186 LEU B N 1
ATOM 2958 C CA . LEU B 1 186 ? 13.516 -18.672 2.074 1 94.62 186 LEU B CA 1
ATOM 2959 C C . LEU B 1 186 ? 12.836 -19.719 1.211 1 94.62 186 LEU B C 1
ATOM 2961 O O . LEU B 1 186 ? 12 -20.484 1.698 1 94.62 186 LEU B O 1
ATOM 2965 N N . TRP B 1 187 ? 13.164 -19.75 -0.112 1 95.12 187 TRP B N 1
ATOM 2966 C CA . TRP B 1 187 ? 12.531 -20.703 -1.014 1 95.12 187 TRP B CA 1
ATOM 2967 C C . TRP B 1 187 ? 12.914 -22.141 -0.647 1 95.12 187 TRP B C 1
ATOM 2969 O O . TRP B 1 187 ? 12.188 -23.078 -0.967 1 95.12 187 TRP B O 1
ATOM 2979 N N . LYS B 1 188 ? 14.047 -22.281 0.045 1 89.44 188 LYS B N 1
ATOM 2980 C CA . LYS B 1 188 ? 14.586 -23.609 0.358 1 89.44 188 LYS B CA 1
ATOM 2981 C C . LYS B 1 188 ? 14.188 -24.047 1.766 1 89.44 188 LYS B C 1
ATOM 2983 O O . LYS B 1 188 ? 14.461 -25.172 2.174 1 89.44 188 LYS B O 1
ATOM 2988 N N . GLU B 1 189 ? 13.594 -23.109 2.465 1 88.12 189 GLU B N 1
ATOM 2989 C CA . GLU B 1 189 ? 13.203 -23.422 3.832 1 88.12 189 GLU B CA 1
ATOM 2990 C C . GLU B 1 189 ? 12.086 -24.469 3.854 1 88.12 189 GLU B C 1
ATOM 2992 O O . GLU B 1 189 ? 11.195 -24.453 3 1 88.12 189 GLU B O 1
ATOM 2997 N N . ARG B 1 190 ? 12.148 -25.375 4.801 1 83.38 190 ARG B N 1
ATOM 2998 C CA . ARG B 1 190 ? 11.117 -26.391 4.945 1 83.38 190 ARG B CA 1
ATOM 2999 C C . ARG B 1 190 ? 9.945 -25.875 5.777 1 83.38 190 ARG B C 1
ATOM 3001 O O . ARG B 1 190 ? 10.117 -25.547 6.953 1 83.38 190 ARG B O 1
ATOM 3008 N N . VAL B 1 191 ? 8.883 -25.719 5.133 1 84.19 191 VAL B N 1
ATOM 3009 C CA . VAL B 1 191 ? 7.711 -25.234 5.844 1 84.19 191 VAL B CA 1
ATOM 3010 C C . VAL B 1 191 ? 6.57 -26.234 5.715 1 84.19 191 VAL B C 1
ATOM 3012 O O . VAL B 1 191 ? 5.629 -26.219 6.508 1 84.19 191 VAL B O 1
ATOM 3015 N N . ALA B 1 192 ? 6.77 -27.234 4.84 1 70.81 192 ALA B N 1
ATOM 3016 C CA . ALA B 1 192 ? 5.754 -28.25 4.605 1 70.81 192 ALA B CA 1
ATOM 3017 C C . ALA B 1 192 ? 5.684 -29.234 5.777 1 70.81 192 ALA B C 1
ATOM 3019 O O . ALA B 1 192 ? 6.707 -29.562 6.379 1 70.81 192 ALA B O 1
ATOM 3020 N N . GLY B 1 193 ? 4.387 -29.594 6.219 1 68.06 193 GLY B N 1
ATOM 3021 C CA . GLY B 1 193 ? 4.23 -30.609 7.242 1 68.06 193 GLY B CA 1
ATOM 3022 C C . GLY B 1 193 ? 4.102 -30.047 8.641 1 68.06 193 GLY B C 1
ATOM 3023 O O . GLY B 1 193 ? 3.885 -30.781 9.602 1 68.06 193 GLY B O 1
ATOM 3024 N N . GLU B 1 194 ? 4.414 -28.734 8.812 1 61.78 194 GLU B N 1
ATOM 3025 C CA . GLU B 1 194 ? 4.289 -28.156 10.148 1 61.78 194 GLU B CA 1
ATOM 3026 C C . GLU B 1 194 ? 2.824 -27.984 10.539 1 61.78 194 GLU B C 1
ATOM 3028 O O . GLU B 1 194 ? 2.01 -27.547 9.727 1 61.78 194 GLU B O 1
ATOM 3033 N N . PRO B 1 195 ? 2.35 -28.766 11.609 1 56.88 195 PRO B N 1
ATOM 3034 C CA . PRO B 1 195 ? 0.961 -28.656 12.062 1 56.88 195 PRO B CA 1
ATOM 3035 C C . PRO B 1 195 ? 0.534 -27.203 12.297 1 56.88 195 PRO B C 1
ATOM 3037 O O . PRO B 1 195 ? 1.338 -26.391 12.75 1 56.88 195 PRO B O 1
ATOM 3040 N N . TYR B 1 196 ? -0.313 -26.672 11.469 1 58.5 196 TYR B N 1
ATOM 3041 C CA . TYR B 1 196 ? -0.703 -25.297 11.766 1 58.5 196 TYR B CA 1
ATOM 3042 C C . TYR B 1 196 ? -1.885 -25.25 12.727 1 58.5 196 TYR B C 1
ATOM 3044 O O . TYR B 1 196 ? -2.734 -26.141 12.711 1 58.5 196 TYR B O 1
ATOM 3052 N N . PRO B 1 197 ? -1.652 -24.688 13.844 1 46.81 197 PRO B N 1
ATOM 3053 C CA . PRO B 1 197 ? -2.764 -24.688 14.797 1 46.81 197 PRO B CA 1
ATOM 3054 C C . PRO B 1 197 ? -4.109 -24.406 14.141 1 46.81 197 PRO B C 1
ATOM 3056 O O . PRO B 1 197 ? -5.152 -24.812 14.656 1 46.81 197 PRO B O 1
ATOM 3059 N N . LEU B 1 198 ? -4.277 -23.234 13.422 1 44.62 198 LEU B N 1
ATOM 3060 C CA . LEU B 1 198 ? -5.668 -22.828 13.227 1 44.62 198 LEU B CA 1
ATOM 3061 C C . LEU B 1 198 ? -6.324 -23.641 12.117 1 44.62 198 LEU B C 1
ATOM 3063 O O . LEU B 1 198 ? -5.715 -23.859 11.062 1 44.62 198 LEU B O 1
ATOM 3067 N N . SER B 1 199 ? -7.18 -24.562 12.359 1 39.5 199 SER B N 1
ATOM 3068 C CA . SER B 1 199 ? -8.086 -25.281 11.469 1 39.5 199 SER B CA 1
ATOM 3069 C C . SER B 1 199 ? -8.438 -24.438 10.25 1 39.5 199 SER B C 1
ATOM 3071 O O . SER B 1 199 ? -8.812 -23.281 10.375 1 39.5 199 SER B O 1
ATOM 3073 N N . VAL B 1 200 ? -7.781 -24.781 9.039 1 37.47 200 VAL B N 1
ATOM 3074 C CA . VAL B 1 200 ? -8.352 -24.391 7.754 1 37.47 200 VAL B CA 1
ATOM 3075 C C . VAL B 1 200 ? -9.875 -24.375 7.844 1 37.47 200 VAL B C 1
ATOM 3077 O O . VAL B 1 200 ? -10.477 -25.375 8.266 1 37.47 200 VAL B O 1
ATOM 3080 N N . VAL B 1 201 ? -10.578 -23.297 7.973 1 29.16 201 VAL B N 1
ATOM 3081 C CA . VAL B 1 201 ? -12.023 -23.5 7.887 1 29.16 201 VAL B CA 1
ATOM 3082 C C . VAL B 1 201 ? -12.359 -24.297 6.625 1 29.16 201 VAL B C 1
ATOM 3084 O O . VAL B 1 201 ? -11.758 -24.062 5.57 1 29.16 201 VAL B O 1
#

Solvent-accessible surface area (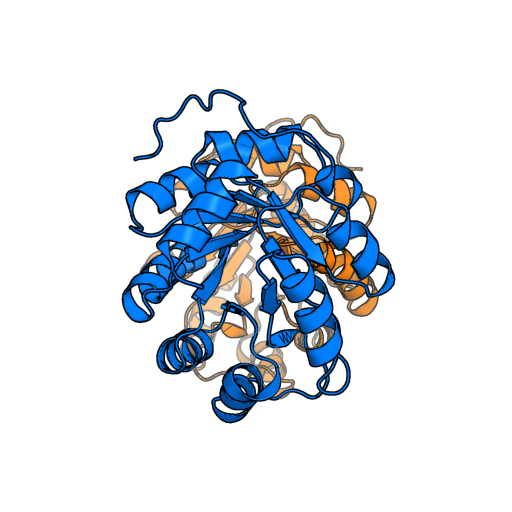backbone atoms only — not comparable to full-atom values): 20792 Å² total; per-residue (Å²): 120,57,68,67,58,51,50,49,35,25,58,54,34,31,26,27,36,36,34,65,45,75,88,42,52,64,57,56,69,75,30,69,46,27,28,36,35,38,43,44,52,27,73,86,45,39,40,58,57,41,47,57,37,50,75,69,71,36,47,36,28,35,28,59,90,44,30,41,90,48,57,91,46,70,66,33,46,48,46,39,56,73,71,40,50,54,45,23,36,38,41,73,47,62,69,57,44,47,51,33,47,76,66,65,31,44,29,31,38,41,43,60,59,34,32,63,66,40,52,54,48,47,55,53,48,44,72,71,52,58,48,65,24,36,31,41,19,32,27,83,46,33,70,56,44,39,55,44,56,75,74,41,93,47,53,35,31,27,22,29,70,58,84,50,66,68,55,51,50,46,26,43,39,30,59,25,45,24,37,40,36,64,50,68,78,60,42,68,55,87,62,56,87,61,84,54,81,56,75,79,129,124,56,69,69,59,52,52,50,35,25,58,53,34,32,27,28,38,37,35,66,46,75,88,43,53,65,58,54,68,74,31,69,46,28,29,35,35,38,43,43,51,26,72,88,44,39,40,60,57,39,48,56,37,49,75,70,70,36,46,35,28,35,27,60,91,44,29,40,92,50,57,93,46,70,66,33,47,48,45,38,54,72,71,40,50,52,45,22,38,38,40,74,45,62,69,56,45,48,50,32,47,75,67,68,31,44,29,31,38,42,42,64,60,36,32,63,64,39,53,53,49,46,56,53,47,44,69,72,51,57,50,64,24,36,31,40,20,32,28,83,46,33,70,54,44,40,55,45,56,74,74,42,93,49,53,36,31,28,21,27,68,59,85,50,68,68,55,51,51,46,28,42,41,30,58,24,46,24,36,40,35,66,50,67,78,61,43,68,53,86,61,54,87,62,83,54,80,57,74,79,126

pLDDT: mean 93.95, std 10.49, range [29.16, 98.88]

Sequence (402 aa):
MNRADFYAGLASSRKIASVKEEKLLEKALKADVGAVVLSVGNVGSIARYVQLYKAHGIPVLIHPERIGGMSQDKEGIAFLARCVKPDGIITTRNHLVKQAKKHGLITVQRFFLVDSDAVKSTLFSVQETEPDAVEIMPALLPEFITEFRKQIAVPIIAGGLISNREQVMKALCYGAIAVSMGSHHLWKERVAGEPYPLSVVMNRADFYAGLASSRKIASVKEEKLLEKALKADVGAVVLSVGNVGSIARYVQLYKAHGIPVLIHPERIGGMSQDKEGIAFLARCVKPDGIITTRNHLVKQAKKHGLITVQRFFLVDSDAVKSTLFSVQETEPDAVEIMPALLPEFITEFRKQIAVPIIAGGLISNREQVMKALCYGAIAVSMGSHHLWKERVAGEPYPLSVV

Secondary structure (DSSP, 8-state):
--HHHHHHHHHHH-EEEEE-SGGGHHHHHTS--SEEEE---BTTTHHHHHHHHHHTT--EEE-GGGSBT--SSHHHHHHIIIII--SEEEES-HHHHHHHHHTT-EEEEEEE--SHHHHHHHHHHHHHH--SEEEEE-TT-HHHHHHHHHH-SS-EEEESS--SHHHHHHHHHTT-SEEEE--HHHHTS--TT---SS---/--HHHHHHHHHHH-EEEEE-SGGGHHHHHTS--SEEEE---BTTTHHHHHHHHHHTT--EEE-GGGSBT--SSHHHHHHIIIII--SEEEES-HHHHHHHHHTT-EEEEEEE--SHHHHHHHHHHHHHH--SEEEEE-TT-HHHHHHHHHH-SS-EEEESS--SHHHHHHHHHTT-SEEEE--HHHHTS--TT---SS---

InterPro domains:
  IPR006699 Glycerol uptake operon antiterminator [PF04309] (16-187)
  IPR006699 Glycerol uptake operon antiterminator [PIRSF016897] (11-190)
  IPR006699 Glycerol uptake operon antiterminator [PTHR35787] (15-189)
  IPR013785 Aldolase-type TIM barrel [G3DSA:3.20.20.70] (6-192)

=== Feature glossary ===
Feature key, reading from the visual/contextual features back to the raw sequence:

Rendered structure images. Structure images are PyMOL renders from six orthogonal camera directions. Cartoon representation draws helices as coils and strands as arrows; sticks shows the backbone as bonds; surface shows the solvent-excluded envelope. Rainbow coloring maps sequence position to hue (blue→red, N→C); chain coloring assigns a distinct color per polypeptide.

Contact-map, Ramachandran, and PAE plots. Three diagnostic plots accompany the record. The Cα contact map visualizes the tertiary structure as a 2D adjacency matrix (8 Å cutoff, sequence-local contacts suppressed). The Ramachandran plot shows the distribution of backbone (φ, ψ) torsions, with points in the α and β basins reflecting secondary structure content. The PAE plot shows AlphaFold's inter-residue confidence as a color matrix.

InterPro / GO / CATH / organism. The annotation block draws on four external resources. InterPro: which protein families and domains the sequence belongs to. GO: standardized terms for what the protein does, what process it participates in, and where in the cell it acts. CATH: which structural fold it has in the CATH hierarchy. Organism: the species of origin.

Nearest PDB structures. Structural nearest neighbors (via Foldseek easy-search vs the PDB). Reported per hit: target PDB id, E-value, and alignment TM-score. A TM-score above ~0.5 is the conventional threshold for 'same fold'.

Predicted aligned error. Predicted aligned error is AlphaFold's pairwise confidence. Unlike pLDDT (per-residue), PAE is per-residue-pair and captures whether two parts of the structure are correctly placed relative to each other. Units are ångströms of expected positional error.

Solvent-accessible surface area. SASA measures how much of the protein is reachable by solvent. It is computed by rolling a water-sized probe over the atomic surface and summing the exposed area (Å²). Per-residue SASA distinguishes core (buried, low SASA) from surface (exposed, high SASA) residues; total SASA is a whole-molecule size measure.

B-factor. Crystallographic B-factors measure how much each atom's electron density is smeared out, in Å². They rise in mobile loops and surface residues and fall in the buried interior. In AlphaFold models this column is repurposed to hold pLDDT instead.

pLDDT. For AlphaFold models, the B-factor field carries pLDDT — the model's own estimate of local accuracy on a 0–100 scale. Regions with pLDDT<50 should be treated as essentially unmodeled; they often correspond to intrinsically disordered segments.

Backbone torsions (φ/ψ). φ (phi) and ψ (psi) are the two rotatable backbone dihedrals per residue: φ is the C(i-1)–N–Cα–C torsion, ψ is the N–Cα–C–N(i+1) torsion, both in degrees on (−180°, 180°]. α-helical residues cluster near (−60°, −45°); β-strand residues near (−120°, +130°). A Ramachandran plot is simply a scatter of (φ, ψ) for every residue.

Radius of gyration, Cα contacts, bounding box. Radius of gyration (Rg) is the root-mean-square distance of Cα atoms from their centroid — a single number for overall size and compactness. A globular domain of N residues has Rg ≈ 2.2·N^0.38 Å; an extended or disordered chain has a much larger Rg. The Cα contact count is the number of residue pairs whose Cα atoms are within 8 Å and are more than four positions apart in sequence — a standard proxy for tertiary packing density. The bounding box is the smallest axis-aligned box enclosing all Cα atoms.

Secondary structure (3-state, P-SEA). Three-state secondary structure (P-SEA) collapses the eight DSSP classes into helix (a), strand (b), and coil (c). P-SEA assigns these from Cα geometry alone — distances and angles — without requiring backbone oxygens, so it works on any Cα trace.

Secondary structure (8-state, DSSP). Secondary structure is the local, repeating backbone conformation. DSSP classifies it into eight states by reading the hydrogen-bond network: three helix types (H, G, I), two β types (E, B), two non-regular types (T, S), and unstructured coil (-).

Foldseek 3Di. The Foldseek 3Di string encodes local tertiary geometry as a 20-letter alphabet — one character per residue — derived from the relative positions of nearby Cα atoms. Unlike the amino-acid sequence, 3Di is a direct function of the 3D structure, so two proteins with the same fold have similar 3Di strings even at low sequence identity.

mmCIF coordinates. Structure coordinates are given as an mmCIF _atom_site loop: one row per atom with element, residue name, chain id, sequence number, and x/y/z position in Å. Only the four main-chain atoms per residue are included here; side chains are omitted to keep the record compact.

Sequence. This is the polypeptide sequence — one letter per residue, N-terminus first. Length ranges from a few dozen residues for small domains to over a thousand for large multi-domain proteins.